Protein AF-A0A0V7ZJL4-F1 (afdb_monomer)

Solvent-accessible surface area (backbone atoms only — not comparable to full-atom values): 36308 Å² total; per-residue (Å²): 121,62,71,44,79,30,40,85,84,58,87,66,62,66,69,36,56,62,46,83,58,49,73,26,92,90,21,41,32,34,32,37,36,36,76,88,76,40,31,20,35,34,34,27,26,68,74,40,52,84,54,42,42,80,36,47,81,58,42,60,34,44,72,66,88,88,34,57,43,67,54,92,66,25,37,37,35,49,38,27,45,71,78,34,39,57,33,44,32,39,29,49,70,38,52,86,54,40,48,71,78,48,66,47,45,56,91,62,46,51,65,79,84,53,52,60,38,64,44,81,85,28,39,34,36,36,34,41,51,28,28,80,83,27,86,47,30,20,42,32,37,28,41,70,86,80,61,50,76,42,80,31,46,55,62,25,44,67,90,92,58,12,46,55,40,72,63,38,56,41,74,73,35,39,34,29,30,25,17,33,58,42,62,100,87,51,56,41,38,30,26,45,30,35,27,68,78,40,49,89,52,46,41,76,32,45,80,62,18,81,60,80,46,54,20,58,60,39,70,73,35,59,47,90,67,33,40,32,31,27,34,22,47,84,52,42,24,36,24,44,30,35,29,71,75,38,51,86,51,46,41,76,33,45,73,61,19,79,50,72,36,57,20,62,53,39,72,70,35,62,40,83,79,30,40,34,28,30,34,22,55,86,53,42,27,35,26,45,30,35,30,71,78,39,50,88,50,46,40,76,33,47,74,65,22,77,50,68,40,56,21,55,57,41,74,69,36,56,35,86,59,35,37,33,30,37,32,24,60,85,58,45,23,41,26,44,28,35,28,70,78,39,49,88,49,49,42,79,34,41,75,65,16,82,47,66,52,44,19,72,69,43,58,73,31,56,41,89,58,32,40,33,29,30,35,23,50,82,54,46,16,34,23,46,28,35,29,71,73,41,53,84,53,44,40,75,56,50,76,67,13,83,42,64,77,23,19,57,54,39,75,54,38,64,53,96,42,27,38,35,32,30,32,21,56,78,76,44,32,40,32,44,31,33,30,73,63,53,62,87,53,49,48,77,46,75,47,76,73,78,59,48,64,69,77,74,72,59,89,69,71,41,50,24,39,37,38,40,49,22,74,65,9,53,44,63,44,35,99,80,58,60,51,89,43,40,43,24,44,32,49,57,91,79,28,69,9,75,43,69,58,83,80,86,61,81,71,51,66,64,41,47,29,29,44,31,51,69,74,69,51,53,63,44,74,46,53,29,64,74,31,50,73,36,69,58,58,36,42,36,45,49,16,25,47,26,34,42,33,34,26,64,50,58,43,40,39,36,37,28,34,36,47,26,41,38,35,32,46,27,33,49,20,38,38,31,36,21,50,42,49,21,38,41,32,31,39,34,30,47,18,40,42,30,30,48,53,92,90,63,93,66,87,70,30,42,24,36,41,34,29,35,34,30,50,17,38,41,32,48,41,48,21,53,19,38,40,33,45,68,46,59,42,24,34,42,43,45,40,79,62,45,40,50,22,32,38,58,52,50,34,87,94,51,41,44,78,45,73,72,46,97,53,31,53,64,48,79,42,79,38,99,49,98,55,27,34,34,39,29,36,48,97,58,91,36,36,37,35,44,24,48,65,73,92,54,66,70,61,49,54,53,52,56,64,50,48,54,69,90,80,84,86,132

Nearest PDB structures (foldseek):
  5y2z-assembly3_F  TM=4.841E-01  e=8.213E-06  Homo sapiens
  6sus-assembly1_A  TM=4.642E-01  e=8.724E-04  Bordetella pertussis Tohama I
  7rah-assembly1_E  TM=4.197E-01  e=4.128E-04  Bordetella pertussis
  1smp-assembly1_A  TM=3.693E-01  e=7.879E-03  Serratia marcescens
  7usl-assembly1_C  TM=3.483E-01  e=3.519E-02  Bordetella pertussis

Mean predicted aligned error: 16.01 Å

Foldseek 3Di:
DFWDFQEPPFFADAAWDKAWQQDAPQWTWIWTADPVQLKIWIWIANSHHVRIDTADIDHNKDFDPDAWDDAPRKIWGWIHNPWFWIFIWIANRHNVRTDTLWGFDRVVTHDDGWRWDDAPQKIWTWDDDRTPVDNAIFIWIANPPVRDIDTQGGQQDDPDFAIWDPWDDQHQKTKTWGWHNDDPPAGRTTAIWIANSHNVRTDGQESLQPGNDYQPWAPFDHQNRKTWTWTQNVWLDTAIWIANSHHVRTDGQESLAPTRDHQPWAPWDHAPSKTWTWGDSQWLDTAIWIANSHHVRTDGQESLAPTHDHQPWDPFDYQPRKTWTWTDSQWLDTAIWIANSHHVRTDGQDSLAGTHHHFPWADFDHQNRKTWIWTHNQWLATAIWIANSHNVRTDGSDSLAGTHNGFNWDDFDHDPRKTWTWTQSPRGHIGIMIDRRPDQLEAEDECQPVDQVVQVPRPAQRAEYEYEAHQQLEDEHDPPDDLVSYQEYEYDQDRQRPFDDPPFDDGDPGRAREYEHPPQAAEEEEACQNYHYYSHAEYEDRHYAYEEEAYQEAHEYEQTYDAYEYEDDHYAYEYEDAYAAYEYADAYYAYEYEDHDPPDDDAAREYEYADHAEAYEDENEHHAYEYENHHFAYEYEDDDQNAEYEYAEDEPPRYYYHDPDQWAWDDWDQDPDNQWIWTDTPPDPHTYIYGYDDDPVPVVRVVSNCRNPPPDDD

Sequence (714 aa):
MNPFLVKDIIPGDEPSIATLLGKVDGNLIFSTFNPRGLNTTLWRTDGTETGTVTIRDFGNMSFPPGNVTSTDGRIFFELTSGNVSVSLLTTDGTSEGTFGINSYDPRFGPPTAFNLTEVNGSLFATSFQGSFSSSDPALIKFDPTTFERTTVKDDFGLIGFGAPVNLTGVGNTLYFVAGGDGTEEEQLNRELWKSDGTNAGTVLVKDINPGNDASDPENLTDVNGTLYFTADDGTNGRELWKSDGTNAGTVLVKDIVSGSGSSNANNLTQVNGQLFFTADNGNNGTELWKSNGTEDGTVLVKDIIAGNGSSNPDKLTDVNGTLFFAANNGSDGIELWKSNGTESGTVLVKDIRSGGEGSSLDNFTNVDGTLYFTANDGINGTELWKSDGTAEGTVLVEDIRPGSEGSNPGQLTNVDGRLYFSADDGVNGQEVWAVDTGNPNQVTFSVSDNKPSDFNNVPGLPKQVTIIPGETGDIELPTDFDSQKFESIVAIDGANGTGGSATGGPDFPAGSAVLRDANKGRDNNWDFSEIDLKNIAYINGRGGNDRIIGSEAGDNILGGAGWDNIRGNKGDDTIEGGTGDDVIRGQAGNDLLLGEIEGIPTENDDDILDGGAGDDVLDGQNGDDILIGGAGKDKFILSGDFDRDTIVDFVLDQDEIINTSDRSVKDVVLGSDSDSFNVSFNGSIDIVTVNVNGNNQGELQSYLLNLGSNEALG

InterPro domains:
  IPR001343 RTX calcium-binding nonapeptide repeat [PF00353] (568-595)
  IPR001343 RTX calcium-binding nonapeptide repeat [PF00353] (604-634)
  IPR011049 Serralysin-like metalloprotease, C-terminal [G3DSA:2.150.10.10] (536-590)
  IPR011049 Serralysin-like metalloprotease, C-terminal [G3DSA:2.150.10.10] (591-707)
  IPR011049 Serralysin-like metalloprotease, C-terminal [SSF51120] (538-701)
  IPR018511 Hemolysin-type calcium-binding conserved site [PS00330] (616-634)
  IPR030916 ELWxxDGT repeat [TIGR04534] (225-271)
  IPR030916 ELWxxDGT repeat [TIGR04534] (273-319)
  IPR030916 ELWxxDGT repeat [TIGR04534] (321-367)
  IPR030916 ELWxxDGT repeat [TIGR04534] (369-415)
  IPR050557 RTX toxin and mannuronan C5-epimerase [PTHR38340] (529-683)

Radius of gyration: 37.43 Å; Cα contacts (8 Å, |Δi|>4): 2064; chains: 1; bounding box: 73×56×116 Å

Organism: NCBI:txid371196

pLDDT: mean 82.09, std 16.03, range [32.06, 98.69]

Secondary structure (DSSP, 8-state):
---EEEE-SSTTSS--EEEEEEEETTEEEEEEEETTTTEEEEEEESSSTTT-EEEEE-SS-BPPTT-EEEETTEEEEEEEETTTEEEEEEESSSSTT-EES----GGG-PPPPPPEEE-SS-EEEEE-TTSTT-SS-EEEEE-TTT--EEEEE--S-STTT-S-EEEEEETTEEEEEE-----TT----SEEEEESSSTTT-EEEE-SS-SSS----EEEEEETTEEEEEEE-SSS-EEEEEESSSTTT-EEEE-SSTTT-----EEEEEETTEEEEEEE-SSS-EEEEEESSSSTT-EEEE-SSTTT-----EEEEEETTEEEEEEE-SSS-EEEEEESSSGGG-EEEE-SS-SSS----EEEEEETTEEEEEEE-SSS-EEEEEESSSTTT-EEEE-SSTTTT----EEEEEETTEEEEEEE-SSSSEEEEEEE-S-TTEEEEE-TT--GGGGT---S--SEEEEE--TT-EEEE-TT--GGG-SEEEEPS---------SSSPPPPTT-EEEEETTSSS--EEE-TT-EEESEEEEE--SSS-EEE--SS--EEEEEES--EEEEEESS-EEEEEESS-EEEEEESS-EEESS-TT---S----EEEEEESS-EEE--SSS-EEEEEES--EEEE-S--TT-EEEEE-TTT-EEEE-SSPPEEEEEE-SSTTEEEEEETT---EEEEEESSS-HHHHHHHHHHTT------

Structure (mmCIF, N/CA/C/O backbone):
data_AF-A0A0V7ZJL4-F1
#
_entry.id   AF-A0A0V7ZJL4-F1
#
loop_
_atom_site.group_PDB
_atom_site.id
_atom_site.type_symbol
_atom_site.label_atom_id
_atom_site.label_alt_id
_atom_site.label_comp_id
_atom_site.label_asym_id
_atom_site.label_entity_id
_atom_site.label_seq_id
_atom_site.pdbx_PDB_ins_code
_atom_site.Cartn_x
_atom_site.Cartn_y
_atom_site.Cartn_z
_atom_site.occupancy
_atom_site.B_iso_or_equiv
_atom_site.auth_seq_id
_atom_site.auth_comp_id
_atom_site.auth_asym_id
_atom_site.auth_atom_id
_atom_site.pdbx_PDB_model_num
ATOM 1 N N . MET A 1 1 ? 10.952 -6.498 -6.485 1.00 50.38 1 MET A N 1
ATOM 2 C CA . MET A 1 1 ? 10.862 -5.042 -6.293 1.00 50.38 1 MET A CA 1
ATOM 3 C C . MET A 1 1 ? 11.504 -4.778 -4.963 1.00 50.38 1 MET A C 1
ATOM 5 O O . MET A 1 1 ? 11.017 -5.307 -3.967 1.00 50.38 1 MET A O 1
ATOM 9 N N . ASN A 1 2 ? 12.641 -4.100 -5.011 1.00 50.41 2 ASN A N 1
ATOM 10 C CA . ASN A 1 2 ? 13.482 -3.859 -3.852 1.00 50.41 2 ASN A CA 1
ATOM 11 C C . ASN A 1 2 ? 13.086 -2.496 -3.271 1.00 50.41 2 ASN A C 1
ATOM 13 O O . ASN A 1 2 ? 12.634 -1.629 -4.027 1.00 50.41 2 ASN A O 1
ATOM 17 N N . PRO A 1 3 ? 13.180 -2.312 -1.950 1.00 54.84 3 PRO A N 1
ATOM 18 C CA . PRO A 1 3 ? 12.968 -1.015 -1.343 1.00 54.84 3 PRO A CA 1
ATOM 19 C C . PRO A 1 3 ? 14.037 -0.049 -1.849 1.00 54.84 3 PRO A C 1
ATOM 21 O O . PRO A 1 3 ? 15.180 -0.439 -2.088 1.00 54.84 3 PRO A O 1
ATOM 24 N N . PHE A 1 4 ? 13.666 1.213 -1.998 1.00 54.78 4 PHE A N 1
ATOM 25 C CA . PHE A 1 4 ? 14.598 2.276 -2.336 1.00 54.78 4 PHE A CA 1
ATOM 26 C C . PHE A 1 4 ? 14.418 3.461 -1.399 1.00 54.78 4 PHE A C 1
ATOM 28 O O . PHE A 1 4 ? 13.323 3.738 -0.894 1.00 54.78 4 PHE A O 1
ATOM 35 N N . LEU A 1 5 ? 15.527 4.150 -1.166 1.00 56.50 5 LEU A N 1
ATOM 36 C CA . LEU A 1 5 ? 15.567 5.359 -0.370 1.00 56.50 5 LEU A CA 1
ATOM 37 C C . LEU A 1 5 ? 14.830 6.469 -1.132 1.00 56.50 5 LEU A C 1
ATOM 39 O O . LEU A 1 5 ? 15.193 6.798 -2.258 1.00 56.50 5 LEU A O 1
ATOM 43 N N . VAL A 1 6 ? 13.775 7.035 -0.537 1.00 53.62 6 VAL A N 1
ATOM 44 C CA . VAL A 1 6 ? 13.037 8.156 -1.153 1.00 53.62 6 VAL A CA 1
ATOM 45 C C . VAL A 1 6 ? 13.840 9.442 -1.022 1.00 53.62 6 VAL A C 1
ATOM 47 O O . VAL A 1 6 ? 13.904 10.236 -1.958 1.00 53.62 6 VAL A O 1
ATOM 50 N N . LYS A 1 7 ? 14.416 9.661 0.162 1.00 53.50 7 LYS A N 1
ATOM 51 C CA . LYS A 1 7 ? 15.293 10.785 0.472 1.00 53.50 7 LYS A CA 1
ATOM 52 C C . LYS A 1 7 ? 16.030 10.528 1.776 1.00 53.50 7 LYS A C 1
ATOM 54 O O . LYS A 1 7 ? 15.406 10.118 2.756 1.00 53.50 7 LYS A O 1
ATOM 59 N N . ASP A 1 8 ? 17.305 10.898 1.815 1.00 54.69 8 ASP A N 1
ATOM 60 C CA . ASP A 1 8 ? 17.983 11.157 3.081 1.00 54.69 8 ASP A CA 1
ATOM 61 C C . ASP A 1 8 ? 17.486 12.502 3.636 1.00 54.69 8 ASP A C 1
ATOM 63 O O . ASP A 1 8 ? 17.813 13.592 3.154 1.00 54.69 8 ASP A O 1
ATOM 67 N N . ILE A 1 9 ? 16.586 12.418 4.611 1.00 54.75 9 ILE A N 1
ATOM 68 C CA . ILE A 1 9 ? 15.945 13.588 5.215 1.00 54.75 9 ILE A CA 1
ATOM 69 C C . ILE A 1 9 ? 16.812 14.158 6.345 1.00 54.75 9 ILE A C 1
ATOM 71 O O . ILE A 1 9 ? 16.678 15.341 6.679 1.00 54.75 9 ILE A O 1
ATOM 75 N N . ILE A 1 10 ? 17.709 13.353 6.928 1.00 51.50 10 ILE A N 1
ATOM 76 C CA . ILE A 1 10 ? 18.580 13.747 8.038 1.00 51.50 10 ILE A CA 1
ATOM 77 C C . ILE A 1 10 ? 19.920 12.994 7.925 1.00 51.50 10 ILE A C 1
ATOM 79 O O . ILE A 1 10 ? 20.055 11.914 8.497 1.00 51.50 10 ILE A O 1
ATOM 83 N N . PRO A 1 11 ? 20.949 13.596 7.301 1.00 41.44 11 PRO A N 1
ATOM 84 C CA . PRO A 1 11 ? 22.248 12.949 7.194 1.00 41.44 11 PRO A CA 1
ATOM 85 C C . PRO A 1 11 ? 22.919 12.786 8.568 1.00 41.44 11 PRO A C 1
ATOM 87 O O . PRO A 1 11 ? 23.321 13.773 9.195 1.00 41.44 11 PRO A O 1
ATOM 90 N N . GLY A 1 12 ? 23.105 11.537 9.004 1.00 45.41 12 GLY A N 1
ATOM 91 C CA . GLY A 1 12 ? 24.191 11.136 9.902 1.00 45.41 12 GLY A CA 1
ATOM 92 C C . GLY A 1 12 ? 24.030 11.362 11.411 1.00 45.41 12 GLY A C 1
ATOM 93 O O . GLY A 1 12 ? 25.042 11.607 12.063 1.00 45.41 12 GLY A O 1
ATOM 94 N N . ASP A 1 13 ? 22.836 11.254 12.002 1.00 40.81 13 ASP A N 1
ATOM 95 C CA . ASP A 1 13 ? 22.689 11.193 13.471 1.00 40.81 13 ASP A CA 1
ATOM 96 C C . ASP A 1 13 ? 21.381 10.487 13.907 1.00 40.81 13 ASP A C 1
ATOM 98 O O . ASP A 1 13 ? 20.324 10.986 13.556 1.00 40.81 13 ASP A O 1
ATOM 102 N N . GLU A 1 14 ? 21.493 9.398 14.705 1.00 48.78 14 GLU A N 1
ATOM 103 C CA . GLU A 1 14 ? 20.527 8.697 15.617 1.00 48.78 14 GLU A CA 1
ATOM 104 C C . GLU A 1 14 ? 18.994 8.764 15.340 1.00 48.78 14 GLU A C 1
ATOM 106 O O . GLU A 1 14 ? 18.457 9.812 14.998 1.00 48.78 14 GLU A O 1
ATOM 111 N N . PRO A 1 15 ? 18.226 7.683 15.612 1.00 50.44 15 PRO A N 1
ATOM 112 C CA . PRO A 1 15 ? 16.928 7.400 14.989 1.00 50.44 15 PRO A CA 1
ATOM 113 C C . PRO A 1 15 ? 15.942 8.569 15.036 1.00 50.44 15 PRO A C 1
ATOM 115 O O . PRO A 1 15 ? 15.564 9.057 16.108 1.00 50.44 15 PRO A O 1
ATOM 118 N N . SER A 1 16 ? 15.498 8.980 13.848 1.00 55.62 16 SER A N 1
ATOM 119 C CA . SER A 1 16 ? 14.406 9.924 13.685 1.00 55.62 16 SER A CA 1
ATOM 120 C C . SER A 1 16 ? 13.106 9.166 13.463 1.00 55.62 16 SER A C 1
ATOM 122 O O . SER A 1 16 ? 12.963 8.417 12.504 1.00 55.62 16 SER A O 1
ATOM 124 N N . ILE A 1 17 ? 12.139 9.359 14.360 1.00 63.59 17 ILE A N 1
ATOM 125 C CA . ILE A 1 17 ? 10.806 8.791 14.168 1.00 63.59 17 ILE A CA 1
ATOM 126 C C . ILE A 1 17 ? 10.154 9.619 13.059 1.00 63.59 17 ILE A C 1
ATOM 128 O O . ILE A 1 17 ? 9.790 10.779 13.285 1.00 63.59 17 ILE A O 1
ATOM 132 N N . ALA A 1 18 ? 10.039 9.051 11.856 1.00 68.00 18 ALA A N 1
ATOM 133 C CA . ALA A 1 18 ? 9.067 9.543 10.889 1.00 68.00 18 ALA A CA 1
ATOM 134 C C . ALA A 1 18 ? 7.664 9.342 11.491 1.00 68.00 18 ALA A C 1
ATOM 136 O O . ALA A 1 18 ? 7.506 8.564 12.419 1.00 68.00 18 ALA A O 1
ATOM 137 N N . THR A 1 19 ? 6.640 10.083 11.093 1.00 74.06 19 THR A N 1
ATOM 138 C CA . THR A 1 19 ? 5.234 9.794 11.425 1.00 74.06 19 THR A CA 1
ATOM 139 C C . THR A 1 19 ? 4.394 10.224 10.261 1.00 74.06 19 THR A C 1
ATOM 141 O O . THR A 1 19 ? 4.334 11.413 9.946 1.00 74.06 19 THR A O 1
ATOM 144 N N . LEU A 1 20 ? 3.766 9.262 9.596 1.00 77.75 20 LEU A N 1
ATOM 145 C CA . LEU A 1 20 ? 2.864 9.596 8.521 1.00 77.75 20 LEU A CA 1
ATOM 146 C C . LEU A 1 20 ? 1.588 10.235 9.067 1.00 77.75 20 LEU A C 1
ATOM 148 O O . LEU A 1 20 ? 0.963 9.716 9.988 1.00 77.75 20 LEU A O 1
ATOM 152 N N . LEU A 1 21 ? 1.181 11.340 8.448 1.00 79.62 21 LEU A N 1
ATOM 153 C CA . LEU A 1 21 ? -0.049 12.044 8.788 1.00 79.62 21 LEU A CA 1
ATOM 154 C C . LEU A 1 21 ? -1.150 11.841 7.733 1.00 79.62 21 LEU A C 1
ATOM 156 O O . LEU A 1 21 ? -2.328 12.021 8.018 1.00 79.62 21 LEU A O 1
ATOM 160 N N . GLY A 1 22 ? -0.791 11.471 6.506 1.00 79.94 22 GLY A N 1
ATOM 161 C CA . GLY A 1 22 ? -1.744 11.158 5.444 1.00 79.94 22 GLY A CA 1
ATOM 162 C C . GLY A 1 22 ? -1.354 11.797 4.122 1.00 79.94 22 GLY A C 1
ATOM 163 O O . GLY A 1 22 ? -0.180 12.057 3.870 1.00 79.94 22 GLY A O 1
ATOM 164 N N . LYS A 1 23 ? -2.345 12.052 3.269 1.00 82.00 23 LYS A N 1
ATOM 165 C CA . LYS A 1 23 ? -2.142 12.530 1.900 1.00 82.00 23 LYS A CA 1
ATOM 166 C C . LYS A 1 23 ? -2.915 13.819 1.637 1.00 82.00 23 LYS A C 1
ATOM 168 O O . LYS A 1 23 ? -4.077 13.928 2.026 1.00 82.00 23 LYS A O 1
ATOM 173 N N . VAL A 1 24 ? -2.286 14.753 0.926 1.00 82.94 24 VAL A N 1
ATOM 174 C CA . VAL A 1 24 ? -2.920 15.961 0.380 1.00 82.94 24 VAL A CA 1
ATOM 175 C C . VAL A 1 24 ? -2.474 16.161 -1.066 1.00 82.94 24 VAL A C 1
ATOM 177 O O . VAL A 1 24 ? -1.281 16.128 -1.351 1.00 82.94 24 VAL A O 1
ATOM 180 N N . ASP A 1 25 ? -3.429 16.352 -1.981 1.00 82.00 25 ASP A N 1
ATOM 181 C CA . ASP A 1 25 ? -3.181 16.670 -3.397 1.00 82.00 25 ASP A CA 1
ATOM 182 C C . ASP A 1 25 ? -2.136 15.768 -4.070 1.00 82.00 25 ASP A C 1
ATOM 184 O O . ASP A 1 25 ? -1.159 16.234 -4.652 1.00 82.00 25 ASP A O 1
ATOM 188 N N . GLY A 1 26 ? -2.296 14.449 -3.946 1.00 73.00 26 GLY A N 1
ATOM 189 C CA . GLY A 1 26 ? -1.351 13.494 -4.542 1.00 73.00 26 GLY A CA 1
ATOM 190 C C . GLY A 1 26 ? -0.074 13.270 -3.727 1.00 73.00 26 GLY A C 1
ATOM 191 O O . GLY A 1 26 ? 0.587 12.263 -3.934 1.00 73.00 26 GLY A O 1
ATOM 192 N N . ASN A 1 27 ? 0.233 14.142 -2.767 1.00 79.69 27 ASN A N 1
ATOM 193 C CA . ASN A 1 27 ? 1.473 14.110 -2.009 1.00 79.69 27 ASN A CA 1
ATOM 194 C C . ASN A 1 27 ? 1.279 13.539 -0.605 1.00 79.69 27 ASN A C 1
ATOM 196 O O . ASN A 1 27 ? 0.280 13.799 0.070 1.00 79.69 27 ASN A O 1
ATOM 200 N N . LEU A 1 28 ? 2.285 12.819 -0.138 1.00 82.12 28 LEU A N 1
ATOM 201 C CA . LEU A 1 28 ? 2.361 12.299 1.211 1.00 82.12 28 LEU A CA 1
ATOM 202 C C . LEU A 1 28 ? 2.830 13.379 2.183 1.00 82.12 28 LEU A C 1
ATOM 204 O O . LEU A 1 28 ? 3.775 14.113 1.894 1.00 82.12 28 LEU A O 1
ATOM 208 N N . ILE A 1 29 ? 2.200 13.438 3.351 1.00 86.00 29 ILE A N 1
ATOM 209 C CA . ILE A 1 29 ? 2.530 14.364 4.427 1.00 86.00 29 ILE A CA 1
ATOM 210 C C . ILE A 1 29 ? 2.964 13.567 5.643 1.00 86.00 29 ILE A C 1
ATOM 212 O O . ILE A 1 29 ? 2.179 12.807 6.209 1.00 86.00 29 ILE A O 1
ATOM 216 N N . PHE A 1 30 ? 4.196 13.776 6.080 1.00 82.38 30 PHE A N 1
ATOM 217 C CA . PHE A 1 30 ? 4.756 13.097 7.241 1.00 82.38 30 PHE A CA 1
ATOM 218 C C . PHE A 1 30 ? 5.591 14.065 8.066 1.00 82.38 30 PHE A C 1
ATOM 220 O O . PHE A 1 30 ? 6.050 15.101 7.581 1.00 82.38 30 PHE A O 1
ATOM 227 N N . SER A 1 31 ? 5.791 13.733 9.329 1.00 81.25 31 SER A N 1
ATOM 228 C CA . SER A 1 31 ? 6.713 14.442 10.200 1.00 81.25 31 SER A CA 1
ATOM 229 C C . SER A 1 31 ? 7.961 13.630 10.478 1.00 81.25 31 SER A C 1
ATOM 231 O O . SER A 1 31 ? 7.900 12.411 10.445 1.00 81.25 31 SER A O 1
ATOM 233 N N . THR A 1 32 ? 9.056 14.284 10.837 1.00 77.75 32 THR A N 1
ATOM 234 C CA . THR A 1 32 ? 10.229 13.644 11.441 1.00 77.75 32 THR A CA 1
ATOM 235 C C . THR A 1 32 ? 10.531 14.297 12.782 1.00 77.75 32 THR A C 1
ATOM 237 O O . THR A 1 32 ? 10.367 15.510 12.914 1.00 77.75 32 THR A O 1
ATOM 240 N N . PHE A 1 33 ? 10.964 13.516 13.774 1.00 75.38 33 PHE A N 1
ATOM 241 C CA . PHE A 1 33 ? 11.442 14.023 15.063 1.00 75.38 33 PHE A CA 1
ATOM 242 C C . PHE A 1 33 ? 12.929 13.715 15.249 1.00 75.38 33 PHE A C 1
ATOM 244 O O . PHE A 1 33 ? 13.320 12.552 15.280 1.00 75.38 33 PHE A O 1
ATOM 251 N N . ASN A 1 34 ? 13.750 14.753 15.422 1.00 70.44 34 ASN A N 1
ATOM 252 C CA . ASN A 1 34 ? 15.162 14.630 15.772 1.00 70.44 34 ASN A CA 1
ATOM 253 C C . ASN A 1 34 ? 15.343 14.726 17.303 1.00 70.44 34 ASN A C 1
ATOM 255 O O . ASN A 1 34 ? 15.183 15.818 17.867 1.00 70.44 34 ASN A O 1
ATOM 259 N N . PRO A 1 35 ? 15.748 13.639 17.987 1.00 62.66 35 PRO A N 1
ATOM 260 C CA . PRO A 1 35 ? 15.884 13.618 19.442 1.00 62.66 35 PRO A CA 1
ATOM 261 C C . PRO A 1 35 ? 17.076 14.427 19.989 1.00 62.66 35 PRO A C 1
ATOM 263 O O . PRO A 1 35 ? 17.038 14.839 21.149 1.00 62.66 35 PRO A O 1
ATOM 266 N N . ARG A 1 36 ? 18.126 14.700 19.197 1.00 60.09 36 ARG A N 1
ATOM 267 C CA . ARG A 1 36 ? 19.283 15.522 19.622 1.00 60.09 36 ARG A CA 1
ATOM 268 C C . ARG A 1 36 ? 19.045 17.014 19.425 1.00 60.09 36 ARG A C 1
ATOM 270 O O . ARG A 1 36 ? 19.422 17.817 20.276 1.00 60.09 36 ARG A O 1
ATOM 277 N N . GLY A 1 37 ? 18.426 17.372 18.302 1.00 59.38 37 GLY A N 1
ATOM 278 C CA . GLY A 1 37 ? 18.023 18.743 17.996 1.00 59.38 37 GLY A CA 1
ATOM 279 C C . GLY A 1 37 ? 16.759 19.172 18.735 1.00 59.38 37 GLY A C 1
ATOM 280 O O . GLY A 1 37 ? 16.496 20.371 18.810 1.00 59.38 37 GLY A O 1
ATOM 281 N N . LEU A 1 38 ? 16.008 18.202 19.283 1.00 66.94 38 LEU A N 1
ATOM 282 C CA . LEU A 1 38 ? 14.658 18.395 19.801 1.00 66.94 38 LEU A CA 1
ATOM 283 C C . LEU A 1 38 ? 13.830 19.169 18.776 1.00 66.94 38 LEU A C 1
ATOM 285 O O . LEU A 1 38 ? 13.337 20.259 19.062 1.00 66.94 38 LEU A O 1
ATOM 289 N N . ASN A 1 39 ? 13.784 18.648 17.550 1.00 74.62 39 ASN A N 1
ATOM 290 C CA . ASN A 1 39 ? 13.124 19.323 16.448 1.00 74.62 39 ASN A CA 1
ATOM 291 C C . ASN A 1 39 ? 12.194 18.384 15.687 1.00 74.62 39 ASN A C 1
ATOM 293 O O . ASN A 1 39 ? 12.620 17.322 15.240 1.00 74.62 39 ASN A O 1
ATOM 297 N N . THR A 1 40 ? 10.948 18.808 15.539 1.00 81.19 40 THR A N 1
ATOM 298 C CA . THR A 1 40 ? 9.940 18.179 14.709 1.00 81.19 40 THR A CA 1
ATOM 299 C C . THR A 1 40 ? 9.750 18.983 13.437 1.00 81.19 40 THR A C 1
ATOM 301 O O . THR A 1 40 ? 9.433 20.171 13.480 1.00 81.19 40 THR A O 1
ATOM 304 N N . THR A 1 41 ? 9.859 18.312 12.300 1.00 83.56 41 THR A N 1
ATOM 305 C CA . THR A 1 41 ? 9.696 18.926 10.984 1.00 83.56 41 THR A CA 1
ATOM 306 C C . THR A 1 41 ? 8.594 18.216 10.224 1.00 83.56 41 THR A C 1
ATOM 308 O O . THR A 1 41 ? 8.507 16.995 10.256 1.00 83.56 41 THR A O 1
ATOM 311 N N . LEU A 1 42 ? 7.748 18.979 9.543 1.00 88.00 42 LEU A N 1
ATOM 312 C CA . LEU A 1 42 ? 6.700 18.490 8.659 1.00 88.00 42 LEU A CA 1
ATOM 313 C C . LEU A 1 42 ? 7.171 18.562 7.210 1.00 88.00 42 LEU A C 1
ATOM 315 O O . LEU A 1 42 ? 7.721 19.579 6.781 1.00 88.00 42 LEU A O 1
ATOM 319 N N . TRP A 1 43 ? 6.904 17.506 6.456 1.00 86.75 43 TRP A N 1
ATOM 320 C CA . TRP A 1 43 ? 7.399 17.282 5.107 1.00 86.75 43 TRP A CA 1
ATOM 321 C C . TRP A 1 43 ? 6.262 16.919 4.165 1.00 86.75 43 TRP A C 1
ATOM 323 O O . TRP A 1 43 ? 5.253 16.342 4.574 1.00 86.75 43 TRP A O 1
ATOM 333 N N . ARG A 1 44 ? 6.468 17.240 2.891 1.00 87.25 44 ARG A N 1
ATOM 334 C CA . ARG A 1 44 ? 5.690 16.746 1.760 1.00 87.25 44 ARG A CA 1
ATOM 335 C C . ARG A 1 44 ? 6.590 15.878 0.895 1.00 87.25 44 ARG A C 1
ATOM 337 O O . ARG A 1 44 ? 7.741 16.260 0.720 1.00 87.25 44 ARG A O 1
ATOM 344 N N . THR A 1 45 ? 6.083 14.798 0.312 1.00 78.50 45 THR A N 1
ATOM 345 C CA . THR A 1 45 ? 6.776 14.053 -0.751 1.00 78.50 45 THR A CA 1
ATOM 346 C C . THR A 1 45 ? 5.808 13.551 -1.818 1.00 78.50 45 THR A C 1
ATOM 348 O O . THR A 1 45 ? 4.684 13.163 -1.504 1.00 78.50 45 THR A O 1
ATOM 351 N N . ASP A 1 46 ? 6.253 13.539 -3.071 1.00 72.38 46 ASP A N 1
ATOM 352 C CA . ASP A 1 46 ? 5.612 12.843 -4.194 1.00 72.38 46 ASP A CA 1
ATOM 353 C C . ASP A 1 46 ? 6.221 11.445 -4.440 1.00 72.38 46 ASP A C 1
ATOM 355 O O . ASP A 1 46 ? 5.886 10.777 -5.412 1.00 72.38 46 ASP A O 1
ATOM 359 N N . GLY A 1 47 ? 7.118 10.988 -3.557 1.00 68.00 47 GLY A N 1
ATOM 360 C CA . GLY A 1 47 ? 7.883 9.752 -3.716 1.00 68.00 47 GLY A CA 1
ATOM 361 C C . GLY A 1 47 ? 9.235 9.921 -4.413 1.00 68.00 47 GLY A C 1
ATOM 362 O O . GLY A 1 47 ? 9.934 8.922 -4.586 1.00 68.00 47 GLY A O 1
ATOM 363 N N . THR A 1 48 ? 9.627 11.141 -4.782 1.00 65.44 48 THR A N 1
ATOM 364 C CA . THR A 1 48 ? 10.953 11.457 -5.330 1.00 65.44 48 THR A CA 1
ATOM 365 C C . THR A 1 48 ? 11.784 12.280 -4.348 1.00 65.44 48 THR A C 1
ATOM 367 O O . THR A 1 48 ? 11.254 12.992 -3.487 1.00 65.44 48 THR A O 1
ATOM 370 N N . GLU A 1 49 ? 13.108 12.232 -4.480 1.00 63.91 49 GLU A N 1
ATOM 371 C CA . GLU A 1 49 ? 14.005 13.020 -3.630 1.00 63.91 49 GLU A CA 1
ATOM 372 C C . GLU A 1 49 ? 13.784 14.538 -3.802 1.00 63.91 49 GLU A C 1
ATOM 374 O O . GLU A 1 49 ? 13.775 15.301 -2.825 1.00 63.91 49 GLU A O 1
ATOM 379 N N . THR A 1 50 ? 13.554 14.985 -5.041 1.00 65.81 50 THR A N 1
ATOM 380 C CA . THR A 1 50 ? 13.345 16.398 -5.396 1.00 65.81 50 THR A CA 1
ATOM 381 C C . THR A 1 50 ? 11.970 16.907 -4.969 1.00 65.81 50 THR A C 1
ATOM 383 O O . THR A 1 50 ? 11.865 18.024 -4.457 1.00 65.81 50 THR A O 1
ATOM 386 N N . GLY A 1 51 ? 10.924 16.089 -5.099 1.00 70.69 51 GLY A N 1
ATOM 387 C CA . GLY A 1 51 ? 9.576 16.410 -4.628 1.00 70.69 51 GLY A CA 1
ATOM 388 C C . GLY A 1 51 ? 9.400 16.290 -3.113 1.00 70.69 51 GLY A C 1
ATOM 389 O O . GLY A 1 51 ? 8.408 16.775 -2.561 1.00 70.69 51 GLY A O 1
ATOM 390 N N . THR A 1 52 ? 10.383 15.718 -2.409 1.00 77.62 52 THR A N 1
ATOM 391 C CA . THR A 1 52 ? 10.401 15.684 -0.945 1.00 77.62 52 THR A CA 1
ATOM 392 C C . THR A 1 52 ? 10.920 17.001 -0.366 1.00 77.62 52 THR A C 1
ATOM 394 O O . THR A 1 52 ? 12.121 17.281 -0.373 1.00 77.62 52 THR A O 1
ATOM 397 N N . VAL A 1 53 ? 10.029 17.820 0.189 1.00 83.44 53 VAL A N 1
ATOM 398 C CA . VAL A 1 53 ? 10.336 19.174 0.672 1.00 83.44 53 VAL A CA 1
ATOM 399 C C . VAL A 1 53 ? 9.812 19.421 2.083 1.00 83.44 53 VAL A C 1
ATOM 401 O O . VAL A 1 53 ? 8.765 18.912 2.482 1.00 83.44 53 VAL A O 1
ATOM 404 N N . THR A 1 54 ? 10.527 20.245 2.849 1.00 87.56 54 THR A N 1
ATOM 405 C CA . THR A 1 54 ? 10.056 20.711 4.156 1.00 87.56 54 THR A CA 1
ATOM 406 C C . THR A 1 54 ? 8.876 21.667 3.986 1.00 87.56 54 THR A C 1
ATOM 408 O O . THR A 1 54 ? 8.974 22.675 3.289 1.00 87.56 54 THR A O 1
ATOM 411 N N . ILE A 1 55 ? 7.775 21.381 4.678 1.00 89.94 55 ILE A N 1
ATOM 412 C CA . ILE A 1 55 ? 6.610 22.262 4.785 1.00 89.94 55 ILE A CA 1
ATOM 413 C C . ILE A 1 55 ? 6.821 23.268 5.914 1.00 89.94 55 ILE A C 1
ATOM 415 O O . ILE A 1 55 ? 6.648 24.474 5.727 1.00 89.94 55 ILE A O 1
ATOM 419 N N . ARG A 1 56 ? 7.143 22.771 7.115 1.00 88.62 56 ARG A N 1
ATOM 420 C CA . ARG A 1 56 ? 7.218 23.596 8.324 1.00 88.62 56 ARG A CA 1
ATOM 421 C C . ARG A 1 56 ? 8.072 22.948 9.405 1.00 88.62 56 ARG A C 1
ATOM 423 O O . ARG A 1 56 ? 7.936 21.764 9.679 1.00 88.62 56 ARG A O 1
ATOM 430 N N . ASP A 1 57 ? 8.892 23.763 10.053 1.00 86.56 57 ASP A N 1
ATOM 431 C CA . ASP A 1 57 ? 9.649 23.400 11.249 1.00 86.56 57 ASP A CA 1
ATOM 432 C C . ASP A 1 57 ? 8.857 23.819 12.500 1.00 86.56 57 ASP A C 1
ATOM 434 O O . ASP A 1 57 ? 8.326 24.937 12.581 1.00 86.56 57 ASP A O 1
ATOM 438 N N . PHE A 1 58 ? 8.728 22.896 13.447 1.00 82.31 58 PHE A N 1
ATOM 439 C CA . PHE A 1 58 ? 7.967 23.051 14.678 1.00 82.31 58 PHE A CA 1
ATOM 440 C C . PHE A 1 58 ? 8.847 23.095 15.936 1.00 82.31 58 PHE A C 1
ATOM 442 O O . PHE A 1 58 ? 8.316 23.269 17.037 1.00 82.31 58 PHE A O 1
ATOM 449 N N . GLY A 1 59 ? 10.171 22.999 15.818 1.00 81.75 59 GLY A N 1
ATOM 450 C CA . GLY A 1 59 ? 11.073 22.955 16.964 1.00 81.75 59 GLY A CA 1
ATOM 451 C C . GLY A 1 59 ? 10.743 21.789 17.899 1.00 81.75 59 GLY A C 1
ATOM 452 O O . GLY A 1 59 ? 10.331 20.717 17.467 1.00 81.75 59 GLY A O 1
ATOM 453 N N . ASN A 1 60 ? 10.864 22.012 19.207 1.00 77.81 60 ASN A N 1
ATOM 454 C CA . ASN A 1 60 ? 10.706 20.984 20.249 1.00 77.81 60 ASN A CA 1
ATOM 455 C C . ASN A 1 60 ? 9.247 20.597 20.551 1.00 77.81 60 ASN A C 1
ATOM 457 O O . ASN A 1 60 ? 8.852 20.450 21.711 1.00 77.81 60 ASN A O 1
ATOM 461 N N . MET A 1 61 ? 8.427 20.488 19.512 1.00 76.75 61 MET A N 1
ATOM 462 C CA . MET A 1 61 ? 7.107 19.878 19.603 1.00 76.75 61 MET A CA 1
ATOM 463 C C . MET A 1 61 ? 7.205 18.392 19.252 1.00 76.75 61 MET A C 1
ATOM 465 O O . MET A 1 61 ? 8.153 17.980 18.601 1.00 76.75 61 MET A O 1
ATOM 469 N N . SER A 1 62 ? 6.258 17.577 19.698 1.00 71.69 62 SER A N 1
ATOM 470 C CA . SER A 1 62 ? 6.175 16.143 19.418 1.00 71.69 62 SER A CA 1
ATOM 471 C C . SER A 1 62 ? 4.757 15.774 18.993 1.00 71.69 62 SER A C 1
ATOM 473 O O . SER A 1 62 ? 3.785 16.339 19.510 1.00 71.69 62 SER A O 1
ATOM 475 N N . PHE A 1 63 ? 4.648 14.828 18.065 1.00 70.88 63 PHE A N 1
ATOM 476 C CA . PHE A 1 63 ? 3.383 14.255 17.623 1.00 70.88 63 PHE A CA 1
ATOM 477 C C . PHE A 1 63 ? 2.924 13.172 18.610 1.00 70.88 63 PHE A C 1
ATOM 479 O O . PHE A 1 63 ? 3.656 12.206 18.833 1.00 70.88 63 PHE A O 1
ATOM 486 N N . PRO A 1 64 ? 1.733 13.294 19.223 1.00 61.78 64 PRO A N 1
ATOM 487 C CA . PRO A 1 64 ? 1.151 12.184 19.957 1.00 61.78 64 PRO A CA 1
ATOM 488 C C . PRO A 1 64 ? 0.659 11.107 18.967 1.00 61.78 64 PRO A C 1
ATOM 490 O O . PRO A 1 64 ? 0.119 11.448 17.911 1.00 61.78 64 PRO A O 1
ATOM 493 N N . PRO A 1 65 ? 0.817 9.810 19.282 1.00 55.03 65 PRO A N 1
ATOM 494 C CA . PRO A 1 65 ? 0.275 8.745 18.446 1.00 55.03 65 PRO A CA 1
ATOM 495 C C . PRO A 1 65 ? -1.260 8.809 18.397 1.00 55.03 65 PRO A C 1
ATOM 497 O O . PRO A 1 65 ? -1.902 8.991 19.428 1.00 55.03 65 PRO A O 1
ATOM 500 N N . GLY A 1 66 ? -1.839 8.619 17.205 1.00 57.88 66 GLY A N 1
ATOM 501 C CA . GLY A 1 66 ? -3.269 8.321 17.028 1.00 57.88 66 GLY A CA 1
ATOM 502 C C . GLY A 1 66 ? -4.218 9.494 16.750 1.00 57.88 66 GLY A C 1
ATOM 503 O O . GLY A 1 66 ? -5.396 9.242 16.522 1.00 57.88 66 GLY A O 1
ATOM 504 N N . ASN A 1 67 ? -3.743 10.743 16.693 1.00 73.44 67 ASN A N 1
ATOM 505 C CA . ASN A 1 67 ? -4.617 11.920 16.534 1.00 73.44 67 ASN A CA 1
ATOM 506 C C . ASN A 1 67 ? -4.392 12.649 15.216 1.00 73.44 67 ASN A C 1
ATOM 508 O O . ASN A 1 67 ? -3.983 13.813 15.185 1.00 73.44 67 ASN A O 1
ATOM 512 N N . VAL A 1 68 ? -4.648 11.944 14.119 1.00 81.94 68 VAL A N 1
ATOM 513 C CA . VAL A 1 68 ? -4.580 12.508 12.777 1.00 81.94 68 VAL A CA 1
ATOM 514 C C . VAL A 1 68 ? -5.807 12.082 11.993 1.00 81.94 68 VAL A C 1
ATOM 516 O O . VAL A 1 68 ? -6.172 10.912 11.981 1.00 81.94 68 VAL A O 1
ATOM 519 N N . THR A 1 69 ? -6.446 13.033 11.326 1.00 85.94 69 THR A N 1
ATOM 520 C CA . THR A 1 69 ? -7.553 12.758 10.409 1.00 85.94 69 THR A CA 1
ATOM 521 C C . THR A 1 69 ? -7.462 13.696 9.221 1.00 85.94 69 THR A C 1
ATOM 523 O O . THR A 1 69 ? -6.889 14.781 9.320 1.00 85.94 69 THR A O 1
ATOM 526 N N . SER A 1 70 ? -8.044 13.311 8.093 1.00 87.06 70 SER A N 1
ATOM 527 C CA . SER A 1 70 ? -8.132 14.167 6.917 1.00 87.06 70 SER A CA 1
ATOM 528 C C . SER A 1 70 ? -9.582 14.453 6.551 1.00 87.06 70 SER A C 1
ATOM 530 O O . SER A 1 70 ? -10.471 13.635 6.765 1.00 87.06 70 SER A O 1
ATOM 532 N N . THR A 1 71 ? -9.831 15.657 6.048 1.00 88.12 71 THR A N 1
ATOM 533 C CA . THR A 1 71 ? -11.121 16.077 5.490 1.00 88.12 71 THR A CA 1
ATOM 534 C C . THR A 1 71 ? -10.912 17.335 4.658 1.00 88.12 71 THR A C 1
ATOM 536 O O . THR A 1 71 ? -10.004 18.113 4.940 1.00 88.12 71 THR A O 1
ATOM 539 N N . ASP A 1 72 ? -11.744 17.539 3.637 1.00 86.69 72 ASP A N 1
ATOM 540 C CA . ASP A 1 72 ? -11.724 18.743 2.789 1.00 86.69 72 ASP A CA 1
ATOM 541 C C . ASP A 1 72 ? -10.325 19.085 2.227 1.00 86.69 72 ASP A C 1
ATOM 543 O O . ASP A 1 72 ? -9.867 20.225 2.265 1.00 86.69 72 ASP A O 1
ATOM 547 N N . GLY A 1 73 ? -9.593 18.060 1.769 1.00 87.31 73 GLY A N 1
ATOM 548 C CA . GLY A 1 73 ? -8.244 18.220 1.207 1.00 87.31 73 GLY A CA 1
ATOM 549 C C . GLY A 1 73 ? -7.173 18.635 2.222 1.00 87.31 73 GLY A C 1
ATOM 550 O O . GLY A 1 73 ? -6.095 19.068 1.832 1.00 87.31 73 GLY A O 1
ATOM 551 N N . ARG A 1 74 ? -7.446 18.524 3.525 1.00 91.62 74 ARG A N 1
ATOM 552 C CA . ARG A 1 74 ? -6.522 18.897 4.598 1.00 91.62 74 ARG A CA 1
ATOM 553 C C . ARG A 1 74 ? -6.312 17.755 5.570 1.00 91.62 74 ARG A C 1
ATOM 555 O O . ARG A 1 74 ? -7.193 16.923 5.770 1.00 91.62 74 ARG A O 1
ATOM 562 N N . ILE A 1 75 ? -5.160 17.769 6.226 1.00 91.12 75 ILE A N 1
ATOM 563 C CA . ILE A 1 75 ? -4.867 16.915 7.375 1.00 91.12 75 ILE A CA 1
ATOM 564 C C . ILE A 1 75 ? -4.963 17.763 8.636 1.00 91.12 75 ILE A C 1
ATOM 566 O O . ILE A 1 75 ? -4.458 18.885 8.676 1.00 91.12 75 ILE A O 1
ATOM 570 N N . PHE A 1 76 ? -5.600 17.218 9.663 1.00 89.06 76 PHE A N 1
ATOM 571 C CA . PHE A 1 76 ? -5.748 17.795 10.990 1.00 89.06 76 PHE A CA 1
ATOM 572 C C . PHE A 1 76 ? -5.017 16.913 11.984 1.00 89.06 76 PHE A C 1
ATOM 574 O O . PHE A 1 76 ? -5.203 15.697 11.985 1.00 89.06 76 PHE A O 1
ATOM 581 N N . PHE A 1 77 ? -4.175 17.525 12.806 1.00 85.94 77 PHE A N 1
ATOM 582 C CA . PHE A 1 77 ? -3.293 16.796 13.703 1.00 85.94 77 PHE A CA 1
ATOM 583 C C . PHE A 1 77 ? -2.949 17.607 14.944 1.00 85.94 77 PHE A C 1
ATOM 585 O O . PHE A 1 77 ? -3.084 18.835 14.987 1.00 85.94 77 PHE A O 1
ATOM 592 N N . GLU A 1 78 ? -2.454 16.902 15.950 1.00 80.69 78 GLU A N 1
ATOM 593 C CA . GLU A 1 78 ? -1.981 17.494 17.190 1.00 80.69 78 GLU A CA 1
ATOM 594 C C . GLU A 1 78 ? -0.469 17.601 17.260 1.00 80.69 78 GLU A C 1
ATOM 596 O O . GLU A 1 78 ? 0.269 16.721 16.824 1.00 80.69 78 GLU A O 1
ATOM 601 N N . LEU A 1 79 ? -0.017 18.676 17.900 1.00 77.56 79 LEU A N 1
ATOM 602 C CA . LEU A 1 79 ? 1.365 18.832 18.329 1.00 77.56 79 LEU A CA 1
ATOM 603 C C . LEU A 1 79 ? 1.424 19.198 19.801 1.00 77.56 79 LEU A C 1
ATOM 605 O O . LEU A 1 79 ? 0.682 20.063 20.272 1.00 77.56 79 LEU A O 1
ATOM 609 N N . THR A 1 80 ? 2.352 18.562 20.507 1.00 72.38 80 THR A N 1
ATOM 610 C CA . THR A 1 80 ? 2.576 18.740 21.940 1.00 72.38 80 THR A CA 1
ATOM 611 C C . THR A 1 80 ? 3.929 19.405 22.184 1.00 72.38 80 THR A C 1
ATOM 613 O O . THR A 1 80 ? 4.948 18.947 21.688 1.00 72.38 80 THR A O 1
ATOM 616 N N . SER A 1 81 ? 3.982 20.501 22.942 1.00 68.50 81 SER A N 1
ATOM 617 C CA . SER A 1 81 ? 5.245 21.120 23.381 1.00 68.50 81 SER A CA 1
ATOM 618 C C . SER A 1 81 ? 5.551 20.690 24.815 1.00 68.50 81 SER A C 1
ATOM 620 O O . SER A 1 81 ? 5.111 21.343 25.770 1.00 68.50 81 SER A O 1
ATOM 622 N N . GLY A 1 82 ? 6.300 19.598 24.987 1.00 63.62 82 GLY A N 1
ATOM 623 C CA . GLY A 1 82 ? 6.541 19.003 26.306 1.00 63.62 82 GLY A CA 1
ATOM 624 C C . GLY A 1 82 ? 5.231 18.691 27.051 1.00 63.62 82 GLY A C 1
ATOM 625 O O . GLY A 1 82 ? 4.224 18.352 26.442 1.00 63.62 82 GLY A O 1
ATOM 626 N N . ASN A 1 83 ? 5.211 18.855 28.377 1.00 55.69 83 ASN A N 1
ATOM 627 C CA . ASN A 1 83 ? 4.068 18.464 29.219 1.00 55.69 83 ASN A CA 1
ATOM 628 C C . ASN A 1 83 ? 2.973 19.543 29.372 1.00 55.69 83 ASN A C 1
ATOM 630 O O . ASN A 1 83 ? 2.334 19.564 30.421 1.00 55.69 83 ASN A O 1
ATOM 634 N N . VAL A 1 84 ? 2.809 20.525 28.472 1.00 54.22 84 VAL A N 1
ATOM 635 C CA . VAL A 1 84 ? 1.961 21.695 28.823 1.00 54.22 84 VAL A CA 1
ATOM 636 C C . VAL A 1 84 ? 1.097 22.276 27.699 1.00 54.22 84 VAL A C 1
ATOM 638 O O . VAL A 1 84 ? 0.070 22.867 28.015 1.00 54.22 84 VAL A O 1
ATOM 641 N N . SER A 1 85 ? 1.422 22.101 26.415 1.00 59.03 85 SER A N 1
ATOM 642 C CA . SER A 1 85 ? 0.632 22.738 25.345 1.00 59.03 85 SER A CA 1
ATOM 643 C C . SER A 1 85 ? 0.366 21.792 24.185 1.00 59.03 85 SER A C 1
ATOM 645 O O . SER A 1 85 ? 1.300 21.455 23.461 1.00 59.03 85 SER A O 1
ATOM 647 N N . VAL A 1 86 ? -0.903 21.417 23.993 1.00 64.69 86 VAL A N 1
ATOM 648 C CA . VAL A 1 86 ? -1.391 20.731 22.787 1.00 64.69 86 VAL A CA 1
ATOM 649 C C . VAL A 1 86 ? -2.067 21.759 21.892 1.00 64.69 86 VAL A C 1
ATOM 651 O O . VAL A 1 86 ? -2.967 22.472 22.332 1.00 64.69 86 VAL A O 1
ATOM 654 N N . SER A 1 87 ? -1.619 21.871 20.648 1.00 74.12 87 SER A N 1
ATOM 655 C CA . SER A 1 87 ? -2.295 22.682 19.632 1.00 74.12 87 SER A CA 1
ATOM 656 C C . SER A 1 87 ? -2.927 21.759 18.602 1.00 74.12 87 SER A C 1
ATOM 658 O O . SER A 1 87 ? -2.314 20.766 18.219 1.00 74.12 87 SER A O 1
ATOM 660 N N . LEU A 1 88 ? -4.135 22.105 18.152 1.00 82.19 88 LEU A N 1
ATOM 661 C CA . LEU A 1 88 ? -4.750 21.495 16.976 1.00 82.19 88 LEU A CA 1
ATOM 662 C C . LEU A 1 88 ? -4.318 22.300 15.749 1.00 82.19 88 LEU A C 1
ATOM 664 O O . LEU A 1 88 ? -4.528 23.519 15.700 1.00 82.19 88 LEU A O 1
ATOM 668 N N . LEU A 1 89 ? -3.690 21.632 14.790 1.00 88.25 89 LEU A N 1
ATOM 669 C CA . LEU A 1 89 ? -3.192 22.217 13.552 1.00 88.25 89 LEU A CA 1
ATOM 670 C C . LEU A 1 89 ? -3.888 21.594 12.349 1.00 88.25 89 LEU A C 1
ATOM 672 O O . LEU A 1 89 ? -4.465 20.510 12.425 1.00 88.25 89 LEU A O 1
ATOM 676 N N . THR A 1 90 ? -3.796 22.300 11.229 1.00 91.75 90 THR A N 1
ATOM 677 C CA . THR A 1 90 ? -4.159 21.795 9.909 1.00 91.75 90 THR A CA 1
ATOM 678 C C . THR A 1 90 ? -3.027 22.037 8.914 1.00 91.75 90 THR A C 1
ATOM 680 O O . THR A 1 90 ? -2.209 22.937 9.124 1.00 91.75 90 THR A O 1
ATOM 683 N N . THR A 1 91 ? -2.979 21.250 7.840 1.00 92.44 91 THR A N 1
ATOM 684 C CA . THR A 1 91 ? -2.108 21.448 6.675 1.00 92.44 91 THR A CA 1
ATOM 685 C C . THR A 1 91 ? -2.817 21.030 5.387 1.00 92.44 91 THR A C 1
ATOM 687 O O . THR A 1 91 ? -3.530 20.028 5.369 1.00 92.44 91 THR A O 1
ATOM 690 N N . ASP A 1 92 ? -2.601 21.784 4.311 1.00 92.06 92 ASP A N 1
ATOM 691 C CA . ASP A 1 92 ? -2.903 21.389 2.925 1.00 92.06 92 ASP A CA 1
ATOM 692 C C . ASP A 1 92 ? -1.631 20.954 2.165 1.00 92.06 92 ASP A C 1
ATOM 694 O O . ASP A 1 92 ? -1.564 20.984 0.941 1.00 92.06 92 ASP A O 1
ATOM 698 N N . GLY A 1 93 ? -0.566 20.604 2.891 1.00 90.69 93 GLY A N 1
ATOM 699 C CA . GLY A 1 93 ? 0.721 20.247 2.301 1.00 90.69 93 GLY A CA 1
ATOM 700 C C . GLY A 1 93 ? 1.571 21.438 1.853 1.00 90.69 93 GLY A C 1
ATOM 701 O O . GLY A 1 93 ? 2.655 21.234 1.306 1.00 90.69 93 GLY A O 1
ATOM 702 N N . THR A 1 94 ? 1.132 22.676 2.094 1.00 91.88 94 THR A N 1
ATOM 703 C CA . THR A 1 94 ? 1.931 23.890 1.871 1.00 91.88 94 THR A CA 1
ATOM 704 C C . THR A 1 94 ? 2.306 24.570 3.186 1.00 91.88 94 THR A C 1
ATOM 706 O O . THR A 1 94 ? 1.642 24.410 4.213 1.00 91.88 94 THR A O 1
ATOM 709 N N . SER A 1 95 ? 3.393 25.347 3.183 1.00 90.62 95 SER A N 1
ATOM 710 C CA . SER A 1 95 ? 3.839 26.088 4.371 1.00 90.62 95 SER A CA 1
ATOM 711 C C . SER A 1 95 ? 2.811 27.138 4.813 1.00 90.62 95 SER A C 1
ATOM 713 O O . SER A 1 95 ? 2.579 27.315 6.009 1.00 90.62 95 SER A O 1
ATOM 715 N N . GLU A 1 96 ? 2.159 27.793 3.849 1.00 90.69 96 GLU A N 1
ATOM 716 C CA . GLU A 1 96 ? 1.136 28.828 4.044 1.00 90.69 96 GLU A CA 1
ATOM 717 C C . GLU A 1 96 ? -0.177 28.244 4.566 1.00 90.69 96 GLU A C 1
ATOM 719 O O . GLU A 1 96 ? -0.788 28.799 5.481 1.00 90.69 96 GLU A O 1
ATOM 724 N N . GLY A 1 97 ? -0.583 27.091 4.038 1.00 91.12 97 GLY A N 1
ATOM 725 C CA . GLY A 1 97 ? -1.772 26.377 4.477 1.00 91.12 97 GLY A CA 1
ATOM 726 C C . GLY A 1 97 ? -1.573 25.508 5.712 1.00 91.12 97 GLY A C 1
ATOM 727 O O . GLY A 1 97 ? -2.508 24.811 6.107 1.00 91.12 97 GLY A O 1
ATOM 728 N N . THR A 1 98 ? -0.394 25.569 6.343 1.00 92.31 98 THR A N 1
ATOM 729 C CA . THR A 1 98 ? -0.104 24.911 7.621 1.00 92.31 98 THR A CA 1
ATOM 730 C C . THR A 1 98 ? -0.196 25.903 8.773 1.00 92.31 98 THR A C 1
ATOM 732 O O . THR A 1 98 ? 0.696 26.734 8.950 1.00 92.31 98 THR A O 1
ATOM 735 N N . PHE A 1 99 ? -1.232 25.811 9.607 1.00 89.31 99 PHE A N 1
ATOM 736 C CA . PHE A 1 99 ? -1.443 26.730 10.733 1.00 89.31 99 PHE A CA 1
ATOM 737 C C . PHE A 1 99 ? -2.257 26.100 11.871 1.00 89.31 99 PHE A C 1
ATOM 739 O O . PHE A 1 99 ? -2.923 25.082 11.709 1.00 89.31 99 PHE A O 1
ATOM 746 N N . GLY A 1 100 ? -2.171 26.708 13.057 1.00 87.00 100 GLY A N 1
ATOM 747 C CA . GLY A 1 100 ? -2.962 26.306 14.219 1.00 87.00 100 GLY A CA 1
ATOM 748 C C . GLY A 1 100 ? -4.393 26.828 14.132 1.00 87.00 100 GLY A C 1
ATOM 749 O O . GLY A 1 100 ? -4.597 28.005 13.838 1.00 87.00 100 GLY A O 1
ATOM 750 N N . ILE A 1 101 ? -5.365 25.969 14.434 1.00 83.62 101 ILE A N 1
ATOM 751 C CA . ILE A 1 101 ? -6.796 26.318 14.500 1.00 83.62 101 ILE A CA 1
ATOM 752 C C . ILE A 1 101 ? -7.310 26.432 15.944 1.00 83.62 101 ILE A C 1
ATOM 754 O O . ILE A 1 101 ? -8.452 26.818 16.178 1.00 83.62 101 ILE A O 1
ATOM 758 N N . ASN A 1 102 ? -6.458 26.141 16.933 1.00 76.69 102 ASN A N 1
ATOM 759 C CA . ASN A 1 102 ? -6.742 26.329 18.355 1.00 76.69 102 ASN A CA 1
ATOM 760 C C . ASN A 1 102 ? -5.476 26.718 19.138 1.00 76.69 102 ASN A C 1
ATOM 762 O O . ASN A 1 102 ? -4.364 26.350 18.764 1.00 76.69 102 ASN A O 1
ATOM 766 N N . SER A 1 103 ? -5.667 27.406 20.265 1.00 65.31 103 SER A N 1
ATOM 767 C CA . SER A 1 103 ? -4.648 27.661 21.282 1.00 65.31 103 SER A CA 1
ATOM 768 C C . SER A 1 103 ? -5.086 27.092 22.633 1.00 65.31 103 SER A C 1
ATOM 770 O O . SER A 1 103 ? -6.196 27.371 23.092 1.00 65.31 103 SER A O 1
ATOM 772 N N . TYR A 1 104 ? -4.200 26.354 23.292 1.00 69.25 104 TYR A N 1
ATOM 773 C CA . TYR A 1 104 ? -4.412 25.840 24.644 1.00 69.25 104 TYR A CA 1
ATOM 774 C C . TYR A 1 104 ? -3.927 26.823 25.720 1.00 69.25 104 TYR A C 1
ATOM 776 O O . TYR A 1 104 ? -2.886 27.461 25.552 1.00 69.25 104 TYR A O 1
ATOM 784 N N . ASP A 1 105 ? -4.661 26.940 26.832 1.00 67.56 105 ASP A N 1
ATOM 785 C CA . ASP A 1 105 ? -4.247 27.726 27.998 1.00 67.56 105 ASP A CA 1
ATOM 786 C C . ASP A 1 105 ? -3.384 26.881 28.958 1.00 67.56 105 ASP A C 1
ATOM 788 O O . ASP A 1 105 ? -3.912 26.045 29.697 1.00 67.56 105 ASP A O 1
ATOM 792 N N . PRO A 1 106 ? -2.063 27.136 29.032 1.00 64.00 106 PRO A N 1
ATOM 793 C CA . PRO A 1 106 ? -1.127 26.306 29.791 1.00 64.00 106 PRO A CA 1
ATOM 794 C C . PRO A 1 106 ? -1.350 26.345 31.311 1.00 64.00 106 PRO A C 1
ATOM 796 O O . PRO A 1 106 ? -0.750 25.562 32.048 1.00 64.00 106 PRO A O 1
ATOM 799 N N . ARG A 1 107 ? -2.198 27.249 31.823 1.00 68.50 107 ARG A N 1
ATOM 800 C CA . ARG A 1 107 ? -2.501 27.352 33.261 1.00 68.50 107 ARG A CA 1
ATOM 801 C C . ARG A 1 107 ? -3.283 26.153 33.803 1.00 68.50 107 ARG A C 1
ATOM 803 O O . ARG A 1 107 ? -3.324 25.990 35.020 1.00 68.50 107 ARG A O 1
ATOM 810 N N . PHE A 1 108 ? -3.877 25.336 32.934 1.00 65.62 108 PHE A N 1
ATOM 811 C CA . PHE A 1 108 ? -4.696 24.180 33.309 1.00 65.62 108 PHE A CA 1
ATOM 812 C C . PHE A 1 108 ? -3.936 22.837 33.300 1.00 65.62 108 PHE A C 1
ATOM 814 O O . PHE A 1 108 ? -4.541 21.794 33.520 1.00 65.62 108 PHE A O 1
ATOM 821 N N . GLY A 1 109 ? -2.604 22.851 33.139 1.00 63.03 109 GLY A N 1
ATOM 822 C CA . GLY A 1 109 ? -1.768 21.636 33.074 1.00 63.03 109 GLY A CA 1
ATOM 823 C C . GLY A 1 109 ? -1.710 21.033 31.662 1.00 63.03 109 GLY A C 1
ATOM 824 O O . GLY A 1 109 ? -2.237 21.649 30.748 1.00 63.03 109 GLY A O 1
ATOM 825 N N . PRO A 1 110 ? -1.052 19.885 31.425 1.00 58.06 110 PRO A N 1
ATOM 826 C CA . PRO A 1 110 ? -1.129 19.192 30.135 1.00 58.06 110 PRO A CA 1
ATOM 827 C C . PRO A 1 110 ? -2.558 18.712 29.863 1.00 58.06 110 PRO A C 1
ATOM 829 O O . PRO A 1 110 ? -3.120 18.034 30.727 1.00 58.06 110 PRO A O 1
ATOM 832 N N . PRO A 1 111 ? -3.137 18.975 28.682 1.00 59.12 111 PRO A N 1
ATOM 833 C CA . PRO A 1 111 ? -4.341 18.270 28.278 1.00 59.12 111 PRO A CA 1
ATOM 834 C C . PRO A 1 111 ? -3.981 16.828 27.881 1.00 59.12 111 PRO A C 1
ATOM 836 O O . PRO A 1 111 ? -2.866 16.547 27.436 1.00 59.12 111 PRO A O 1
ATOM 839 N N . THR A 1 112 ? -4.932 15.909 28.031 1.00 58.28 112 THR A N 1
ATOM 840 C CA . THR A 1 112 ? -4.900 14.629 27.315 1.00 58.28 112 THR A CA 1
ATOM 841 C C . THR A 1 112 ? -5.159 14.882 25.829 1.00 58.28 112 THR A C 1
ATOM 843 O O . THR A 1 112 ? -5.785 15.878 25.470 1.00 58.28 112 THR A O 1
ATOM 846 N N . ALA A 1 113 ? -4.632 14.018 24.969 1.00 61.88 113 ALA A N 1
ATOM 847 C CA . ALA A 1 113 ? -4.715 14.145 23.515 1.00 61.88 113 ALA A CA 1
ATOM 848 C C . ALA A 1 113 ? -6.192 14.255 23.039 1.00 61.88 113 ALA A C 1
ATOM 850 O O . ALA A 1 113 ? -7.062 13.630 23.656 1.00 61.88 113 ALA A O 1
ATOM 851 N N . PHE A 1 114 ? -6.514 15.058 22.011 1.00 69.81 114 PHE A N 1
ATOM 852 C CA . PHE A 1 114 ? -7.894 15.159 21.503 1.00 69.81 114 PHE A CA 1
ATOM 853 C C . PHE A 1 114 ? -8.222 13.930 20.655 1.00 69.81 114 PHE A C 1
ATOM 855 O O . PHE A 1 114 ? -7.492 13.575 19.744 1.00 69.81 114 PHE A O 1
ATOM 862 N N . ASN A 1 115 ? -9.361 13.284 20.894 1.00 78.62 115 ASN A N 1
ATOM 863 C CA . ASN A 1 115 ? -9.845 12.336 19.891 1.00 78.62 115 ASN A CA 1
ATOM 864 C C . ASN A 1 115 ? -10.358 13.163 18.705 1.00 78.62 115 ASN A C 1
ATOM 866 O O . ASN A 1 115 ? -11.183 14.054 18.914 1.00 78.62 115 ASN A O 1
ATOM 870 N N . LEU A 1 116 ? -9.860 12.908 17.494 1.00 85.69 116 LEU A N 1
ATOM 871 C CA . LEU A 1 116 ? -10.299 13.576 16.267 1.00 85.69 116 LEU A CA 1
ATOM 872 C C . LEU A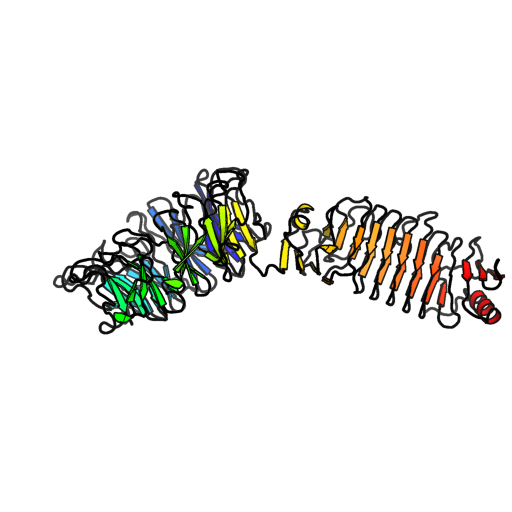 1 116 ? -11.027 12.573 15.377 1.00 85.69 116 LEU A C 1
ATOM 874 O O . LEU A 1 116 ? -10.527 11.481 15.122 1.00 85.69 116 LEU A O 1
ATOM 878 N N . THR A 1 117 ? -12.209 12.935 14.889 1.00 90.00 117 THR A N 1
ATOM 879 C CA . THR A 1 117 ? -12.979 12.063 13.991 1.00 90.00 117 THR A CA 1
ATOM 880 C C . THR A 1 117 ? -13.769 12.897 13.000 1.00 90.00 117 THR A C 1
ATOM 882 O O . THR A 1 117 ? -14.487 13.820 13.383 1.00 90.00 117 THR A O 1
ATOM 885 N N . GLU A 1 118 ? -13.642 12.576 11.719 1.00 90.62 118 GLU A N 1
ATOM 886 C CA . GLU A 1 118 ? -14.492 13.125 10.667 1.00 90.62 118 GLU A CA 1
ATOM 887 C C . GLU A 1 118 ? -15.816 12.351 10.625 1.00 90.62 118 GLU A C 1
ATOM 889 O O . GLU A 1 118 ? -15.822 11.121 10.600 1.00 90.62 118 GLU A O 1
ATOM 894 N N . VAL A 1 119 ? -16.941 13.069 10.657 1.00 91.12 119 VAL A N 1
ATOM 895 C CA . VAL A 1 119 ? -18.268 12.504 10.389 1.00 91.12 119 VAL A CA 1
ATOM 896 C C . VAL A 1 119 ? -19.084 13.506 9.576 1.00 91.12 119 VAL A C 1
ATOM 898 O O . VAL A 1 119 ? -19.390 14.604 10.049 1.00 91.12 119 VAL A O 1
ATOM 901 N N . ASN A 1 120 ? -19.517 13.093 8.382 1.00 86.25 120 ASN A N 1
ATOM 902 C CA . ASN A 1 120 ? -20.416 13.849 7.503 1.00 86.25 120 ASN A CA 1
ATOM 903 C C . ASN A 1 120 ? -19.896 15.263 7.147 1.00 86.25 120 ASN A C 1
ATOM 905 O O . ASN A 1 120 ? -20.589 16.272 7.312 1.00 86.25 120 ASN A O 1
ATOM 909 N N . GLY A 1 121 ? -18.651 15.333 6.682 1.00 85.50 121 GLY A N 1
ATOM 910 C CA . GLY A 1 121 ? -17.946 16.550 6.285 1.00 85.50 121 GLY A CA 1
ATOM 911 C C . GLY A 1 121 ? -17.621 17.474 7.454 1.00 85.50 121 GLY A C 1
ATOM 912 O O . GLY A 1 121 ? -17.475 18.676 7.262 1.00 85.50 121 GLY A O 1
ATOM 913 N N . SER A 1 122 ? -17.603 16.960 8.681 1.00 89.38 122 SER A N 1
ATOM 914 C CA . SER A 1 122 ? -17.373 17.756 9.884 1.00 89.38 122 SER A CA 1
ATOM 915 C C . SER A 1 122 ? -16.347 17.100 10.782 1.00 89.38 122 SER A C 1
ATOM 917 O O . SER A 1 122 ? -16.416 15.902 11.041 1.00 89.38 122 SER A O 1
ATOM 919 N N . LEU A 1 123 ? -15.434 17.907 11.311 1.00 91.25 123 LEU A N 1
ATOM 920 C CA . LEU A 1 123 ? -14.409 17.432 12.224 1.00 91.25 123 LEU A CA 1
ATOM 921 C C . LEU A 1 123 ? -14.908 17.541 13.666 1.00 91.25 123 LEU A C 1
ATOM 923 O O . LEU A 1 123 ? -15.199 18.637 14.147 1.00 91.25 123 LEU A O 1
ATOM 927 N N . PHE A 1 124 ? -14.984 16.415 14.362 1.00 91.31 124 PHE A N 1
ATOM 928 C CA . PHE A 1 124 ? -15.316 16.351 15.779 1.00 91.31 124 PHE A CA 1
ATOM 929 C C . PHE A 1 124 ? -14.060 16.226 16.626 1.00 91.31 124 PHE A C 1
ATOM 931 O O . PHE A 1 124 ? -13.119 15.526 16.257 1.00 91.31 124 PHE A O 1
ATOM 938 N N . ALA A 1 125 ? -14.073 16.906 17.768 1.00 87.75 125 ALA A N 1
ATOM 939 C CA . ALA A 1 125 ? -13.015 16.842 18.757 1.00 87.75 125 ALA A CA 1
ATOM 940 C C . ALA A 1 125 ? -13.577 16.874 20.177 1.00 87.75 125 ALA A C 1
ATOM 942 O O . ALA A 1 125 ? -14.635 17.445 20.450 1.00 87.75 125 ALA A O 1
ATOM 943 N N . THR A 1 126 ? -12.819 16.315 21.106 1.00 83.19 126 THR A N 1
ATOM 944 C CA . THR A 1 126 ? -13.111 16.349 22.541 1.00 83.19 126 THR A CA 1
ATOM 945 C C . THR A 1 126 ? -12.406 17.556 23.157 1.00 83.19 126 THR A C 1
ATOM 947 O O . THR A 1 126 ? -11.195 17.684 22.995 1.00 83.19 126 THR A O 1
ATOM 950 N N . SER A 1 127 ? -13.096 18.455 23.864 1.00 75.12 127 SER A N 1
ATOM 951 C CA . SER A 1 127 ? -12.418 19.518 24.616 1.00 75.12 127 SER A CA 1
ATOM 952 C C . SER A 1 127 ? -12.075 19.082 26.032 1.00 75.12 127 SER A C 1
ATOM 954 O O . SER A 1 127 ? -12.903 18.517 26.742 1.00 75.12 127 SER A O 1
ATOM 956 N N . PHE A 1 128 ? -10.885 19.469 26.476 1.00 66.88 128 PHE A N 1
ATOM 957 C CA . PHE A 1 128 ? -10.427 19.399 27.861 1.00 66.88 128 PHE A CA 1
ATOM 958 C C . PHE A 1 128 ? -10.349 20.792 28.493 1.00 66.88 128 PHE A C 1
ATOM 960 O O . PHE A 1 128 ? -10.352 21.810 27.793 1.00 66.88 128 PHE A O 1
ATOM 967 N N . GLN A 1 129 ? -10.249 20.843 29.821 1.00 64.12 129 GLN A N 1
ATOM 968 C CA . GLN A 1 129 ? -10.128 22.093 30.567 1.00 64.12 129 GLN A CA 1
ATOM 969 C C . GLN A 1 129 ? -8.947 22.928 30.045 1.00 64.12 129 GLN A C 1
ATOM 971 O O . GLN A 1 129 ? -7.832 22.430 29.937 1.00 64.12 129 GLN A O 1
ATOM 976 N N . GLY A 1 130 ? -9.193 24.189 29.684 1.00 58.44 130 GLY A N 1
ATOM 977 C CA . GLY A 1 130 ? -8.164 25.071 29.114 1.00 58.44 130 GLY A CA 1
ATOM 978 C C . GLY A 1 130 ? -7.958 24.943 27.599 1.00 58.44 130 GLY A C 1
ATOM 979 O O . GLY A 1 130 ? -7.336 25.820 26.998 1.00 58.44 130 GLY A O 1
ATOM 980 N N . SER A 1 131 ? -8.529 23.924 26.948 1.00 58.41 131 SER A N 1
ATOM 981 C CA . SER A 1 131 ? -8.592 23.827 25.484 1.00 58.41 131 SER A CA 1
ATOM 982 C C . SER A 1 131 ? -9.865 24.478 24.954 1.00 58.41 131 SER A C 1
ATOM 984 O O . SER A 1 131 ? -10.904 24.450 25.617 1.00 58.41 131 SER A O 1
ATOM 986 N N . PHE A 1 132 ? -9.787 25.100 23.771 1.00 57.88 132 PHE A N 1
ATOM 987 C CA . PHE A 1 132 ? -10.938 25.749 23.137 1.00 57.88 132 PHE A CA 1
ATOM 988 C C . PHE A 1 132 ? -11.673 26.692 24.112 1.00 57.88 132 PHE A C 1
ATOM 990 O O . PHE A 1 132 ? -12.898 26.738 24.143 1.00 57.88 132 PHE A O 1
ATOM 997 N N . SER A 1 133 ? -10.943 27.391 24.987 1.00 54.59 133 SER A N 1
ATOM 998 C CA . SER A 1 133 ? -11.511 28.300 25.996 1.00 54.59 133 SER A CA 1
ATOM 999 C C . SER A 1 133 ? -12.653 27.720 26.864 1.00 54.59 133 SER A C 1
ATOM 1001 O O . SER A 1 133 ? -13.497 28.494 27.318 1.00 54.59 133 SER A O 1
ATOM 1003 N N . SER A 1 134 ? -12.722 26.395 27.061 1.00 55.94 134 SER A N 1
ATOM 1004 C CA . SER A 1 134 ? -13.780 25.731 27.837 1.00 55.94 134 SER A CA 1
ATOM 1005 C C . SER A 1 134 ? -13.359 25.499 29.293 1.00 55.94 134 SER A C 1
ATOM 1007 O O . SER A 1 134 ? -12.220 25.092 29.552 1.00 55.94 134 SER A O 1
ATOM 1009 N N . SER A 1 135 ? -14.265 25.756 30.246 1.00 60.06 135 SER A N 1
ATOM 1010 C CA . SER A 1 135 ? -14.091 25.358 31.652 1.00 60.06 135 SER A CA 1
ATOM 1011 C C . SER A 1 135 ? -14.373 23.876 31.878 1.00 60.06 135 SER A C 1
ATOM 1013 O O . SER A 1 135 ? -13.755 23.292 32.767 1.00 60.06 135 SER A O 1
ATOM 1015 N N . ASP A 1 136 ? -15.241 23.287 31.051 1.00 67.31 136 ASP A N 1
ATOM 1016 C CA . ASP A 1 136 ? -15.797 21.945 31.225 1.00 67.31 136 ASP A CA 1
ATOM 1017 C C . ASP A 1 136 ? -15.537 21.058 29.987 1.00 67.31 136 ASP A C 1
ATOM 1019 O O . ASP A 1 136 ? -15.314 21.575 28.882 1.00 67.31 136 ASP A O 1
ATOM 1023 N N . PRO A 1 137 ? -15.497 19.722 30.136 1.00 74.19 137 PRO A N 1
ATOM 1024 C CA . PRO A 1 137 ? -15.361 18.817 29.001 1.00 74.19 137 PRO A CA 1
ATOM 1025 C C . PRO A 1 137 ? -16.543 18.929 28.033 1.00 74.19 137 PRO A C 1
ATOM 1027 O O . PRO A 1 137 ? -17.696 18.923 28.452 1.00 74.19 137 PRO A O 1
ATOM 1030 N N . ALA A 1 138 ? -16.264 18.992 26.732 1.00 82.31 138 ALA A N 1
ATOM 1031 C CA . ALA A 1 138 ? -17.293 19.188 25.717 1.00 82.31 138 ALA A CA 1
ATOM 1032 C C . ALA A 1 138 ? -17.003 18.391 24.448 1.00 82.31 138 ALA A C 1
ATOM 1034 O O . ALA A 1 138 ? -15.856 18.096 24.111 1.00 82.31 138 ALA A O 1
ATOM 1035 N N . LEU A 1 139 ? -18.063 18.093 23.709 1.00 89.19 139 LEU A N 1
ATOM 1036 C CA . LEU A 1 139 ? -17.978 17.678 22.321 1.00 89.19 139 LEU A CA 1
ATOM 1037 C C . LEU A 1 139 ? -17.959 18.939 21.454 1.00 89.19 139 LEU A C 1
ATOM 1039 O O . LEU A 1 139 ? -18.884 19.755 21.499 1.00 89.19 139 LEU A O 1
ATOM 1043 N N . ILE A 1 140 ? -16.901 19.108 20.671 1.00 88.81 140 ILE A N 1
ATOM 1044 C CA . ILE A 1 140 ? -16.688 20.254 19.791 1.00 88.81 140 ILE A CA 1
ATOM 1045 C C . ILE A 1 140 ? -16.746 19.792 18.338 1.00 88.81 140 ILE A C 1
ATOM 1047 O O . ILE A 1 140 ? -16.307 18.697 17.998 1.00 88.81 140 ILE A O 1
ATOM 1051 N N . LYS A 1 141 ? -17.275 20.659 17.478 1.00 91.25 141 LYS A N 1
ATOM 1052 C CA . LYS A 1 141 ? -17.338 20.484 16.031 1.00 91.25 141 LYS A CA 1
ATOM 1053 C C . LYS A 1 141 ? -16.628 21.646 15.338 1.00 91.25 141 LYS A C 1
ATOM 1055 O O . LYS A 1 141 ? -16.848 22.800 15.712 1.00 91.25 141 LYS A O 1
ATOM 1060 N N . PHE A 1 142 ? -15.831 21.345 14.321 1.00 89.56 142 PHE A N 1
ATOM 1061 C CA . PHE A 1 142 ? -15.218 22.313 13.416 1.00 89.56 142 PHE A CA 1
ATOM 1062 C C . PHE A 1 142 ? -15.809 22.162 12.022 1.00 89.56 142 PHE A C 1
ATOM 1064 O O . PHE A 1 142 ? -15.946 21.048 11.507 1.00 89.56 142 PHE A O 1
ATOM 1071 N N . ASP A 1 143 ? -16.134 23.294 11.410 1.00 88.81 143 ASP A N 1
ATOM 1072 C CA . ASP A 1 143 ? -16.285 23.369 9.964 1.00 88.81 143 ASP A CA 1
ATOM 1073 C C . ASP A 1 143 ? -14.882 23.252 9.332 1.00 88.81 143 ASP A C 1
ATOM 1075 O O . ASP A 1 143 ? -14.001 24.048 9.670 1.00 88.81 143 ASP A O 1
ATOM 1079 N N . PRO A 1 144 ? -14.619 22.247 8.481 1.00 84.69 144 PRO A N 1
ATOM 1080 C CA . PRO A 1 144 ? -13.265 21.959 8.009 1.00 84.69 144 PRO A CA 1
ATOM 1081 C C . PRO A 1 144 ? -12.718 22.998 7.022 1.00 84.69 144 PRO A C 1
ATOM 1083 O O . PRO A 1 144 ? -11.507 23.041 6.811 1.00 84.69 144 PRO A O 1
ATOM 1086 N N . THR A 1 145 ? -13.578 23.849 6.456 1.00 86.62 145 THR A N 1
ATOM 1087 C CA . THR A 1 145 ? -13.200 24.862 5.464 1.00 86.62 145 THR A CA 1
ATOM 1088 C C . THR A 1 145 ? -12.969 26.227 6.112 1.00 86.62 145 THR A C 1
ATOM 1090 O O . THR A 1 145 ? -12.000 26.925 5.815 1.00 86.62 145 THR A O 1
ATOM 1093 N N . THR A 1 146 ? -13.884 26.641 6.989 1.00 89.25 146 THR A N 1
ATOM 1094 C CA . THR A 1 146 ? -13.854 27.948 7.669 1.00 89.25 146 THR A CA 1
ATOM 1095 C C . THR A 1 146 ? -13.127 27.899 9.008 1.00 89.25 146 THR A C 1
ATOM 1097 O O . THR A 1 146 ? -12.767 28.947 9.547 1.00 89.25 146 THR A O 1
ATOM 1100 N N . PHE A 1 147 ? -12.912 26.695 9.548 1.00 87.12 147 PHE A N 1
ATOM 1101 C CA . PHE A 1 147 ? -12.385 26.435 10.891 1.00 87.12 147 PHE A CA 1
ATOM 1102 C C . PHE A 1 147 ? -13.258 27.022 12.006 1.00 87.12 147 PHE A C 1
ATOM 1104 O O . PHE A 1 147 ? -12.818 27.147 13.153 1.00 87.12 147 PHE A O 1
ATOM 1111 N N . GLU A 1 148 ? -14.508 27.374 11.689 1.00 86.94 148 GLU A N 1
ATOM 1112 C CA . GLU A 1 148 ? -15.459 27.847 12.679 1.00 86.94 148 GLU A CA 1
ATOM 1113 C C . GLU A 1 148 ? -15.774 26.732 13.673 1.00 86.94 148 GLU A C 1
ATOM 1115 O O . GLU A 1 148 ? -16.153 25.612 13.324 1.00 86.94 148 GLU A O 1
ATOM 1120 N N . ARG A 1 149 ? -15.607 27.068 14.950 1.00 87.00 149 ARG A N 1
ATOM 1121 C CA . ARG A 1 149 ? -15.846 26.171 16.070 1.00 87.00 149 ARG A CA 1
ATOM 1122 C C . ARG A 1 149 ? -17.279 26.306 16.568 1.00 87.00 149 ARG A C 1
ATOM 1124 O O . ARG A 1 149 ? -17.722 27.404 16.900 1.00 87.00 149 ARG A O 1
ATOM 1131 N N . THR A 1 150 ? -17.928 25.169 16.790 1.00 88.62 150 THR A N 1
ATOM 1132 C CA . THR A 1 150 ? -19.199 25.062 17.513 1.00 88.62 150 THR A CA 1
ATOM 1133 C C . THR A 1 150 ? -19.062 24.100 18.693 1.00 88.62 150 THR A C 1
ATOM 1135 O O . THR A 1 150 ? -18.620 22.965 18.525 1.00 88.62 150 THR A O 1
ATOM 1138 N N . THR A 1 151 ? -19.454 24.527 19.896 1.00 89.31 151 THR A N 1
ATOM 1139 C CA . THR A 1 151 ? -19.670 23.595 21.015 1.00 89.31 151 THR A CA 1
ATOM 1140 C C . THR A 1 151 ? -20.969 22.836 20.758 1.00 89.31 151 THR A C 1
ATOM 1142 O O . THR A 1 151 ? -22.029 23.453 20.667 1.00 89.31 151 THR A O 1
ATOM 1145 N N . VAL A 1 152 ? -20.885 21.513 20.610 1.00 92.12 152 VAL A N 1
ATOM 1146 C CA . VAL A 1 152 ? -22.049 20.647 20.387 1.00 92.12 152 VAL A CA 1
ATOM 1147 C C . VAL A 1 152 ? -22.778 20.410 21.703 1.00 92.12 152 VAL A C 1
ATOM 1149 O O . VAL A 1 152 ? -23.987 20.606 21.754 1.00 92.12 152 VAL A O 1
ATOM 1152 N N . LYS A 1 153 ? -22.044 20.015 22.749 1.00 88.19 153 LYS A N 1
ATOM 1153 C CA . LYS A 1 153 ? -22.558 19.734 24.098 1.00 88.19 153 LYS A CA 1
ATOM 1154 C C . LYS A 1 153 ? -21.414 19.828 25.117 1.00 88.19 153 LYS A C 1
ATOM 1156 O O . LYS A 1 153 ? -20.334 19.332 24.812 1.00 88.19 153 LYS A O 1
ATOM 1161 N N . ASP A 1 154 ? -21.621 20.461 26.271 1.00 82.12 154 ASP A N 1
ATOM 1162 C CA . ASP A 1 154 ? -20.590 20.764 27.291 1.00 82.12 154 ASP A CA 1
ATOM 1163 C C . ASP A 1 154 ? -20.999 20.430 28.741 1.00 82.12 154 ASP A C 1
ATOM 1165 O O . ASP A 1 154 ? -20.314 20.784 29.695 1.00 82.12 154 ASP A O 1
ATOM 1169 N N . ASP A 1 155 ? -22.103 19.712 28.913 1.00 76.94 155 ASP A N 1
ATOM 1170 C CA . ASP A 1 155 ? -22.725 19.346 30.188 1.00 76.94 155 ASP A CA 1
ATOM 1171 C C . ASP A 1 155 ? -22.615 17.834 30.481 1.00 76.94 155 ASP A C 1
ATOM 1173 O O . ASP A 1 155 ? -23.492 17.259 31.114 1.00 76.94 155 ASP A O 1
ATOM 1177 N N . PHE A 1 156 ? -21.525 17.174 30.069 1.00 76.81 156 PHE A N 1
ATOM 1178 C CA . PHE A 1 156 ? -21.272 15.741 30.331 1.00 76.81 156 PHE A CA 1
ATOM 1179 C C . PHE A 1 156 ? -20.809 15.413 31.778 1.00 76.81 156 PHE A C 1
ATOM 1181 O O . PHE A 1 156 ? -20.211 14.366 32.025 1.00 76.81 156 PHE A O 1
ATOM 1188 N N . GLY A 1 157 ? -21.048 16.305 32.746 1.00 63.28 157 GLY A N 1
ATOM 1189 C CA . GLY A 1 157 ? -20.718 16.096 34.165 1.00 63.28 157 GLY A CA 1
ATOM 1190 C C . GLY A 1 157 ? -19.336 16.600 34.622 1.00 63.28 157 GLY A C 1
ATOM 1191 O O . GLY A 1 157 ? -18.591 17.241 33.880 1.00 63.28 157 GLY A O 1
ATOM 1192 N N . LEU A 1 158 ? -19.005 16.358 35.903 1.00 52.00 158 LEU A N 1
ATOM 1193 C CA . LEU A 1 158 ? -17.796 16.886 36.558 1.00 52.00 158 LEU A CA 1
ATOM 1194 C C . LEU A 1 158 ? -16.487 16.249 36.040 1.00 52.00 158 LEU A C 1
ATOM 1196 O O . LEU A 1 158 ? -16.407 15.080 35.664 1.00 52.00 158 LEU A O 1
ATOM 1200 N N . ILE A 1 159 ? -15.433 17.065 36.083 1.00 48.72 159 ILE A N 1
ATOM 1201 C CA . ILE A 1 159 ? -14.043 16.798 35.680 1.00 48.72 159 ILE A CA 1
ATOM 1202 C C . ILE A 1 159 ? -13.502 15.404 36.054 1.00 48.72 159 ILE A C 1
ATOM 1204 O O . ILE A 1 159 ? -13.527 14.994 37.212 1.00 48.72 159 ILE A O 1
ATOM 1208 N N . GLY A 1 160 ? -12.913 14.728 35.058 1.00 51.81 160 GLY A N 1
ATOM 1209 C CA . GLY A 1 160 ? -12.139 13.485 35.201 1.00 51.81 160 GLY A CA 1
ATOM 1210 C C . GLY A 1 160 ? -12.804 12.236 34.615 1.00 51.81 160 GLY A C 1
ATOM 1211 O O . GLY A 1 160 ? -12.091 11.341 34.173 1.00 51.81 160 GLY A O 1
ATOM 1212 N N . PHE A 1 161 ? -14.141 12.203 34.548 1.00 54.53 161 PHE A N 1
ATOM 1213 C CA . PHE A 1 161 ? -14.905 11.032 34.081 1.00 54.53 161 PHE A CA 1
ATOM 1214 C C . PHE A 1 161 ? -15.980 11.348 33.021 1.00 54.53 161 PHE A C 1
ATOM 1216 O O . PHE A 1 161 ? -16.516 10.424 32.419 1.00 54.53 161 PHE A O 1
ATOM 1223 N N . GLY A 1 162 ? -16.271 12.631 32.764 1.00 65.06 162 GLY A N 1
ATOM 1224 C CA . GLY A 1 162 ? -17.329 13.066 31.840 1.00 65.06 162 GLY A CA 1
ATOM 1225 C C . GLY A 1 162 ? -16.902 13.373 30.399 1.00 65.06 162 GLY A C 1
ATOM 1226 O O . GLY A 1 162 ? -17.752 13.492 29.527 1.00 65.06 162 GLY A O 1
ATOM 1227 N N . ALA A 1 163 ? -15.604 13.517 30.110 1.00 76.06 163 ALA A N 1
ATOM 1228 C CA . ALA A 1 163 ? -15.166 13.902 28.766 1.00 76.06 163 ALA A CA 1
ATOM 1229 C C . ALA A 1 163 ? -15.538 12.824 27.729 1.00 76.06 163 ALA A C 1
ATOM 1231 O O . ALA A 1 163 ? -15.269 11.648 27.986 1.00 76.06 163 ALA A O 1
ATOM 1232 N N . PRO A 1 164 ? -16.086 13.205 26.559 1.00 87.00 164 PRO A N 1
ATOM 1233 C CA . PRO A 1 164 ? -16.207 12.291 25.435 1.00 87.00 164 PRO A CA 1
ATOM 1234 C C . PRO A 1 164 ? -14.846 11.668 25.100 1.00 87.00 164 PRO A C 1
ATOM 1236 O O . PRO A 1 164 ? -13.846 12.379 25.026 1.00 87.00 164 PRO A O 1
ATOM 1239 N N . VAL A 1 165 ? -14.803 10.355 24.901 1.00 86.94 165 VAL A N 1
ATOM 1240 C CA . VAL A 1 165 ? -13.630 9.586 24.452 1.00 86.94 165 VAL A CA 1
ATOM 1241 C C . VAL A 1 165 ? -14.059 8.522 23.440 1.00 86.94 165 VAL A C 1
ATOM 1243 O O . VAL A 1 165 ? -15.253 8.261 23.299 1.00 86.94 165 VAL A O 1
ATOM 1246 N N . ASN A 1 166 ? -13.103 7.905 22.738 1.00 88.56 166 ASN A N 1
ATOM 1247 C CA . ASN A 1 166 ? -13.368 6.866 21.732 1.00 88.56 166 ASN A CA 1
ATOM 1248 C C . ASN A 1 166 ? -14.371 7.329 20.660 1.00 88.56 166 ASN A C 1
ATOM 1250 O O . ASN A 1 166 ? -15.363 6.658 20.392 1.00 88.56 166 ASN A O 1
ATOM 1254 N N . LEU A 1 167 ? -14.150 8.514 20.086 1.00 92.12 167 LEU A N 1
ATOM 1255 C CA . LEU A 1 167 ? -14.983 9.016 18.994 1.00 92.12 167 LEU A CA 1
ATOM 1256 C C . LEU A 1 167 ? -14.896 8.055 17.795 1.00 92.12 167 LEU A C 1
ATOM 1258 O O . LEU A 1 167 ? -13.811 7.683 17.361 1.00 92.12 167 LEU A O 1
ATOM 1262 N N . THR A 1 168 ? -16.039 7.613 17.279 1.00 93.62 168 THR A N 1
ATOM 1263 C CA . THR A 1 168 ? -16.128 6.642 16.180 1.00 93.62 168 THR A CA 1
ATOM 1264 C C . THR A 1 168 ? -17.313 6.984 15.288 1.00 93.62 168 THR A C 1
ATOM 1266 O O . THR A 1 168 ? -18.455 7.041 15.746 1.00 93.62 168 THR A O 1
ATOM 1269 N N . GLY A 1 169 ? -17.060 7.227 14.004 1.00 94.12 169 GLY A N 1
ATOM 1270 C CA . GLY A 1 169 ? -18.113 7.427 13.012 1.00 94.12 169 GLY A CA 1
ATOM 1271 C C . GLY A 1 169 ? -18.736 6.098 12.587 1.00 94.12 169 GLY A C 1
ATOM 1272 O O . GLY A 1 169 ? -18.021 5.154 12.272 1.00 94.12 169 GLY A O 1
ATOM 1273 N N . VAL A 1 170 ? -20.066 6.030 12.551 1.00 94.62 170 VAL A N 1
ATOM 1274 C CA . VAL A 1 170 ? -20.831 4.916 11.971 1.00 94.62 170 VAL A CA 1
ATOM 1275 C C . VAL A 1 170 ? -21.890 5.526 11.056 1.00 94.62 170 VAL A C 1
ATOM 1277 O O . VAL A 1 170 ? -22.891 6.100 11.506 1.00 94.62 170 VAL A O 1
ATOM 1280 N N . GLY A 1 171 ? -21.637 5.473 9.747 1.00 90.12 171 GLY A N 1
ATOM 1281 C CA . GLY A 1 171 ? -22.392 6.256 8.767 1.00 90.12 171 GLY A CA 1
ATOM 1282 C C . GLY A 1 171 ? -22.368 7.754 9.104 1.00 90.12 171 GLY A C 1
ATOM 1283 O O . GLY A 1 171 ? -21.309 8.348 9.255 1.00 90.12 171 GLY A O 1
ATOM 1284 N N . ASN A 1 172 ? -23.546 8.367 9.262 1.00 91.19 172 ASN A N 1
ATOM 1285 C CA . ASN A 1 172 ? -23.676 9.800 9.576 1.00 91.19 172 ASN A CA 1
ATOM 1286 C C . ASN A 1 172 ? -23.773 10.099 11.083 1.00 91.19 172 ASN A C 1
ATOM 1288 O O . ASN A 1 172 ? -24.158 11.205 11.462 1.00 91.19 172 ASN A O 1
ATOM 1292 N N . THR A 1 173 ? -23.532 9.110 11.945 1.00 95.12 173 THR A N 1
ATOM 1293 C CA . THR A 1 173 ? -23.659 9.252 13.400 1.00 95.12 173 THR A CA 1
ATOM 1294 C C . THR A 1 173 ? -22.299 9.090 14.052 1.00 95.12 173 THR A C 1
ATOM 1296 O O . THR A 1 173 ? -21.583 8.132 13.776 1.00 95.12 173 THR A O 1
ATOM 1299 N N . LEU A 1 174 ? -21.965 10.010 14.949 1.00 96.69 174 LEU A N 1
ATOM 1300 C CA . LEU A 1 174 ? -20.797 9.899 15.807 1.00 96.69 174 LEU A CA 1
ATOM 1301 C C . LEU A 1 174 ? -21.180 9.134 17.073 1.00 96.69 174 LEU A C 1
ATOM 1303 O O . LEU A 1 174 ? -22.110 9.544 17.762 1.00 96.69 174 LEU A O 1
ATOM 1307 N N . TYR A 1 175 ? -20.460 8.068 17.393 1.00 96.81 175 TYR A N 1
ATOM 1308 C CA . TYR A 1 175 ? -20.535 7.354 18.664 1.00 96.81 175 TYR A CA 1
ATOM 1309 C C . TYR A 1 175 ? -19.321 7.683 19.517 1.00 96.81 175 TYR A C 1
ATOM 1311 O O . TYR A 1 175 ? -18.248 7.968 18.991 1.00 96.81 175 TYR A O 1
ATOM 1319 N N . PHE A 1 176 ? -19.504 7.689 20.830 1.00 94.06 176 PHE A N 1
ATOM 1320 C CA . PHE A 1 176 ? -18.438 7.953 21.787 1.00 94.06 176 PHE A CA 1
ATOM 1321 C C . PHE A 1 176 ? -18.858 7.500 23.178 1.00 94.06 176 PHE A C 1
ATOM 1323 O O . PHE A 1 176 ? -20.018 7.170 23.430 1.00 94.06 176 PHE A O 1
ATOM 1330 N N . VAL A 1 177 ? -17.903 7.518 24.092 1.00 91.50 177 VAL A N 1
ATOM 1331 C CA . VAL A 1 177 ? -18.102 7.182 25.496 1.00 91.50 177 VAL A CA 1
ATOM 1332 C C . VAL A 1 177 ? -18.029 8.458 26.309 1.00 91.50 177 VAL A C 1
ATOM 1334 O O . VAL A 1 177 ? -17.080 9.222 26.158 1.00 91.50 177 VAL A O 1
ATOM 1337 N N . ALA A 1 178 ? -19.021 8.707 27.155 1.00 87.38 178 ALA A N 1
ATOM 1338 C CA . ALA A 1 178 ? -19.050 9.876 28.029 1.00 87.38 178 ALA A CA 1
ATOM 1339 C C . ALA A 1 178 ? -19.829 9.580 29.315 1.00 87.38 178 ALA A C 1
ATOM 1341 O O . ALA A 1 178 ? -20.652 8.662 29.359 1.00 87.38 178 ALA A O 1
ATOM 1342 N N . GLY A 1 179 ? -19.564 10.371 30.354 1.00 79.88 179 GLY A N 1
ATOM 1343 C CA . GLY A 1 179 ? -20.378 10.387 31.571 1.00 79.88 179 GLY A CA 1
ATOM 1344 C C . GLY A 1 179 ? -21.695 11.150 31.379 1.00 79.88 179 GLY A C 1
ATOM 1345 O O . GLY A 1 179 ? -21.884 11.843 30.375 1.00 79.88 179 GLY A O 1
ATOM 1346 N N . GLY A 1 180 ? -22.617 11.011 32.335 1.00 67.50 180 GLY A N 1
ATOM 1347 C CA . GLY A 1 180 ? -23.876 11.760 32.345 1.00 67.50 180 GLY A CA 1
ATOM 1348 C C . GLY A 1 180 ? -23.810 13.133 33.011 1.00 67.50 180 GLY A C 1
ATOM 1349 O O . GLY A 1 180 ? -22.871 13.475 33.726 1.00 67.50 180 GLY A O 1
ATOM 1350 N N . ASP A 1 181 ? -24.879 13.903 32.811 1.00 54.88 181 ASP A N 1
ATOM 1351 C CA . ASP A 1 181 ? -25.087 15.279 33.290 1.00 54.88 181 ASP A CA 1
ATOM 1352 C C . ASP A 1 181 ? -25.484 15.380 34.773 1.00 54.88 181 ASP A C 1
ATOM 1354 O O . ASP A 1 181 ? -25.895 16.451 35.222 1.00 54.88 181 ASP A O 1
ATOM 1358 N N . GLY A 1 182 ? -25.372 14.271 35.517 1.00 50.69 182 GLY A N 1
ATOM 1359 C CA . GLY A 1 182 ? -26.062 14.000 36.773 1.00 50.69 182 GLY A CA 1
ATOM 1360 C C . GLY A 1 182 ? -26.394 15.240 37.601 1.00 50.69 182 GLY A C 1
ATOM 1361 O O . GLY A 1 182 ? -25.580 15.724 38.392 1.00 50.69 182 GLY A O 1
ATOM 1362 N N . THR A 1 183 ? -27.643 15.707 37.491 1.00 50.88 183 THR A N 1
ATOM 1363 C CA . THR A 1 183 ? -28.292 16.362 38.632 1.00 50.88 183 THR A CA 1
ATOM 1364 C C . THR A 1 183 ? -28.168 15.411 39.824 1.00 50.88 183 THR A C 1
ATOM 1366 O O . THR A 1 183 ? -28.249 14.205 39.619 1.00 50.88 183 THR A O 1
ATOM 1369 N N . GLU A 1 184 ? -27.947 15.934 41.033 1.00 50.19 184 GLU A N 1
ATOM 1370 C CA . GLU A 1 184 ? -27.458 15.230 42.241 1.00 50.19 184 GLU A CA 1
ATOM 1371 C C . GLU A 1 184 ? -28.118 13.873 42.632 1.00 50.19 184 GLU A C 1
ATOM 1373 O O . GLU A 1 184 ? -27.656 13.250 43.586 1.00 50.19 184 GLU A O 1
ATOM 1378 N N . GLU A 1 185 ? -29.153 13.386 41.936 1.00 49.31 185 GLU A N 1
ATOM 1379 C CA . GLU A 1 185 ? -29.837 12.107 42.183 1.00 49.31 185 GLU A CA 1
ATOM 1380 C C . GLU A 1 185 ? -29.456 10.928 41.254 1.00 49.31 185 GLU A C 1
ATOM 1382 O O . GLU A 1 185 ? -29.652 9.793 41.681 1.00 49.31 185 GLU A O 1
ATOM 1387 N N . GLU A 1 186 ? -28.865 11.123 40.064 1.00 52.06 186 GLU A N 1
ATOM 1388 C CA . GLU A 1 186 ? -28.481 10.014 39.154 1.00 52.06 186 GLU A CA 1
ATOM 1389 C C . GLU A 1 186 ? -27.106 10.278 38.507 1.00 52.06 186 GLU A C 1
ATOM 1391 O O . GLU A 1 186 ? -26.987 10.947 37.482 1.00 52.06 186 GLU A O 1
ATOM 1396 N N . GLN A 1 187 ? -26.032 9.786 39.135 1.00 56.09 187 GLN A N 1
ATOM 1397 C CA . GLN A 1 187 ? -24.681 9.840 38.568 1.00 56.09 187 GLN A CA 1
ATOM 1398 C C . GLN A 1 187 ? -24.524 8.717 37.537 1.00 56.09 187 GLN A C 1
ATOM 1400 O O . GLN A 1 187 ? -24.042 7.640 37.874 1.00 56.09 187 GLN A O 1
ATOM 1405 N N . LEU A 1 188 ? -24.930 8.955 36.288 1.00 61.44 188 LEU A N 1
ATOM 1406 C CA . LEU A 1 188 ? -24.566 8.050 35.196 1.00 61.44 188 LEU A CA 1
ATOM 1407 C C . LEU A 1 188 ? -23.049 8.140 34.981 1.00 61.44 188 LEU A C 1
ATOM 1409 O O . LEU A 1 188 ? -22.517 9.214 34.673 1.00 61.44 188 LEU A O 1
ATOM 1413 N N . ASN A 1 189 ? -22.357 7.018 35.160 1.00 77.38 189 ASN A N 1
ATOM 1414 C CA . ASN A 1 189 ? -20.937 6.904 34.846 1.00 77.38 189 ASN A CA 1
ATOM 1415 C C . ASN A 1 189 ? -20.730 6.750 33.325 1.00 77.38 189 ASN A C 1
ATOM 1417 O O . ASN A 1 189 ? -21.603 7.103 32.537 1.00 77.38 189 ASN A O 1
ATOM 1421 N N . ARG A 1 190 ? -19.543 6.322 32.876 1.00 86.44 190 ARG A N 1
ATOM 1422 C CA . ARG A 1 190 ? -19.209 6.255 31.445 1.00 86.44 190 ARG A CA 1
ATOM 1423 C C . ARG A 1 190 ? -20.071 5.227 30.716 1.00 86.44 190 ARG A C 1
ATOM 1425 O O . ARG A 1 190 ? -19.917 4.026 30.923 1.00 86.44 190 ARG A O 1
ATOM 1432 N N . GLU A 1 191 ? -20.895 5.731 29.807 1.00 90.75 191 GLU A N 1
ATOM 1433 C CA . GLU A 1 191 ? -21.830 4.962 28.991 1.00 90.75 191 GLU A CA 1
ATOM 1434 C C . GLU A 1 191 ? -21.652 5.280 27.498 1.00 90.75 191 GLU A C 1
ATOM 1436 O O . GLU A 1 191 ? -20.866 6.152 27.114 1.00 90.75 191 GLU A O 1
ATOM 1441 N N . LEU A 1 192 ? -22.393 4.576 26.636 1.00 94.50 192 LEU A N 1
ATOM 1442 C CA . LEU A 1 192 ? -22.384 4.800 25.190 1.00 94.50 192 LEU A CA 1
ATOM 1443 C C . LEU A 1 192 ? -23.312 5.959 24.794 1.00 94.50 192 LEU A C 1
ATOM 1445 O O . LEU A 1 192 ? -24.526 5.918 25.012 1.00 94.50 192 LEU A O 1
ATOM 1449 N N . TRP A 1 193 ? -22.755 6.950 24.106 1.00 94.38 193 TRP A N 1
ATOM 1450 C CA . TRP A 1 193 ? -23.455 8.118 23.574 1.00 94.38 193 TRP A CA 1
ATOM 1451 C C . TRP A 1 193 ? -23.383 8.177 22.052 1.00 94.38 193 TRP A C 1
ATOM 1453 O O . TRP A 1 193 ? -22.527 7.555 21.416 1.00 94.38 193 TRP A O 1
ATOM 1463 N N . LYS A 1 194 ? -24.293 8.959 21.465 1.00 96.19 194 LYS A N 1
ATOM 1464 C CA . LYS A 1 194 ? -24.262 9.301 20.043 1.00 96.19 194 LYS A CA 1
ATOM 1465 C C . LYS A 1 194 ? -24.533 10.779 19.794 1.00 96.19 194 LYS A C 1
ATOM 1467 O O . LYS A 1 194 ? -25.169 11.430 20.620 1.00 96.19 194 LYS A O 1
ATOM 1472 N N . SER A 1 195 ? -24.108 11.286 18.638 1.00 95.94 195 SER A N 1
ATOM 1473 C CA . SER A 1 195 ? -24.365 12.648 18.166 1.00 95.94 195 SER A CA 1
ATOM 1474 C C . SER A 1 195 ? -24.559 12.709 16.647 1.00 95.94 195 SER A C 1
ATOM 1476 O O . SER A 1 195 ? -23.905 11.991 15.892 1.00 95.94 195 SER A O 1
ATOM 1478 N N . ASP A 1 196 ? -25.437 13.610 16.203 1.00 94.25 196 ASP A N 1
ATOM 1479 C CA . ASP A 1 196 ? -25.569 14.056 14.806 1.00 94.25 196 ASP A CA 1
ATOM 1480 C C . ASP A 1 196 ? -24.839 15.392 14.541 1.00 94.25 196 ASP A C 1
ATOM 1482 O O . ASP A 1 196 ? -24.962 15.996 13.473 1.00 94.25 196 ASP A O 1
ATOM 1486 N N . GLY A 1 197 ? -24.095 15.883 15.535 1.00 93.12 197 GLY A N 1
ATOM 1487 C CA . GLY A 1 197 ? -23.426 17.177 15.519 1.00 93.12 197 GLY A CA 1
ATOM 1488 C C . GLY A 1 197 ? -24.248 18.350 16.042 1.00 93.12 197 GLY A C 1
ATOM 1489 O O . GLY A 1 197 ? -23.785 19.487 15.959 1.00 93.12 197 GLY A O 1
ATOM 1490 N N . THR A 1 198 ? -25.434 18.104 16.600 1.00 93.56 198 THR A N 1
ATOM 1491 C CA . THR A 1 198 ? -26.242 19.101 17.313 1.00 93.56 198 THR A CA 1
ATOM 1492 C C . THR A 1 198 ? -26.391 18.742 18.791 1.00 93.56 198 THR A C 1
ATOM 1494 O O . THR A 1 198 ? -26.374 17.567 19.156 1.00 93.56 198 THR A O 1
ATOM 1497 N N . ASN A 1 199 ? -26.602 19.737 19.662 1.00 91.88 199 ASN A N 1
ATOM 1498 C CA . ASN A 1 199 ? -26.860 19.471 21.084 1.00 91.88 199 ASN A CA 1
ATOM 1499 C C . ASN A 1 199 ? -28.085 18.557 21.284 1.00 91.88 199 ASN A C 1
ATOM 1501 O O . ASN A 1 199 ? -28.060 17.634 22.087 1.00 91.88 199 ASN A O 1
ATOM 1505 N N . ALA A 1 200 ? -29.157 18.785 20.512 1.00 92.81 200 ALA A N 1
ATOM 1506 C CA . ALA A 1 200 ? -30.403 18.025 20.625 1.00 92.81 200 ALA A CA 1
ATOM 1507 C C . ALA A 1 200 ? -30.274 16.568 20.146 1.00 92.81 200 ALA A C 1
ATOM 1509 O O . ALA A 1 200 ? -30.941 15.690 20.687 1.00 92.81 200 ALA A O 1
ATOM 1510 N N . GLY A 1 201 ? -29.437 16.313 19.138 1.00 93.69 201 GLY A N 1
ATOM 1511 C CA . GLY A 1 201 ? -29.131 14.966 18.659 1.00 93.69 201 GLY A CA 1
ATOM 1512 C C . GLY A 1 201 ? -28.013 14.271 19.435 1.00 93.69 201 GLY A C 1
ATOM 1513 O O . GLY A 1 201 ? -27.699 13.122 19.128 1.00 93.69 201 GLY A O 1
ATOM 1514 N N . THR A 1 202 ? -27.427 14.935 20.438 1.00 93.75 202 THR A N 1
ATOM 1515 C CA . THR A 1 202 ? -26.398 14.361 21.310 1.00 93.75 202 THR A CA 1
ATOM 1516 C C . THR A 1 202 ? -27.043 13.738 22.542 1.00 93.75 202 THR A C 1
ATOM 1518 O O . THR A 1 202 ? -27.431 14.441 23.475 1.00 93.75 202 THR A O 1
ATOM 1521 N N . VAL A 1 203 ? -27.193 12.414 22.532 1.00 92.75 203 VAL A N 1
ATOM 1522 C CA . VAL A 1 203 ? -28.006 11.676 23.509 1.00 92.75 203 VAL A CA 1
ATOM 1523 C C . VAL A 1 203 ? -27.346 10.369 23.939 1.00 92.75 203 VAL A C 1
ATOM 1525 O O . VAL A 1 203 ? -26.624 9.739 23.162 1.00 92.75 203 VAL A O 1
ATOM 1528 N N . LEU A 1 204 ? -27.644 9.947 25.169 1.00 91.75 204 LEU A N 1
ATOM 1529 C CA . LEU A 1 204 ? -27.316 8.618 25.675 1.00 91.75 204 LEU A CA 1
ATOM 1530 C C . LEU A 1 204 ? -28.002 7.566 24.796 1.00 91.75 204 LEU A C 1
ATOM 1532 O O . LEU A 1 204 ? -29.203 7.658 24.525 1.00 91.75 204 LEU A O 1
ATOM 1536 N N . VAL A 1 205 ? -27.248 6.564 24.346 1.00 95.50 205 VAL A N 1
ATOM 1537 C CA . VAL A 1 205 ? -27.807 5.461 23.557 1.00 95.50 205 VAL A CA 1
ATOM 1538 C C . VAL A 1 205 ? -28.537 4.491 24.479 1.00 95.50 205 VAL A C 1
ATOM 1540 O O . VAL A 1 205 ? -29.699 4.155 24.231 1.00 95.50 205 VAL A O 1
ATOM 1543 N N . LYS A 1 206 ? -27.850 4.059 25.538 1.00 92.12 206 LYS A N 1
ATOM 1544 C CA . LYS A 1 206 ? -28.344 3.147 26.566 1.00 92.12 206 LYS A CA 1
ATOM 1545 C C . LYS A 1 206 ? -27.489 3.274 27.823 1.00 92.12 206 LYS A C 1
ATOM 1547 O O . LYS A 1 206 ? -26.274 3.357 27.710 1.00 92.12 206 LYS A O 1
ATOM 1552 N N . ASP A 1 207 ? -28.148 3.237 28.974 1.00 90.31 207 ASP A N 1
ATOM 1553 C CA . ASP A 1 207 ? -27.526 2.947 30.267 1.00 90.31 207 ASP A CA 1
ATOM 1554 C C . ASP A 1 207 ? -27.373 1.420 30.379 1.00 90.31 207 ASP A C 1
ATOM 1556 O O . ASP A 1 207 ? -28.369 0.700 30.538 1.00 90.31 207 ASP A O 1
ATOM 1560 N N . ILE A 1 208 ? -26.169 0.909 30.104 1.00 92.88 208 ILE A N 1
ATOM 1561 C CA . ILE A 1 208 ? -25.909 -0.535 29.993 1.00 92.88 208 ILE A CA 1
ATOM 1562 C C . ILE A 1 208 ? -25.755 -1.168 31.375 1.00 92.88 208 ILE A C 1
ATOM 1564 O O . ILE A 1 208 ? -26.220 -2.295 31.554 1.00 92.88 208 ILE A O 1
ATOM 1568 N N . ASN A 1 209 ? -25.165 -0.448 32.333 1.00 91.06 209 ASN A N 1
ATOM 1569 C CA . ASN A 1 209 ? -24.996 -0.877 33.718 1.00 91.06 209 ASN A CA 1
ATOM 1570 C C . ASN A 1 209 ? -25.780 0.055 34.663 1.00 91.06 209 ASN A C 1
ATOM 1572 O O . ASN A 1 209 ? -25.212 1.004 35.204 1.00 91.06 209 ASN A O 1
ATOM 1576 N N . PRO A 1 210 ? -27.088 -0.195 34.871 1.00 84.19 210 PRO A N 1
ATOM 1577 C CA . PRO A 1 210 ? -27.943 0.762 35.555 1.00 84.19 210 PRO A CA 1
ATOM 1578 C C . PRO A 1 210 ? -27.524 1.020 37.002 1.00 84.19 210 PRO A C 1
ATOM 1580 O O . PRO A 1 210 ? -27.380 0.092 37.801 1.00 84.19 210 PRO A O 1
ATOM 1583 N N . GLY A 1 211 ? -27.462 2.295 37.382 1.00 77.50 211 GLY A N 1
ATOM 1584 C CA . GLY A 1 211 ? -27.152 2.735 38.741 1.00 77.50 211 GLY A CA 1
ATOM 1585 C C . GLY A 1 211 ? -25.980 3.708 38.774 1.00 77.50 211 GLY A C 1
ATOM 1586 O O . GLY A 1 211 ? -25.872 4.582 37.925 1.00 77.50 211 GLY A O 1
ATOM 1587 N N . ASN A 1 212 ? -25.127 3.569 39.792 1.00 75.38 212 ASN A N 1
ATOM 1588 C CA . ASN A 1 212 ? -23.934 4.403 39.974 1.00 75.38 212 ASN A CA 1
ATOM 1589 C C . ASN A 1 212 ? -22.656 3.673 39.534 1.00 75.38 212 ASN A C 1
ATOM 1591 O O . ASN A 1 212 ? -21.581 4.029 40.017 1.00 75.38 212 ASN A O 1
ATOM 1595 N N . ASP A 1 213 ? -22.764 2.635 38.702 1.00 83.44 213 ASP A N 1
ATOM 1596 C CA . ASP A 1 213 ? -21.635 1.876 38.152 1.00 83.44 213 ASP A CA 1
ATOM 1597 C C . ASP A 1 213 ? -21.493 2.197 36.652 1.00 83.44 213 ASP A C 1
ATOM 1599 O O . ASP A 1 213 ? -22.408 2.738 36.047 1.00 83.44 213 ASP A O 1
ATOM 1603 N N . ALA A 1 214 ? -20.300 2.013 36.081 1.00 86.62 214 ALA A N 1
ATOM 1604 C CA . ALA A 1 214 ? -20.030 2.308 34.668 1.00 86.62 214 ALA A CA 1
ATOM 1605 C C . ALA A 1 214 ? -20.109 1.032 33.831 1.00 86.62 214 ALA A C 1
ATOM 1607 O O . ALA A 1 214 ? -19.681 -0.024 34.309 1.00 86.62 214 ALA A O 1
ATOM 1608 N N . SER A 1 215 ? -20.559 1.130 32.579 1.00 91.56 215 SER A N 1
ATOM 1609 C CA . SER A 1 215 ? -20.376 0.046 31.607 1.00 91.56 215 SER A CA 1
ATOM 1610 C C . SER A 1 215 ? -19.029 0.081 30.884 1.00 91.56 215 SER A C 1
ATOM 1612 O O . SER A 1 215 ? -18.573 -0.941 30.363 1.00 91.56 215 SER A O 1
ATOM 1614 N N . ASP A 1 216 ? -18.366 1.244 30.898 1.00 91.06 216 ASP A N 1
ATOM 1615 C CA . ASP A 1 216 ? -17.050 1.496 30.309 1.00 91.06 216 ASP A CA 1
ATOM 1616 C C . ASP A 1 216 ? -16.903 0.930 28.878 1.00 91.06 216 ASP A C 1
ATOM 1618 O O . ASP A 1 216 ? -16.054 0.059 28.657 1.00 91.06 216 ASP A O 1
ATOM 1622 N N . PRO A 1 217 ? -17.708 1.367 27.887 1.00 95.19 217 PRO A N 1
ATOM 1623 C CA . PRO A 1 217 ? -17.607 0.813 26.545 1.00 95.19 217 PRO A CA 1
ATOM 1624 C C . PRO A 1 217 ? -16.222 1.045 25.912 1.00 95.19 217 PRO A C 1
ATOM 1626 O O . PRO A 1 217 ? -15.656 2.132 26.006 1.00 95.19 217 PRO A O 1
ATOM 1629 N N . GLU A 1 218 ? -15.668 0.041 25.239 1.00 94.62 218 GLU A N 1
ATOM 1630 C CA . GLU A 1 218 ? -14.349 0.094 24.590 1.00 94.62 218 GLU A CA 1
ATOM 1631 C C . GLU A 1 218 ? -14.377 -0.581 23.211 1.00 94.62 218 GLU A C 1
ATOM 1633 O O . GLU A 1 218 ? -15.342 -1.259 22.857 1.00 94.62 218 GLU A O 1
ATOM 1638 N N . ASN A 1 219 ? -13.315 -0.398 22.417 1.00 94.62 219 ASN A N 1
ATOM 1639 C CA . ASN A 1 219 ? -13.159 -1.023 21.096 1.00 94.62 219 ASN A CA 1
ATOM 1640 C C . ASN A 1 219 ? -14.321 -0.737 20.127 1.00 94.62 219 ASN A C 1
ATOM 1642 O O . ASN A 1 219 ? -14.774 -1.624 19.402 1.00 94.62 219 ASN A O 1
ATOM 1646 N N . LEU A 1 220 ? -14.819 0.503 20.127 1.00 96.06 220 LEU A N 1
ATOM 1647 C CA . LEU A 1 220 ? -15.899 0.940 19.244 1.00 96.06 220 LEU A CA 1
ATOM 1648 C C . LEU A 1 220 ? -15.482 0.733 17.780 1.00 96.06 220 LEU A C 1
ATOM 1650 O O . LEU A 1 220 ? -14.528 1.338 17.303 1.00 96.06 220 LEU A O 1
ATOM 1654 N N . THR A 1 221 ? -16.195 -0.148 17.083 1.00 95.44 221 THR A N 1
ATOM 1655 C CA . THR A 1 221 ? -15.849 -0.626 15.741 1.00 95.44 221 THR A CA 1
ATOM 1656 C C . THR A 1 221 ? -17.100 -0.643 14.872 1.00 95.44 221 THR A C 1
ATOM 1658 O O . THR A 1 221 ? -18.084 -1.306 15.210 1.00 95.44 221 THR A O 1
ATOM 1661 N N . ASP A 1 222 ? -17.081 0.071 13.748 1.00 94.81 222 ASP A N 1
ATOM 1662 C CA . ASP A 1 222 ? -18.136 -0.050 12.739 1.00 94.81 222 ASP A CA 1
ATOM 1663 C C . ASP A 1 222 ? -17.994 -1.380 11.990 1.00 94.81 222 ASP A C 1
ATOM 1665 O O . ASP A 1 222 ? -16.914 -1.724 11.515 1.00 94.81 222 ASP A O 1
ATOM 1669 N N . VAL A 1 223 ? -19.093 -2.123 11.864 1.00 95.00 223 VAL A N 1
ATOM 1670 C CA . VAL A 1 223 ? -19.202 -3.266 10.958 1.00 95.00 223 VAL A CA 1
ATOM 1671 C C . VAL A 1 223 ? -20.469 -3.099 10.128 1.00 95.00 223 VAL A C 1
ATOM 1673 O O . VAL A 1 223 ? -21.573 -3.453 10.556 1.00 95.00 223 VAL A O 1
ATOM 1676 N N . ASN A 1 224 ? -20.309 -2.571 8.912 1.00 91.69 224 ASN A N 1
ATOM 1677 C CA . ASN A 1 224 ? -21.396 -2.329 7.955 1.00 91.69 224 ASN A CA 1
ATOM 1678 C C . ASN A 1 224 ? -22.579 -1.519 8.536 1.00 91.69 224 ASN A C 1
ATOM 1680 O O . ASN A 1 224 ? -23.745 -1.855 8.305 1.00 91.69 224 ASN A O 1
ATOM 1684 N N . GLY A 1 225 ? -22.299 -0.456 9.292 1.00 92.00 225 GLY A N 1
ATOM 1685 C CA . GLY A 1 225 ? -23.302 0.438 9.873 1.00 92.00 225 GLY A CA 1
ATOM 1686 C C . GLY A 1 225 ? -23.877 -0.032 11.212 1.00 92.00 225 GLY A C 1
ATOM 1687 O O . GLY A 1 225 ? -24.805 0.592 11.725 1.00 92.00 225 GLY A O 1
ATOM 1688 N N . THR A 1 226 ? -23.370 -1.132 11.773 1.00 95.25 226 THR A N 1
ATOM 1689 C CA . THR A 1 226 ? -23.674 -1.572 13.141 1.00 95.25 226 THR A CA 1
ATOM 1690 C C . THR A 1 226 ? -22.441 -1.355 14.002 1.00 95.25 226 THR A C 1
ATOM 1692 O O . THR A 1 226 ? -21.375 -1.871 13.677 1.00 95.25 226 THR A O 1
ATOM 1695 N N . LEU A 1 227 ? -22.590 -0.645 15.119 1.00 98.00 227 LEU A N 1
ATOM 1696 C CA . LEU A 1 227 ? -21.497 -0.467 16.068 1.00 98.00 227 LEU A CA 1
ATOM 1697 C C . LEU A 1 227 ? -21.318 -1.745 16.890 1.00 98.00 227 LEU A C 1
ATOM 1699 O O . LEU A 1 227 ? -22.269 -2.187 17.534 1.00 98.00 227 LEU A O 1
ATOM 1703 N N . TYR A 1 228 ? -20.108 -2.289 16.920 1.00 98.31 228 TYR A N 1
ATOM 1704 C CA . TYR A 1 228 ? -19.670 -3.316 17.864 1.00 98.31 228 TYR A CA 1
ATOM 1705 C C . TYR A 1 228 ? -18.698 -2.706 18.866 1.00 98.31 228 TYR A C 1
ATOM 1707 O O . TYR A 1 228 ? -17.953 -1.790 18.535 1.00 98.31 228 TYR A O 1
ATOM 1715 N N . PHE A 1 229 ? -18.740 -3.184 20.102 1.00 98.25 229 PHE A N 1
ATOM 1716 C CA . PHE A 1 229 ? -17.906 -2.692 21.196 1.00 98.25 229 PHE A CA 1
ATOM 1717 C C . PHE A 1 229 ? -17.915 -3.715 22.330 1.00 98.25 229 PHE A C 1
ATOM 1719 O O . PHE A 1 229 ? -18.685 -4.679 22.297 1.00 98.25 229 PHE A O 1
ATOM 1726 N N . THR A 1 230 ? -17.091 -3.509 23.349 1.00 97.88 230 THR A N 1
ATOM 1727 C CA . THR A 1 230 ? -17.153 -4.291 24.585 1.00 97.88 230 THR A CA 1
ATOM 1728 C C . THR A 1 230 ? -17.607 -3.441 25.748 1.00 97.88 230 THR A C 1
ATOM 1730 O O . THR A 1 230 ? -17.285 -2.262 25.804 1.00 97.88 230 THR A O 1
ATOM 1733 N N . ALA A 1 231 ? -18.401 -4.014 26.647 1.00 96.94 231 ALA A N 1
ATOM 1734 C CA . ALA A 1 231 ? -18.942 -3.317 27.811 1.00 96.94 231 ALA A CA 1
ATOM 1735 C C . ALA A 1 231 ? -19.317 -4.318 28.907 1.00 96.94 231 ALA A C 1
ATOM 1737 O O . ALA A 1 231 ? -19.533 -5.500 28.621 1.00 96.94 231 ALA A O 1
ATOM 1738 N N . ASP A 1 232 ? -19.400 -3.826 30.140 1.00 95.44 232 ASP A N 1
ATOM 1739 C CA . ASP A 1 232 ? -19.847 -4.575 31.315 1.00 95.44 232 ASP A CA 1
ATOM 1740 C C . ASP A 1 232 ? -21.240 -4.093 31.743 1.00 95.44 232 ASP A C 1
ATOM 1742 O O . ASP A 1 232 ? -21.451 -2.901 31.928 1.00 95.44 232 ASP A O 1
ATOM 1746 N N . ASP A 1 233 ? -22.210 -4.995 31.884 1.00 94.62 233 ASP A N 1
ATOM 1747 C CA . ASP A 1 233 ? -23.562 -4.665 32.370 1.00 94.62 233 ASP A CA 1
ATOM 1748 C C . ASP A 1 233 ? -23.754 -4.934 33.874 1.00 94.62 233 ASP A C 1
ATOM 1750 O O . ASP A 1 233 ? -24.882 -4.981 34.373 1.00 94.62 233 ASP A O 1
ATOM 1754 N N . GLY A 1 234 ? -22.659 -5.193 34.592 1.00 93.06 234 GLY A N 1
ATOM 1755 C CA . GLY A 1 234 ? -22.639 -5.537 36.011 1.00 93.06 234 GLY A CA 1
ATOM 1756 C C . GLY A 1 234 ? -23.119 -6.959 36.322 1.00 93.06 234 GLY A C 1
ATOM 1757 O O . GLY A 1 234 ? -23.079 -7.378 37.482 1.00 93.06 234 GLY A O 1
ATOM 1758 N N . THR A 1 235 ? -23.575 -7.721 35.320 1.00 94.75 235 THR A N 1
ATOM 1759 C CA . THR A 1 235 ? -24.133 -9.074 35.487 1.00 94.75 235 THR A CA 1
ATOM 1760 C C . THR A 1 235 ? -23.324 -10.132 34.744 1.00 94.75 235 THR A C 1
ATOM 1762 O O . THR A 1 235 ? -23.048 -11.188 35.318 1.00 94.75 235 THR A O 1
ATOM 1765 N N . ASN A 1 236 ? -22.953 -9.846 33.498 1.00 95.06 236 ASN A N 1
ATOM 1766 C CA . ASN A 1 236 ? -22.281 -10.756 32.571 1.00 95.06 236 ASN A CA 1
ATOM 1767 C C . ASN A 1 236 ? -20.789 -10.419 32.389 1.00 95.06 236 ASN A C 1
ATOM 1769 O O . ASN A 1 236 ? -20.136 -10.992 31.530 1.00 95.06 236 ASN A O 1
ATOM 1773 N N . GLY A 1 237 ? -20.270 -9.458 33.165 1.00 95.38 237 GLY A N 1
ATOM 1774 C CA . GLY A 1 237 ? -18.923 -8.914 33.000 1.00 95.38 237 GLY A CA 1
ATOM 1775 C C . GLY A 1 237 ? -18.693 -8.276 31.624 1.00 95.38 237 GLY A C 1
ATOM 1776 O O . GLY A 1 237 ? -19.633 -7.983 30.882 1.00 95.38 237 GLY A O 1
ATOM 1777 N N . ARG A 1 238 ? -17.422 -8.024 31.279 1.00 96.25 238 ARG A N 1
ATOM 1778 C CA . ARG A 1 238 ? -17.038 -7.391 30.009 1.00 96.25 238 ARG A CA 1
ATOM 1779 C C . ARG A 1 238 ? -17.113 -8.373 28.843 1.00 96.25 238 ARG A C 1
ATOM 1781 O O . ARG A 1 238 ? -16.252 -9.242 28.690 1.00 96.25 238 ARG A O 1
ATOM 1788 N N . GLU A 1 239 ? -18.098 -8.149 27.983 1.00 97.88 239 GLU A N 1
ATOM 1789 C CA . GLU A 1 239 ? -18.451 -9.023 26.861 1.00 97.88 239 GLU A CA 1
ATOM 1790 C C . GLU A 1 239 ? -18.629 -8.239 25.552 1.00 97.88 239 GLU A C 1
ATOM 1792 O O . GLU A 1 239 ? -18.485 -7.016 25.525 1.00 97.88 239 GLU A O 1
ATOM 1797 N N . LEU A 1 240 ? -18.927 -8.934 24.447 1.00 98.38 240 LEU A N 1
ATOM 1798 C CA . LEU A 1 240 ? -19.194 -8.316 23.143 1.00 98.38 240 LEU A CA 1
ATOM 1799 C C . LEU A 1 240 ? -20.635 -7.788 23.049 1.00 98.38 240 LEU A C 1
ATOM 1801 O O . LEU A 1 240 ? -21.605 -8.542 23.166 1.00 98.38 240 LEU A O 1
ATOM 1805 N N . TRP A 1 241 ? -20.775 -6.507 22.720 1.00 98.50 241 TRP A N 1
ATOM 1806 C CA . TRP A 1 241 ? -22.039 -5.802 22.517 1.00 98.50 241 TRP A CA 1
ATOM 1807 C C . TRP A 1 241 ? -22.161 -5.263 21.093 1.00 98.50 241 TRP A C 1
ATOM 1809 O O . TRP A 1 241 ? -21.175 -5.103 20.370 1.00 98.50 241 TRP A O 1
ATOM 1819 N N . LYS A 1 242 ? -23.400 -4.964 20.694 1.00 98.25 242 LYS A N 1
ATOM 1820 C CA . LYS A 1 242 ? -23.689 -4.240 19.454 1.00 98.25 242 LYS A CA 1
ATOM 1821 C C . LYS A 1 242 ? -24.752 -3.167 19.649 1.00 98.25 242 LYS A C 1
ATOM 1823 O O . LYS A 1 242 ? -25.560 -3.265 20.571 1.00 98.25 242 LYS A O 1
ATOM 1828 N N . SER A 1 243 ? -24.789 -2.182 18.754 1.00 98.38 243 SER A N 1
ATOM 1829 C CA . SER A 1 243 ? -25.784 -1.110 18.740 1.00 98.38 243 SER A CA 1
ATOM 1830 C C . SER A 1 243 ? -26.127 -0.641 17.323 1.00 98.38 243 SER A C 1
ATOM 1832 O O . SER A 1 243 ? -25.254 -0.501 16.469 1.00 98.38 243 SER A O 1
ATOM 1834 N N . ASP A 1 244 ? -27.409 -0.344 17.101 1.00 96.31 244 ASP A N 1
ATOM 1835 C CA . ASP A 1 244 ? -27.924 0.389 15.933 1.00 96.31 244 ASP A CA 1
ATOM 1836 C C . ASP A 1 244 ? -28.167 1.885 16.235 1.00 96.31 244 ASP A C 1
ATOM 1838 O O . ASP A 1 244 ? -28.777 2.609 15.446 1.00 96.31 244 ASP A O 1
ATOM 1842 N N . GLY A 1 245 ? -27.738 2.343 17.415 1.00 95.81 245 GLY A N 1
ATOM 1843 C CA . GLY A 1 245 ? -27.957 3.701 17.905 1.00 95.81 245 GLY A CA 1
ATOM 1844 C C . GLY A 1 245 ? -29.263 3.907 18.656 1.00 95.81 245 GLY A C 1
ATOM 1845 O O . GLY A 1 245 ? -29.583 5.048 19.002 1.00 95.81 245 GLY A O 1
ATOM 1846 N N . THR A 1 246 ? -30.035 2.856 18.918 1.00 96.06 246 THR A N 1
ATOM 1847 C CA . THR A 1 246 ? -31.238 2.908 19.752 1.00 96.06 246 THR A CA 1
ATOM 1848 C C . THR A 1 246 ? -31.068 2.065 21.011 1.00 96.06 246 THR A C 1
ATOM 1850 O O . THR A 1 246 ? -30.461 1.001 20.970 1.00 96.06 246 THR A O 1
ATOM 1853 N N . ASN A 1 247 ? -31.699 2.473 22.115 1.00 94.94 247 ASN A N 1
ATOM 1854 C CA . ASN A 1 247 ? -31.696 1.699 23.363 1.00 94.94 247 ASN A CA 1
ATOM 1855 C C . ASN A 1 247 ? -32.150 0.232 23.169 1.00 94.94 247 ASN A C 1
ATOM 1857 O O . ASN A 1 247 ? -31.624 -0.687 23.792 1.00 94.94 247 ASN A O 1
ATOM 1861 N N . ALA A 1 248 ? -33.128 -0.002 22.285 1.00 97.19 248 ALA A N 1
ATOM 1862 C CA . ALA A 1 248 ? -33.641 -1.343 22.003 1.00 97.19 248 ALA A CA 1
ATOM 1863 C C . ALA A 1 248 ? -32.675 -2.192 21.160 1.00 97.19 248 ALA A C 1
ATOM 1865 O O . ALA A 1 248 ? -32.620 -3.406 21.348 1.00 97.19 248 ALA A O 1
ATOM 1866 N N . GLY A 1 249 ? -31.935 -1.572 20.239 1.00 97.19 249 GLY A N 1
ATOM 1867 C CA . GLY A 1 249 ? -30.932 -2.242 19.413 1.00 97.19 249 GLY A CA 1
ATOM 1868 C C . GLY A 1 249 ? -29.558 -2.360 20.073 1.00 97.19 249 GLY A C 1
ATOM 1869 O O . GLY A 1 249 ? -28.709 -3.079 19.552 1.00 97.19 249 GLY A O 1
ATOM 1870 N N . THR A 1 250 ? -29.335 -1.709 21.220 1.00 98.12 250 THR A N 1
ATOM 1871 C CA . THR A 1 250 ? -28.130 -1.885 22.041 1.00 98.12 250 THR A CA 1
ATOM 1872 C C . THR A 1 250 ? -28.253 -3.112 22.940 1.00 98.12 250 THR A C 1
ATOM 1874 O O . THR A 1 250 ? -28.927 -3.085 23.976 1.00 98.12 250 THR A O 1
ATOM 1877 N N . VAL A 1 251 ? -27.614 -4.209 22.541 1.00 98.12 251 VAL A N 1
ATOM 1878 C CA . VAL A 1 251 ? -27.782 -5.525 23.172 1.00 98.12 251 VAL A CA 1
ATOM 1879 C C . VAL A 1 251 ? -26.461 -6.284 23.278 1.00 98.12 251 VAL A C 1
ATOM 1881 O O . VAL A 1 251 ? -25.591 -6.153 22.413 1.00 98.12 251 VAL A O 1
ATOM 1884 N N . LEU A 1 252 ? -26.354 -7.109 24.321 1.00 98.25 252 LEU A N 1
ATOM 1885 C CA . LEU A 1 252 ? -25.313 -8.120 24.460 1.00 98.25 252 LEU A CA 1
ATOM 1886 C C . LEU A 1 252 ? -25.413 -9.083 23.273 1.00 98.25 252 LEU A C 1
ATOM 1888 O O . LEU A 1 252 ? -26.501 -9.577 22.964 1.00 98.25 252 LEU A O 1
ATOM 1892 N N . VAL A 1 253 ? -24.300 -9.335 22.587 1.00 98.25 253 VAL A N 1
ATOM 1893 C CA . VAL A 1 253 ? -24.273 -10.280 21.461 1.00 98.25 253 VAL A CA 1
ATOM 1894 C C . VAL A 1 253 ? -24.254 -11.711 21.984 1.00 98.25 253 VAL A C 1
ATOM 1896 O O . VAL A 1 253 ? -25.000 -12.554 21.484 1.00 98.25 253 VAL A O 1
ATOM 1899 N N . LYS A 1 254 ? -23.394 -11.976 22.972 1.00 97.81 254 LYS A N 1
ATOM 1900 C CA . LYS A 1 254 ? -23.242 -13.269 23.635 1.00 97.81 254 LYS A CA 1
ATOM 1901 C C . LYS A 1 254 ? -22.518 -13.099 24.967 1.00 97.81 254 LYS A C 1
ATOM 1903 O O . LYS A 1 254 ? -21.506 -12.411 25.007 1.00 97.81 254 LYS A O 1
ATOM 1908 N N . ASP A 1 255 ? -23.007 -13.780 25.997 1.00 97.50 255 ASP A N 1
ATOM 1909 C CA . ASP A 1 255 ? -22.266 -14.041 27.234 1.00 97.50 255 ASP A CA 1
ATOM 1910 C C . ASP A 1 255 ? -21.293 -15.206 26.968 1.00 97.50 255 ASP A C 1
ATOM 1912 O O . ASP A 1 255 ? -21.694 -16.378 26.960 1.00 97.50 255 ASP A O 1
ATOM 1916 N N . ILE A 1 256 ? -20.047 -14.893 26.591 1.00 97.06 256 ILE A N 1
ATOM 1917 C CA . ILE A 1 256 ? -19.057 -15.913 26.215 1.00 97.06 256 ILE A CA 1
ATOM 1918 C C . ILE A 1 256 ? -18.557 -16.653 27.464 1.00 97.06 256 ILE A C 1
ATOM 1920 O O . ILE A 1 256 ? -18.406 -17.880 27.413 1.00 97.06 256 ILE A O 1
ATOM 1924 N N . VAL A 1 257 ? -18.343 -15.942 28.578 1.00 95.81 257 VAL A N 1
ATOM 1925 C CA . VAL A 1 257 ? -17.988 -16.527 29.879 1.00 95.81 257 VAL A CA 1
ATOM 1926 C C . VAL A 1 257 ? -19.173 -16.440 30.831 1.00 95.81 257 VAL A C 1
ATOM 1928 O O . VAL A 1 257 ? -19.297 -15.492 31.595 1.00 95.81 257 VAL A O 1
ATOM 1931 N N . SER A 1 258 ? -19.973 -17.508 30.870 1.00 92.31 258 SER A N 1
ATOM 1932 C CA . SER A 1 258 ? -21.244 -17.517 31.601 1.00 92.31 258 SER A CA 1
ATOM 1933 C C . SER A 1 258 ? -21.195 -16.928 33.018 1.00 92.31 258 SER A C 1
ATOM 1935 O O . SER A 1 258 ? -20.455 -17.411 33.885 1.00 92.31 258 SER A O 1
ATOM 1937 N N . GLY A 1 259 ? -22.103 -15.991 33.294 1.00 91.88 259 GLY A N 1
ATOM 1938 C CA . GLY A 1 259 ? -22.225 -15.315 34.588 1.00 91.88 259 GLY A CA 1
ATOM 1939 C C . GLY A 1 259 ? -21.305 -14.100 34.686 1.00 91.88 259 GLY A C 1
ATOM 1940 O O . GLY A 1 259 ? -20.997 -13.477 33.692 1.00 91.88 259 GLY A O 1
ATOM 1941 N N . SER A 1 260 ? -20.834 -13.747 35.884 1.00 93.38 260 SER A N 1
ATOM 1942 C CA . SER A 1 260 ? -20.050 -12.514 36.086 1.00 93.38 260 SER A CA 1
ATOM 1943 C C . SER A 1 260 ? -18.583 -12.608 35.627 1.00 93.38 260 SER A C 1
ATOM 1945 O O . SER A 1 260 ? -17.731 -11.895 36.161 1.00 93.38 260 SER A O 1
ATOM 1947 N N . GLY A 1 261 ? -18.247 -13.578 34.771 1.00 94.69 261 GLY A N 1
ATOM 1948 C CA . GLY A 1 261 ? -16.916 -13.689 34.175 1.00 94.69 261 GLY A CA 1
ATOM 1949 C C . GLY A 1 261 ? -16.741 -12.647 33.076 1.00 94.69 261 GLY A C 1
ATOM 1950 O O . GLY A 1 261 ? -17.672 -11.938 32.749 1.00 94.69 261 GLY A O 1
ATOM 1951 N N . SER A 1 262 ? -15.541 -12.486 32.529 1.00 96.25 262 SER A N 1
ATOM 1952 C CA . SER A 1 262 ? -15.344 -11.603 31.374 1.00 96.25 262 SER A CA 1
ATOM 1953 C C . SER A 1 262 ? -14.530 -12.329 30.331 1.00 96.25 262 SER A C 1
ATOM 1955 O O . SER A 1 262 ? -13.442 -12.823 30.638 1.00 96.25 262 SER A O 1
ATOM 1957 N N . SER A 1 263 ? -15.034 -12.358 29.104 1.00 96.69 263 SER A N 1
ATOM 1958 C CA . SER A 1 263 ? -14.303 -12.895 27.961 1.00 96.69 263 SER A CA 1
ATOM 1959 C C . SER A 1 263 ? -13.151 -12.011 27.510 1.00 96.69 263 SER A C 1
ATOM 1961 O O . SER A 1 263 ? -12.271 -12.472 26.780 1.00 96.69 263 SER A O 1
ATOM 1963 N N . ASN A 1 264 ? -13.138 -10.753 27.974 1.00 93.31 264 ASN A N 1
ATOM 1964 C CA . ASN A 1 264 ? -12.148 -9.734 27.629 1.00 93.31 264 ASN A CA 1
ATOM 1965 C C . ASN A 1 264 ? -11.989 -9.599 26.110 1.00 93.31 264 ASN A C 1
ATOM 1967 O O . ASN A 1 264 ? -10.869 -9.534 25.601 1.00 93.31 264 ASN A O 1
ATOM 1971 N N . ALA A 1 265 ? -13.121 -9.588 25.393 1.00 97.12 265 ALA A N 1
ATOM 1972 C CA . ALA A 1 265 ? -13.120 -9.433 23.949 1.00 97.12 265 ALA A CA 1
ATOM 1973 C C . ALA A 1 265 ? -12.316 -8.182 23.528 1.00 97.12 265 ALA A C 1
ATOM 1975 O O . ALA A 1 265 ? -12.472 -7.095 24.088 1.00 97.12 265 ALA A O 1
ATOM 1976 N N . ASN A 1 266 ? -11.410 -8.341 22.568 1.00 96.25 266 ASN A N 1
ATOM 1977 C CA . ASN A 1 266 ? -10.488 -7.287 22.140 1.00 96.25 266 ASN A CA 1
ATOM 1978 C C . ASN A 1 266 ? -10.110 -7.456 20.660 1.00 96.25 266 ASN A C 1
ATOM 1980 O O . ASN A 1 266 ? -10.532 -8.427 20.030 1.00 96.25 266 ASN A O 1
ATOM 1984 N N . ASN A 1 267 ? -9.327 -6.530 20.100 1.00 96.31 267 ASN A N 1
ATOM 1985 C CA . ASN A 1 267 ? -8.862 -6.576 18.710 1.00 96.31 267 ASN A CA 1
ATOM 1986 C C . ASN A 1 267 ? -10.023 -6.721 17.706 1.00 96.31 267 ASN A C 1
ATOM 1988 O O . ASN A 1 267 ? -9.956 -7.508 16.764 1.00 96.31 267 ASN A O 1
ATOM 1992 N N . LEU A 1 268 ? -11.122 -5.993 17.935 1.00 97.81 268 LEU A N 1
ATOM 1993 C CA . LEU A 1 268 ? -12.299 -6.023 17.068 1.00 97.81 268 LEU A CA 1
ATOM 1994 C C . LEU A 1 268 ? -11.915 -5.542 15.661 1.00 97.81 268 LEU A C 1
ATOM 1996 O O . LEU A 1 268 ? -11.427 -4.432 15.487 1.00 97.81 268 LEU A O 1
ATOM 2000 N N . THR A 1 269 ? -12.104 -6.394 14.655 1.00 96.94 269 THR A N 1
ATOM 2001 C CA . THR A 1 269 ? -11.691 -6.141 13.269 1.00 96.94 269 THR A CA 1
ATOM 2002 C C . THR A 1 269 ? -12.760 -6.624 12.299 1.00 96.94 269 THR A C 1
ATOM 2004 O O . THR A 1 269 ? -13.165 -7.789 12.320 1.00 96.94 269 THR A O 1
ATOM 2007 N N . GLN A 1 270 ? -13.233 -5.731 11.429 1.00 95.62 270 GLN A N 1
ATOM 2008 C CA . GLN A 1 270 ? -14.126 -6.098 10.335 1.00 95.62 270 GLN A CA 1
ATOM 2009 C C . GLN A 1 270 ? -13.344 -6.821 9.230 1.00 95.62 270 GLN A C 1
ATOM 2011 O O . GLN A 1 270 ? -12.339 -6.314 8.748 1.00 95.62 270 GLN A O 1
ATOM 2016 N N . VAL A 1 271 ? -13.861 -7.962 8.767 1.00 95.25 271 VAL A N 1
ATOM 2017 C CA . VAL A 1 271 ? -13.357 -8.694 7.592 1.00 95.25 271 VAL A CA 1
ATOM 2018 C C . VAL A 1 271 ? -14.558 -9.192 6.795 1.00 95.25 271 VAL A C 1
ATOM 2020 O O . VAL A 1 271 ? -15.371 -9.961 7.314 1.00 95.25 271 VAL A O 1
ATOM 2023 N N . ASN A 1 272 ? -14.718 -8.752 5.542 1.00 88.38 272 ASN A N 1
ATOM 2024 C CA . ASN A 1 272 ? -15.834 -9.163 4.666 1.00 88.38 272 ASN A CA 1
ATOM 2025 C C . ASN A 1 272 ? -17.241 -9.051 5.302 1.00 88.38 272 ASN A C 1
ATOM 2027 O O . ASN A 1 272 ? -18.131 -9.865 5.053 1.00 88.38 272 ASN A O 1
ATOM 2031 N N . GLY A 1 273 ? -17.456 -8.041 6.150 1.00 86.94 273 GLY A N 1
ATOM 2032 C CA . GLY A 1 273 ? -18.736 -7.823 6.833 1.00 86.94 273 GLY A CA 1
ATOM 2033 C C . GLY A 1 273 ? -19.024 -8.772 8.000 1.00 86.94 273 GLY A C 1
ATOM 2034 O O . GLY A 1 273 ? -20.149 -8.797 8.498 1.00 86.94 273 GLY A O 1
ATOM 2035 N N . GLN A 1 274 ? -18.030 -9.542 8.439 1.00 91.69 274 GLN A N 1
ATOM 2036 C CA . GLN A 1 274 ? -18.034 -10.255 9.713 1.00 91.69 274 GLN A CA 1
ATOM 2037 C C . GLN A 1 274 ? -17.096 -9.549 10.690 1.00 91.69 274 GLN A C 1
ATOM 2039 O O . GLN A 1 274 ? -16.126 -8.916 10.275 1.00 91.69 274 GLN A O 1
ATOM 2044 N N . LEU A 1 275 ? -17.370 -9.684 11.984 1.00 98.00 275 LEU A N 1
ATOM 2045 C CA . LEU A 1 275 ? -16.456 -9.234 13.024 1.00 98.00 275 LEU A CA 1
ATOM 2046 C C . LEU A 1 275 ? -15.541 -10.393 13.418 1.00 98.00 275 LEU A C 1
ATOM 2048 O O . LEU A 1 275 ? -16.035 -11.469 13.754 1.00 98.00 275 LEU A O 1
ATOM 2052 N N . PHE A 1 276 ? -14.237 -10.159 13.425 1.00 98.62 276 PHE A N 1
ATOM 2053 C CA . PHE A 1 276 ? -13.240 -11.002 14.074 1.00 98.62 276 PHE A CA 1
ATOM 2054 C C . PHE A 1 276 ? -12.708 -10.288 15.309 1.00 98.62 276 PHE A C 1
ATOM 2056 O O . PHE A 1 276 ? -12.664 -9.063 15.348 1.00 98.62 276 PHE A O 1
ATOM 2063 N N . PHE A 1 277 ? -12.367 -11.053 16.336 1.00 98.62 277 PHE A N 1
ATOM 2064 C CA . PHE A 1 277 ? -11.878 -10.523 17.605 1.00 98.62 277 PHE A CA 1
ATOM 2065 C C . PHE A 1 277 ? -11.180 -11.632 18.388 1.00 98.62 277 PHE A C 1
ATOM 2067 O O . PHE A 1 277 ? -11.293 -12.813 18.049 1.00 98.62 277 PHE A O 1
ATOM 2074 N N . THR A 1 278 ? -10.479 -11.270 19.451 1.00 98.44 278 THR A N 1
ATOM 2075 C CA . THR A 1 278 ? -9.939 -12.234 20.412 1.00 98.44 278 THR A CA 1
ATOM 2076 C C . THR A 1 278 ? -10.787 -12.293 21.657 1.00 98.44 278 THR A C 1
ATOM 2078 O O . THR A 1 278 ? -11.221 -11.243 22.115 1.00 98.44 278 THR A O 1
ATOM 2081 N N . ALA A 1 279 ? -10.986 -13.478 22.227 1.00 98.19 279 ALA A N 1
ATOM 2082 C CA . ALA A 1 279 ? -11.705 -13.655 23.487 1.00 98.19 279 ALA A CA 1
ATOM 2083 C C . ALA A 1 279 ? -11.318 -14.973 24.171 1.00 98.19 279 ALA A C 1
ATOM 2085 O O . ALA A 1 279 ? -10.847 -15.905 23.513 1.00 98.19 279 ALA A O 1
ATOM 2086 N N . ASP A 1 280 ? -11.564 -15.049 25.478 1.00 97.06 280 ASP A N 1
ATOM 2087 C CA . ASP A 1 280 ? -11.467 -16.270 26.282 1.00 97.06 280 ASP A CA 1
ATOM 2088 C C . ASP A 1 280 ? -12.866 -16.720 26.726 1.00 97.06 280 ASP A C 1
ATOM 2090 O O . ASP A 1 280 ? -13.681 -15.914 27.155 1.00 97.06 280 ASP A O 1
ATOM 2094 N N . ASN A 1 281 ? -13.162 -18.015 26.629 1.00 95.69 281 ASN A N 1
ATOM 2095 C CA . ASN A 1 281 ? -14.407 -18.613 27.135 1.00 95.69 281 ASN A CA 1
ATOM 2096 C C . ASN A 1 281 ? -14.242 -19.301 28.504 1.00 95.69 281 ASN A C 1
ATOM 2098 O O . ASN A 1 281 ? -15.108 -20.069 28.930 1.00 95.69 281 ASN A O 1
ATOM 2102 N N . GLY A 1 282 ? -13.103 -19.090 29.162 1.00 93.94 282 GLY A N 1
ATOM 2103 C CA . GLY A 1 282 ? -12.707 -19.695 30.430 1.00 93.94 282 GLY A CA 1
ATOM 2104 C C . GLY A 1 282 ? -12.166 -21.124 30.317 1.00 93.94 282 GLY A C 1
ATOM 2105 O O . GLY A 1 282 ? -11.724 -21.680 31.323 1.00 93.94 282 GLY A O 1
ATOM 2106 N N . ASN A 1 283 ? -12.196 -21.733 29.126 1.00 94.31 283 ASN A N 1
ATOM 2107 C CA . ASN A 1 283 ? -11.762 -23.116 28.888 1.00 94.31 283 ASN A CA 1
ATOM 2108 C C . ASN A 1 283 ? -10.682 -23.243 27.808 1.00 94.31 283 ASN A C 1
ATOM 2110 O O . ASN A 1 283 ? -9.938 -24.218 27.837 1.00 94.31 283 ASN A O 1
ATOM 2114 N N . ASN A 1 284 ? -10.616 -22.301 26.867 1.00 94.88 284 ASN A N 1
ATOM 2115 C CA . ASN A 1 284 ? -9.712 -22.342 25.719 1.00 94.88 284 ASN A CA 1
ATOM 2116 C C . ASN A 1 284 ? -8.600 -21.286 25.776 1.00 94.88 284 ASN A C 1
ATOM 2118 O O . ASN A 1 284 ? -7.765 -21.242 24.889 1.00 94.88 284 ASN A O 1
ATOM 2122 N N . GLY A 1 285 ? -8.580 -20.427 26.802 1.00 96.12 285 GLY A N 1
ATOM 2123 C CA . GLY A 1 285 ? -7.690 -19.271 26.798 1.00 96.12 285 GLY A CA 1
ATOM 2124 C C . GLY A 1 285 ? -8.079 -18.260 25.712 1.00 96.12 285 GLY A C 1
ATOM 2125 O O . GLY A 1 285 ? -9.144 -18.344 25.096 1.00 96.12 285 GLY A O 1
ATOM 2126 N N . THR A 1 286 ? -7.214 -17.270 25.497 1.00 97.75 286 THR A N 1
ATOM 2127 C CA . THR A 1 286 ? -7.437 -16.206 24.509 1.00 97.75 286 THR A CA 1
ATOM 2128 C C . THR A 1 286 ? -7.130 -16.709 23.103 1.00 97.75 286 THR A C 1
ATOM 2130 O O . THR A 1 286 ? -5.964 -16.899 22.748 1.00 97.75 286 THR A O 1
ATOM 2133 N N . GLU A 1 287 ? -8.179 -16.843 22.297 1.00 98.31 287 GLU A N 1
ATOM 2134 C CA . GLU A 1 287 ? -8.147 -17.421 20.949 1.00 98.31 287 GLU A CA 1
ATOM 2135 C C . GLU A 1 287 ? -8.867 -16.519 19.932 1.00 98.31 287 GLU A C 1
ATOM 2137 O O . GLU A 1 287 ? -9.407 -15.467 20.284 1.00 98.31 287 GLU A O 1
ATOM 2142 N N . LEU A 1 288 ? -8.883 -16.919 18.653 1.00 98.56 288 LEU A N 1
ATOM 2143 C CA . LEU A 1 288 ? -9.561 -16.183 17.581 1.00 98.56 288 LEU A CA 1
ATOM 2144 C C . LEU A 1 288 ? -11.054 -16.531 17.530 1.00 98.56 288 LEU A C 1
ATOM 2146 O O . LEU A 1 288 ? -11.437 -17.685 17.322 1.00 98.56 288 LEU A O 1
ATOM 2150 N N . TRP A 1 289 ? -11.902 -15.513 17.616 1.00 98.69 289 TRP A N 1
ATOM 2151 C CA . TRP A 1 289 ? -13.357 -15.606 17.534 1.00 98.69 289 TRP A CA 1
ATOM 2152 C C . TRP A 1 289 ? -13.899 -14.823 16.343 1.00 98.69 289 TRP A C 1
ATOM 2154 O O . TRP A 1 289 ? -13.246 -13.935 15.790 1.00 98.69 289 TRP A O 1
ATOM 2164 N N . LYS A 1 290 ? -15.128 -15.160 15.946 1.00 98.50 290 LYS A N 1
ATOM 2165 C CA . LYS A 1 290 ? -15.892 -14.386 14.968 1.00 98.50 290 LYS A CA 1
ATOM 2166 C C . LYS A 1 290 ? -17.333 -14.187 15.407 1.00 98.50 290 LYS A C 1
ATOM 2168 O O . LYS A 1 290 ? -17.875 -15.013 16.140 1.00 98.50 290 LYS A O 1
ATOM 2173 N N . SER A 1 291 ? -17.967 -13.134 14.901 1.00 98.38 291 SER A N 1
ATOM 2174 C CA . SER A 1 291 ? -19.387 -12.847 15.078 1.00 98.38 291 SER A CA 1
ATOM 2175 C C . SER A 1 291 ? -20.022 -12.298 13.799 1.00 98.38 291 SER A C 1
ATOM 2177 O O . SER A 1 291 ? -19.404 -11.574 13.020 1.00 98.38 291 SER A O 1
ATOM 2179 N N . ASN A 1 292 ? -21.296 -12.631 13.596 1.00 95.56 292 ASN A N 1
ATOM 2180 C CA . ASN A 1 292 ? -22.189 -11.965 12.641 1.00 95.56 292 ASN A CA 1
ATOM 2181 C C . ASN A 1 292 ? -23.229 -11.067 13.349 1.00 95.56 292 ASN A C 1
ATOM 2183 O O . ASN A 1 292 ? -24.242 -10.707 12.749 1.00 95.56 292 ASN A O 1
ATOM 2187 N N . GLY A 1 293 ? -23.036 -10.792 14.644 1.00 95.50 293 GLY A N 1
ATOM 2188 C CA . GLY A 1 293 ? -23.964 -10.028 15.477 1.00 95.50 293 GLY A CA 1
ATOM 2189 C C . GLY A 1 293 ? -25.095 -10.834 16.105 1.00 95.50 293 GLY A C 1
ATOM 2190 O O . GLY A 1 293 ? -26.020 -10.235 16.653 1.00 95.50 293 GLY A O 1
ATOM 2191 N N . THR A 1 294 ? -25.068 -12.163 16.025 1.00 96.25 294 THR A N 1
ATOM 2192 C CA . THR A 1 294 ? -26.015 -13.052 16.720 1.00 96.25 294 THR A CA 1
ATOM 2193 C C . THR A 1 294 ? -25.280 -13.968 17.691 1.00 96.25 294 THR A C 1
ATOM 2195 O O . THR A 1 294 ? -24.110 -14.284 17.471 1.00 96.25 294 THR A O 1
ATOM 2198 N N . GLU A 1 295 ? -25.966 -14.433 18.734 1.00 97.25 295 GLU A N 1
ATOM 2199 C CA . GLU A 1 295 ? -25.405 -15.366 19.719 1.00 97.25 295 GLU A CA 1
ATOM 2200 C C . GLU A 1 295 ? -24.902 -16.667 19.060 1.00 97.25 295 GLU A C 1
ATOM 2202 O O . GLU A 1 295 ? -23.763 -17.088 19.282 1.00 97.25 295 GLU A O 1
ATOM 2207 N N . ASP A 1 296 ? -25.715 -17.260 18.176 1.00 97.75 296 ASP A N 1
ATOM 2208 C CA . ASP A 1 296 ? -25.380 -18.488 17.437 1.00 97.75 296 ASP A CA 1
ATOM 2209 C C . ASP A 1 296 ? -24.210 -18.291 16.466 1.00 97.75 296 ASP A C 1
ATOM 2211 O O . ASP A 1 296 ? -23.392 -19.188 16.268 1.00 97.75 296 ASP A O 1
ATOM 2215 N N . GLY A 1 297 ? -24.122 -17.115 15.843 1.00 97.06 297 GLY A N 1
ATOM 2216 C CA . GLY A 1 297 ? -23.031 -16.775 14.934 1.00 97.06 297 GLY A CA 1
ATOM 2217 C C . GLY A 1 297 ? -21.766 -16.282 15.632 1.00 97.06 297 GLY A C 1
ATOM 2218 O O . GLY A 1 297 ? -20.798 -15.983 14.935 1.00 97.06 297 GLY A O 1
ATOM 2219 N N . THR A 1 298 ? -21.766 -16.197 16.967 1.00 98.25 298 THR A N 1
ATOM 2220 C CA . THR A 1 298 ? -20.607 -15.805 17.777 1.00 98.25 298 THR A CA 1
ATOM 2221 C C . THR A 1 298 ? -19.897 -17.046 18.303 1.00 98.25 298 THR A C 1
ATOM 2223 O O . THR A 1 298 ? -20.351 -17.693 19.253 1.00 98.25 298 THR A O 1
ATOM 2226 N N . VAL A 1 299 ? -18.802 -17.417 17.643 1.00 98.19 299 VAL A N 1
ATOM 2227 C CA . VAL A 1 299 ? -18.144 -18.719 17.820 1.00 98.19 299 VAL A CA 1
ATOM 2228 C C . VAL A 1 299 ? -16.623 -18.605 17.798 1.00 98.19 299 VAL A C 1
ATOM 2230 O O . VAL A 1 299 ? -16.063 -17.772 17.082 1.00 98.19 299 VAL A O 1
ATOM 2233 N N . LEU A 1 300 ? -15.974 -19.496 18.550 1.00 98.31 300 LEU A N 1
ATOM 2234 C CA . LEU A 1 300 ? -14.546 -19.775 18.447 1.00 98.31 300 LEU A CA 1
ATOM 2235 C C . LEU A 1 300 ? -14.248 -20.250 17.021 1.00 98.31 300 LEU A C 1
ATOM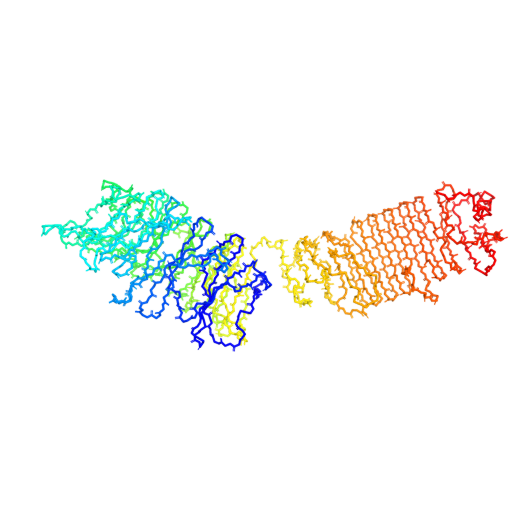 2237 O O . LEU A 1 300 ? -14.924 -21.149 16.514 1.00 98.31 300 LEU A O 1
ATOM 2241 N N . VAL A 1 301 ? -13.268 -19.639 16.358 1.00 98.44 301 VAL A N 1
ATOM 2242 C CA . VAL A 1 301 ? -12.878 -20.028 14.996 1.00 98.44 301 VAL A CA 1
ATOM 2243 C C . VAL A 1 301 ? -12.022 -21.287 15.036 1.00 98.44 301 VAL A C 1
ATOM 2245 O O . VAL A 1 301 ? -12.270 -22.220 14.271 1.00 98.44 301 VAL A O 1
ATOM 2248 N N . LYS A 1 302 ? -11.024 -21.305 15.922 1.00 98.00 302 LYS A N 1
ATOM 2249 C CA . LYS A 1 302 ? -10.123 -22.431 16.152 1.00 98.00 302 LYS A CA 1
ATOM 2250 C C . LYS A 1 302 ? -9.491 -22.307 17.534 1.00 98.00 302 LYS A C 1
ATOM 2252 O O . LYS A 1 302 ? -9.110 -21.209 17.911 1.00 98.00 302 LYS A O 1
ATOM 2257 N N . ASP A 1 303 ? -9.374 -23.436 18.223 1.00 97.69 303 ASP A N 1
ATOM 2258 C CA . ASP A 1 303 ? -8.540 -23.607 19.416 1.00 97.69 303 ASP A CA 1
ATOM 2259 C C . ASP A 1 303 ? -7.114 -23.938 18.947 1.00 97.69 303 ASP A C 1
ATOM 2261 O O . ASP A 1 303 ? -6.829 -25.089 18.592 1.00 97.69 303 ASP A O 1
ATOM 2265 N N . ILE A 1 304 ? -6.258 -22.925 18.774 1.00 97.31 304 ILE A N 1
ATOM 2266 C CA . ILE A 1 304 ? -4.918 -23.117 18.200 1.00 97.31 304 ILE A CA 1
ATOM 2267 C C . ILE A 1 304 ? -4.022 -23.856 19.203 1.00 97.31 304 ILE A C 1
ATOM 2269 O O . ILE A 1 304 ? -3.335 -24.804 18.805 1.00 97.31 304 ILE A O 1
ATOM 2273 N N . ILE A 1 305 ? -4.058 -23.476 20.486 1.00 96.25 305 ILE A N 1
ATOM 2274 C CA . ILE A 1 305 ? -3.400 -24.216 21.570 1.00 96.25 305 ILE A CA 1
ATOM 2275 C C . ILE A 1 305 ? -4.448 -24.996 22.364 1.00 96.25 305 ILE A C 1
ATOM 2277 O O . ILE A 1 305 ? -5.030 -24.496 23.313 1.00 96.25 305 ILE A O 1
ATOM 2281 N N . ALA A 1 306 ? -4.601 -26.278 22.031 1.00 93.25 306 ALA A N 1
ATOM 2282 C CA . ALA A 1 306 ? -5.644 -27.121 22.609 1.00 93.25 306 ALA A CA 1
ATOM 2283 C C . ALA A 1 306 ? -5.738 -27.074 24.152 1.00 93.25 306 ALA A C 1
ATOM 2285 O O . ALA A 1 306 ? -4.767 -27.351 24.868 1.00 93.25 306 ALA A O 1
ATOM 2286 N N . GLY A 1 307 ? -6.958 -26.873 24.659 1.00 92.56 307 GLY A N 1
ATOM 2287 C CA . GLY A 1 307 ? -7.253 -26.798 26.095 1.00 92.56 307 GLY A CA 1
ATOM 2288 C C . GLY A 1 307 ? -7.071 -25.384 26.646 1.00 92.56 307 GLY A C 1
ATOM 2289 O O . GLY A 1 307 ? -7.259 -24.422 25.932 1.00 92.56 307 GLY A O 1
ATOM 2290 N N . ASN A 1 308 ? -6.707 -25.232 27.922 1.00 92.50 308 ASN A N 1
ATOM 2291 C CA . ASN A 1 308 ? -6.692 -23.915 28.583 1.00 92.50 308 ASN A CA 1
ATOM 2292 C C . ASN A 1 308 ? -5.493 -23.009 28.200 1.00 92.50 308 ASN A C 1
ATOM 2294 O O . ASN A 1 308 ? -5.159 -22.099 28.962 1.00 92.50 308 ASN A O 1
ATOM 2298 N N . GLY A 1 309 ? -4.763 -23.308 27.124 1.00 94.31 309 GLY A N 1
ATOM 2299 C CA . GLY A 1 309 ? -3.602 -22.521 26.703 1.00 94.31 309 GLY A CA 1
ATOM 2300 C C . GLY A 1 309 ? -4.017 -21.429 25.723 1.00 94.31 309 GLY A C 1
ATOM 2301 O O . GLY A 1 309 ? -4.798 -21.705 24.838 1.00 94.31 309 GLY A O 1
ATOM 2302 N N . SER A 1 310 ? -3.475 -20.216 25.849 1.00 96.75 310 SER A N 1
ATOM 2303 C CA . SER A 1 310 ? -3.806 -19.117 24.928 1.00 96.75 310 SER A CA 1
ATOM 2304 C C . SER A 1 310 ? -2.824 -19.033 23.758 1.00 96.75 310 SER A C 1
ATOM 2306 O O . SER A 1 310 ? -1.621 -18.850 23.985 1.00 96.75 310 SER A O 1
ATOM 2308 N N . SER A 1 311 ? -3.322 -19.040 22.521 1.00 97.44 311 SER A N 1
ATOM 2309 C CA . SER A 1 311 ? -2.533 -18.715 21.324 1.00 97.44 311 SER A CA 1
ATOM 2310 C C . SER A 1 311 ? -2.221 -17.223 21.189 1.00 97.44 311 SER A C 1
ATOM 2312 O O . SER A 1 311 ? -1.334 -16.860 20.417 1.00 97.44 311 SER A O 1
ATOM 2314 N N . ASN A 1 312 ? -2.948 -16.375 21.930 1.00 96.75 312 ASN A N 1
ATOM 2315 C CA . ASN A 1 312 ? -2.848 -14.912 21.956 1.00 96.75 312 ASN A CA 1
ATOM 2316 C C . ASN A 1 312 ? -2.807 -14.272 20.553 1.00 96.75 312 ASN A C 1
ATOM 2318 O O . ASN A 1 312 ? -1.798 -13.648 20.217 1.00 96.75 312 ASN A O 1
ATOM 2322 N N . PRO A 1 313 ? -3.857 -14.422 19.718 1.00 98.06 313 PRO A N 1
ATOM 2323 C CA . PRO A 1 313 ? -3.885 -13.762 18.421 1.00 98.06 313 PRO A CA 1
ATOM 2324 C C . PRO A 1 313 ? -3.769 -12.240 18.569 1.00 98.06 313 PRO A C 1
ATOM 2326 O O . PRO A 1 313 ? -4.429 -11.640 19.413 1.00 98.06 313 PRO A O 1
ATOM 2329 N N . ASP A 1 314 ? -2.957 -11.599 17.743 1.00 96.88 314 ASP A N 1
ATOM 2330 C CA . ASP A 1 314 ? -2.802 -10.143 17.745 1.00 96.88 314 ASP A CA 1
ATOM 2331 C C . ASP A 1 314 ? -2.587 -9.618 16.318 1.00 96.88 314 ASP A C 1
ATOM 2333 O O . ASP A 1 314 ? -2.386 -10.402 15.385 1.00 96.88 314 ASP A O 1
ATOM 2337 N N . LYS A 1 315 ? -2.644 -8.293 16.132 1.00 97.12 315 LYS A N 1
ATOM 2338 C CA . LYS A 1 315 ? -2.423 -7.625 14.832 1.00 97.12 315 LYS A CA 1
ATOM 2339 C C . LYS A 1 315 ? -3.399 -8.085 13.736 1.00 97.12 315 LYS A C 1
ATOM 2341 O O . LYS A 1 315 ? -3.031 -8.200 12.567 1.00 97.12 315 LYS A O 1
ATOM 2346 N N . LEU A 1 316 ? -4.648 -8.357 14.123 1.00 98.19 316 LEU A N 1
ATOM 2347 C CA . LEU A 1 316 ? -5.723 -8.758 13.213 1.00 98.19 316 LEU A CA 1
ATOM 2348 C C . LEU A 1 316 ? -5.874 -7.724 12.087 1.00 98.19 316 LEU A C 1
ATOM 2350 O O . LEU A 1 316 ? -6.208 -6.572 12.338 1.00 98.19 316 LEU A O 1
ATOM 2354 N N . THR A 1 317 ? -5.621 -8.148 10.849 1.00 97.31 317 THR A N 1
ATOM 2355 C CA . THR A 1 317 ? -5.588 -7.268 9.675 1.00 97.31 317 THR A CA 1
ATOM 2356 C C . THR A 1 317 ? -6.316 -7.914 8.503 1.00 97.31 317 THR A C 1
ATOM 2358 O O . THR A 1 317 ? -6.006 -9.044 8.117 1.00 97.31 317 THR A O 1
ATOM 2361 N N . ASP A 1 318 ? -7.286 -7.202 7.924 1.00 96.88 318 ASP A N 1
ATOM 2362 C CA . ASP A 1 318 ? -7.960 -7.629 6.696 1.00 96.88 318 ASP A CA 1
ATOM 2363 C C . ASP A 1 318 ? -7.077 -7.368 5.466 1.00 96.88 318 ASP A C 1
ATOM 2365 O O . ASP A 1 318 ? -6.674 -6.235 5.194 1.00 96.88 318 ASP A O 1
ATOM 2369 N N . VAL A 1 319 ? -6.811 -8.419 4.693 1.00 95.88 319 VAL A N 1
ATOM 2370 C CA . VAL A 1 319 ? -6.108 -8.352 3.409 1.00 95.88 319 VAL A CA 1
ATOM 2371 C C . VAL A 1 319 ? -7.005 -8.992 2.356 1.00 95.88 319 VAL A C 1
ATOM 2373 O O . VAL A 1 319 ? -7.053 -10.217 2.204 1.00 95.88 319 VAL A O 1
ATOM 2376 N N . ASN A 1 320 ? -7.764 -8.151 1.648 1.00 91.38 320 ASN A N 1
ATOM 2377 C CA . ASN A 1 320 ? -8.726 -8.551 0.614 1.00 91.38 320 ASN A CA 1
ATOM 2378 C C . ASN A 1 320 ? -9.667 -9.690 1.051 1.00 91.38 320 ASN A C 1
ATOM 2380 O O . ASN A 1 320 ? -9.948 -10.623 0.292 1.00 91.38 320 ASN A O 1
ATOM 2384 N N . GLY A 1 321 ? -10.163 -9.627 2.286 1.00 92.38 321 GLY A N 1
ATOM 2385 C CA . GLY A 1 321 ? -11.121 -10.580 2.822 1.00 92.38 321 GLY A CA 1
ATOM 2386 C C . GLY A 1 321 ? -10.514 -11.821 3.474 1.00 92.38 321 GLY A C 1
ATOM 2387 O O . GLY A 1 321 ? -11.260 -12.708 3.902 1.00 92.38 321 GLY A O 1
ATOM 2388 N N . THR A 1 322 ? -9.185 -11.909 3.540 1.00 95.44 322 THR A N 1
ATOM 2389 C CA . THR A 1 322 ? -8.463 -12.895 4.349 1.00 95.44 322 THR A CA 1
ATOM 2390 C C . THR A 1 322 ? -7.912 -12.196 5.581 1.00 95.44 322 THR A C 1
ATOM 2392 O O . THR A 1 322 ? -7.187 -11.213 5.464 1.00 95.44 322 THR A O 1
ATOM 2395 N N . LEU A 1 323 ? -8.221 -12.723 6.765 1.00 98.50 323 LEU A N 1
ATOM 2396 C CA . LEU A 1 323 ? -7.667 -12.203 8.007 1.00 98.50 323 LEU A CA 1
ATOM 2397 C C . LEU A 1 323 ? -6.241 -12.725 8.184 1.00 98.50 323 LEU A C 1
ATOM 2399 O O . LEU A 1 323 ? -6.052 -13.939 8.255 1.00 98.50 323 LEU A O 1
ATOM 2403 N N . PHE A 1 324 ? -5.273 -11.830 8.325 1.00 98.69 324 PHE A N 1
ATOM 2404 C CA . PHE A 1 324 ? -3.921 -12.142 8.782 1.00 98.69 324 PHE A CA 1
ATOM 2405 C C . PHE A 1 324 ? -3.740 -11.702 10.232 1.00 98.69 324 PHE A C 1
ATOM 2407 O O . PHE A 1 324 ? -4.343 -10.721 10.664 1.00 98.69 324 PHE A O 1
ATOM 2414 N N . PHE A 1 325 ? -2.947 -12.453 10.991 1.00 98.69 325 PHE A N 1
ATOM 2415 C CA . PHE A 1 325 ? -2.688 -12.174 12.403 1.00 98.69 325 PHE A CA 1
ATOM 2416 C C . PHE A 1 325 ? -1.426 -12.898 12.883 1.00 98.69 325 PHE A C 1
ATOM 2418 O O . PHE A 1 325 ? -0.967 -13.855 12.255 1.00 98.69 325 PHE A O 1
ATOM 2425 N N . ALA A 1 326 ? -0.881 -12.456 14.011 1.00 98.38 326 ALA A N 1
ATOM 2426 C CA . ALA A 1 326 ? 0.198 -13.139 14.713 1.00 98.38 326 ALA A CA 1
ATOM 2427 C C . ALA A 1 326 ? -0.388 -14.071 15.785 1.00 98.38 326 ALA A C 1
ATOM 2429 O O . ALA A 1 326 ? -1.294 -13.655 16.502 1.00 98.38 326 ALA A O 1
ATOM 2430 N N . ALA A 1 327 ? 0.088 -15.314 15.911 1.00 98.19 327 ALA A N 1
ATOM 2431 C CA . ALA A 1 327 ? -0.356 -16.241 16.965 1.00 98.19 327 ALA A CA 1
ATOM 2432 C C . ALA A 1 327 ? 0.668 -17.345 17.258 1.00 98.19 327 ALA A C 1
ATOM 2434 O O . ALA A 1 327 ? 1.517 -17.657 16.422 1.00 98.19 327 ALA A O 1
ATOM 2435 N N . ASN A 1 328 ? 0.551 -17.962 18.437 1.00 96.56 328 ASN A N 1
ATOM 2436 C CA . ASN A 1 328 ? 1.398 -19.070 18.882 1.00 96.56 328 ASN A CA 1
ATOM 2437 C C . ASN A 1 328 ? 0.649 -20.409 18.877 1.00 96.56 328 ASN A C 1
ATOM 2439 O O . ASN A 1 328 ? -0.469 -20.487 19.370 1.00 96.56 328 ASN A O 1
ATOM 2443 N N . ASN A 1 329 ? 1.272 -21.479 18.379 1.00 95.19 329 ASN A N 1
ATOM 2444 C CA . ASN A 1 329 ? 0.735 -22.851 18.437 1.00 95.19 329 ASN A CA 1
ATOM 2445 C C . ASN A 1 329 ? 1.346 -23.733 19.536 1.00 95.19 329 ASN A C 1
ATOM 2447 O O . ASN A 1 329 ? 1.066 -24.928 19.613 1.00 95.19 329 ASN A O 1
ATOM 2451 N N . GLY A 1 330 ? 2.193 -23.155 20.380 1.00 93.94 330 GLY A N 1
ATOM 2452 C CA . GLY A 1 330 ? 2.881 -23.822 21.476 1.00 93.94 330 GLY A CA 1
ATOM 2453 C C . GLY A 1 330 ? 4.211 -24.478 21.095 1.00 93.94 330 GLY A C 1
ATOM 2454 O O . GLY A 1 330 ? 4.948 -24.853 22.008 1.00 93.94 330 GLY A O 1
ATOM 2455 N N . SER A 1 331 ? 4.546 -24.607 19.804 1.00 93.62 331 SER A N 1
ATOM 2456 C CA . SER A 1 331 ? 5.826 -25.175 19.347 1.00 93.62 331 SER A CA 1
ATOM 2457 C C . SER A 1 331 ? 6.708 -24.200 18.581 1.00 93.62 331 SER A C 1
ATOM 2459 O O . SER A 1 331 ? 7.925 -24.306 18.714 1.00 93.62 331 SER A O 1
ATOM 2461 N N . ASP A 1 332 ? 6.105 -23.264 17.846 1.00 94.12 332 ASP A N 1
ATOM 2462 C CA . ASP A 1 332 ? 6.801 -22.451 16.838 1.00 94.12 332 ASP A CA 1
ATOM 2463 C C . ASP A 1 332 ? 6.946 -20.977 17.275 1.00 94.12 332 ASP A C 1
ATOM 2465 O O . ASP A 1 332 ? 7.387 -20.125 16.522 1.00 94.12 332 ASP A O 1
ATOM 2469 N N . GLY A 1 333 ? 6.545 -20.641 18.508 1.00 95.44 333 GLY A N 1
ATOM 2470 C CA . GLY A 1 333 ? 6.489 -19.245 18.952 1.00 95.44 333 GLY A CA 1
ATOM 2471 C C . GLY A 1 333 ? 5.360 -18.456 18.273 1.00 95.44 333 GLY A C 1
ATOM 2472 O O . GLY A 1 333 ? 4.420 -19.038 17.741 1.00 95.44 333 GLY A O 1
ATOM 2473 N N . ILE A 1 334 ? 5.395 -17.120 18.372 1.00 97.06 334 ILE A N 1
ATOM 2474 C CA . ILE A 1 334 ? 4.416 -16.239 17.711 1.00 97.06 334 ILE A CA 1
ATOM 2475 C C . ILE A 1 334 ? 4.843 -16.028 16.257 1.00 97.06 334 ILE A C 1
ATOM 2477 O O . ILE A 1 334 ? 5.863 -15.385 16.013 1.00 97.06 334 ILE A O 1
ATOM 2481 N N . GLU A 1 335 ? 4.028 -16.519 15.327 1.00 98.06 335 GLU A N 1
ATOM 2482 C CA . GLU A 1 335 ? 4.322 -16.567 13.890 1.00 98.06 335 GLU A CA 1
ATOM 2483 C C . GLU A 1 335 ? 3.172 -16.007 13.039 1.00 98.06 335 GLU A C 1
ATOM 2485 O O . GLU A 1 335 ? 2.141 -15.597 13.578 1.00 98.06 335 GLU A O 1
ATOM 2490 N N . LEU A 1 336 ? 3.334 -15.971 11.708 1.00 98.62 336 LEU A N 1
ATOM 2491 C CA . LEU A 1 336 ? 2.306 -15.473 10.787 1.00 98.62 336 LEU A CA 1
ATOM 2492 C C . LEU A 1 336 ? 1.202 -16.512 10.554 1.00 98.62 336 LEU A C 1
ATOM 2494 O O . LEU A 1 336 ? 1.447 -17.593 10.011 1.00 98.62 336 LEU A O 1
ATOM 2498 N N . TRP A 1 337 ? -0.039 -16.147 10.860 1.00 98.69 337 TRP A N 1
ATOM 2499 C CA . TRP A 1 337 ? -1.235 -16.951 10.617 1.00 98.69 337 TRP A CA 1
ATOM 2500 C C . TRP A 1 337 ? -2.209 -16.242 9.686 1.00 98.69 337 TRP A C 1
ATOM 2502 O O . TRP A 1 337 ? -2.215 -15.017 9.552 1.00 98.69 337 TRP A O 1
ATOM 2512 N N . LYS A 1 338 ? -3.082 -17.040 9.065 1.00 98.62 338 LYS A N 1
ATOM 2513 C CA . LYS A 1 338 ? -4.235 -16.532 8.323 1.00 98.62 338 LYS A CA 1
ATOM 2514 C C . LYS A 1 338 ? -5.510 -17.284 8.658 1.00 98.62 338 LYS A C 1
ATOM 2516 O O . LYS A 1 338 ? -5.463 -18.433 9.096 1.00 98.62 338 LYS A O 1
ATOM 2521 N N . SER A 1 339 ? -6.652 -16.651 8.409 1.00 98.56 339 SER A N 1
ATOM 2522 C CA . SER A 1 339 ? -7.979 -17.236 8.562 1.00 98.56 339 SER A CA 1
ATOM 2523 C C . SER A 1 339 ? -8.960 -16.712 7.516 1.00 98.56 339 SER A C 1
ATOM 2525 O O . SER A 1 339 ? -8.983 -15.532 7.182 1.00 98.56 339 SER A O 1
ATOM 2527 N N . ASN A 1 340 ? -9.833 -17.600 7.044 1.00 95.88 340 ASN A N 1
ATOM 2528 C CA . ASN A 1 340 ? -11.040 -17.249 6.286 1.00 95.88 340 ASN A CA 1
ATOM 2529 C C . ASN A 1 340 ? -12.318 -17.350 7.148 1.00 95.88 340 ASN A C 1
ATOM 2531 O O . ASN A 1 340 ? -13.426 -17.444 6.622 1.00 95.88 340 ASN A O 1
ATOM 2535 N N . GLY A 1 341 ? -12.167 -17.442 8.474 1.00 96.38 341 GLY A N 1
ATOM 2536 C CA . GLY A 1 341 ? -13.269 -17.636 9.416 1.00 96.38 341 GLY A CA 1
ATOM 2537 C C . GLY A 1 341 ? -13.719 -19.079 9.616 1.00 96.38 341 GLY A C 1
ATOM 2538 O O . GLY A 1 341 ? -14.720 -19.300 10.297 1.00 96.38 341 GLY A O 1
ATOM 2539 N N . THR A 1 342 ? -13.029 -20.071 9.057 1.00 96.69 342 THR A N 1
ATOM 2540 C CA . THR A 1 342 ? -13.282 -21.496 9.330 1.00 96.69 342 THR A CA 1
ATOM 2541 C C . THR A 1 342 ? -12.086 -22.130 10.022 1.00 96.69 342 THR A C 1
ATOM 2543 O O . THR A 1 342 ? -10.954 -21.789 9.696 1.00 96.69 342 THR A O 1
ATOM 2546 N N . GLU A 1 343 ? -12.324 -23.114 10.890 1.00 97.56 343 GLU A N 1
ATOM 2547 C CA . GLU A 1 343 ? -11.261 -23.865 11.573 1.00 97.56 343 GLU A CA 1
ATOM 2548 C C . GLU A 1 343 ? -10.216 -24.430 10.590 1.00 97.56 343 GLU A C 1
ATOM 2550 O O . GLU A 1 343 ? -9.010 -24.321 10.809 1.00 97.56 343 GLU A O 1
ATOM 2555 N N . SER A 1 344 ? -10.669 -24.982 9.455 1.00 97.50 344 SER A N 1
ATOM 2556 C CA . SER A 1 344 ? -9.793 -25.526 8.408 1.00 97.50 344 SER A CA 1
ATOM 2557 C C . SER A 1 344 ? -9.000 -24.464 7.648 1.00 97.50 344 SER A C 1
ATOM 2559 O O . SER A 1 344 ? -7.924 -24.757 7.138 1.00 97.50 344 SER A O 1
ATOM 2561 N N . GLY A 1 345 ? -9.545 -23.252 7.527 1.00 97.38 345 GLY A N 1
ATOM 2562 C CA . GLY A 1 345 ? -8.870 -22.131 6.880 1.00 97.38 345 GLY A CA 1
ATOM 2563 C C . GLY A 1 345 ? -8.009 -21.310 7.835 1.00 97.38 345 GLY A C 1
ATOM 2564 O O . GLY A 1 345 ? -7.329 -20.402 7.370 1.00 97.38 345 GLY A O 1
ATOM 2565 N N . THR A 1 346 ? -8.032 -21.613 9.137 1.00 98.44 346 THR A N 1
ATOM 2566 C CA . THR A 1 346 ? -7.156 -21.014 10.148 1.00 98.44 346 THR A CA 1
ATOM 2567 C C . THR A 1 346 ? -5.865 -21.816 10.265 1.00 98.44 346 THR A C 1
ATOM 2569 O O . THR A 1 346 ? -5.819 -22.871 10.909 1.00 98.44 346 THR A O 1
ATOM 2572 N N . VAL A 1 347 ? -4.812 -21.340 9.607 1.00 98.31 347 VAL A N 1
ATOM 2573 C CA . VAL A 1 347 ? -3.554 -22.076 9.432 1.00 98.31 347 VAL A CA 1
ATOM 2574 C C . VAL A 1 347 ? -2.342 -21.168 9.610 1.00 98.31 347 VAL A C 1
ATOM 2576 O O . VAL A 1 347 ? -2.401 -19.979 9.290 1.00 98.31 347 VAL A O 1
ATOM 2579 N N . LEU A 1 348 ? -1.245 -21.758 10.089 1.00 98.25 348 LEU A N 1
ATOM 2580 C CA . LEU A 1 348 ? 0.082 -21.155 10.049 1.00 98.25 348 LEU A CA 1
ATOM 2581 C C . LEU A 1 348 ? 0.444 -20.912 8.581 1.00 98.25 348 LEU A C 1
ATOM 2583 O O . LEU A 1 348 ? 0.369 -21.835 7.766 1.00 98.25 348 LEU A O 1
ATOM 2587 N N . VAL A 1 349 ? 0.800 -19.678 8.239 1.00 98.31 349 VAL A N 1
ATOM 2588 C CA . VAL A 1 349 ? 1.277 -19.326 6.898 1.00 98.31 349 VAL A CA 1
ATOM 2589 C C . VAL A 1 349 ? 2.737 -19.727 6.767 1.00 98.31 349 VAL A C 1
ATOM 2591 O O . VAL A 1 349 ? 3.098 -20.429 5.824 1.00 98.31 349 VAL A O 1
ATOM 2594 N N . LYS A 1 350 ? 3.567 -19.304 7.724 1.00 97.00 350 LYS A N 1
ATOM 2595 C CA . LYS A 1 350 ? 4.992 -19.613 7.764 1.00 97.00 350 LYS A CA 1
ATOM 2596 C C . LYS A 1 350 ? 5.522 -19.482 9.188 1.00 97.00 350 LYS A C 1
ATOM 2598 O O . LYS A 1 350 ? 5.204 -18.508 9.857 1.00 97.00 350 LYS A O 1
ATOM 2603 N N . ASP A 1 351 ? 6.332 -20.456 9.588 1.00 96.56 351 ASP A N 1
ATOM 2604 C CA . ASP A 1 351 ? 7.287 -20.336 10.691 1.00 96.56 351 ASP A CA 1
ATOM 2605 C C . ASP A 1 351 ? 8.517 -19.603 10.132 1.00 96.56 351 ASP A C 1
ATOM 2607 O O . ASP A 1 351 ? 9.324 -20.191 9.402 1.00 96.56 351 ASP A O 1
ATOM 2611 N N . ILE A 1 352 ? 8.562 -18.281 10.322 1.00 96.06 352 ILE A N 1
ATOM 2612 C CA . ILE A 1 352 ? 9.611 -17.414 9.774 1.00 96.06 352 ILE A CA 1
ATOM 2613 C C . ILE A 1 352 ? 10.910 -17.634 10.554 1.00 96.06 352 ILE A C 1
ATOM 2615 O O . ILE A 1 352 ? 11.973 -17.756 9.940 1.00 96.06 352 ILE A O 1
ATOM 2619 N N . ARG A 1 353 ? 10.821 -17.764 11.881 1.00 95.12 353 ARG A N 1
ATOM 2620 C CA . ARG A 1 353 ? 11.947 -18.029 12.772 1.00 95.12 353 ARG A CA 1
ATOM 2621 C C . ARG A 1 353 ? 11.862 -19.433 13.350 1.00 95.12 353 ARG A C 1
ATOM 2623 O O . ARG A 1 353 ? 11.361 -19.652 14.444 1.00 95.12 353 ARG A O 1
ATOM 2630 N N . SER A 1 354 ? 12.490 -20.371 12.648 1.00 90.94 354 SER A N 1
ATOM 2631 C CA . SER A 1 354 ? 12.409 -21.788 13.001 1.00 90.94 354 SER A CA 1
ATOM 2632 C C . SER A 1 354 ? 12.728 -22.092 14.470 1.00 90.94 354 SER A C 1
ATOM 2634 O O . SER A 1 354 ? 13.831 -21.824 14.958 1.00 90.94 354 SER A O 1
ATOM 2636 N N . GLY A 1 355 ? 11.805 -22.787 15.135 1.00 89.44 355 GLY A N 1
ATOM 2637 C CA . GLY A 1 355 ? 11.944 -23.254 16.515 1.00 89.44 355 GLY A CA 1
ATOM 2638 C C . GLY A 1 355 ? 10.943 -22.595 17.464 1.00 89.44 355 GLY A C 1
ATOM 2639 O O . GLY A 1 355 ? 9.964 -22.016 17.042 1.00 89.44 355 GLY A O 1
ATOM 2640 N N . GLY A 1 356 ? 11.171 -22.704 18.776 1.00 90.56 356 GLY A N 1
ATOM 2641 C CA . GLY A 1 356 ? 10.219 -22.200 19.780 1.00 90.56 356 GLY A CA 1
ATOM 2642 C C . GLY A 1 356 ? 10.293 -20.696 20.063 1.00 90.56 356 GLY A C 1
ATOM 2643 O O . GLY A 1 356 ? 9.660 -20.236 21.014 1.00 90.56 356 GLY A O 1
ATOM 2644 N N . GLU A 1 357 ? 11.102 -19.944 19.313 1.00 93.06 357 GLU A N 1
ATOM 2645 C CA . GLU A 1 357 ? 11.219 -18.491 19.451 1.00 93.06 357 GLU A CA 1
ATOM 2646 C C . GLU A 1 357 ? 10.435 -17.812 18.328 1.00 93.06 357 GLU A C 1
ATOM 2648 O O . GLU A 1 357 ? 10.706 -18.084 17.172 1.00 93.06 357 GLU A O 1
ATOM 2653 N N . GLY A 1 358 ? 9.516 -16.900 18.657 1.00 93.50 358 GLY A N 1
ATOM 2654 C CA . GLY A 1 358 ? 8.719 -16.214 17.636 1.00 93.50 358 GLY A CA 1
ATOM 2655 C C . GLY A 1 358 ? 9.489 -15.144 16.856 1.00 93.50 358 GLY A C 1
ATOM 2656 O O . GLY A 1 358 ? 10.515 -14.624 17.315 1.00 93.50 358 GLY A O 1
ATOM 2657 N N . SER A 1 359 ? 8.916 -14.745 15.724 1.00 96.00 359 SER A N 1
ATOM 2658 C CA . SER A 1 359 ? 9.499 -13.780 14.781 1.00 96.00 359 SER A CA 1
ATOM 2659 C C . SER A 1 359 ? 9.240 -12.305 15.107 1.00 96.00 359 SER A C 1
ATOM 2661 O O . SER A 1 359 ? 9.611 -11.433 14.327 1.00 96.00 359 SER A O 1
ATOM 2663 N N . SER A 1 360 ? 8.622 -11.999 16.256 1.00 94.31 360 SER A N 1
ATOM 2664 C CA . SER A 1 360 ? 8.310 -10.625 16.708 1.00 94.31 360 SER A CA 1
ATOM 2665 C C . SER A 1 360 ? 7.582 -9.777 15.651 1.00 94.31 360 SER A C 1
ATOM 2667 O O . SER A 1 360 ? 8.017 -8.671 15.336 1.00 94.31 360 SER A O 1
ATOM 2669 N N . LEU A 1 361 ? 6.499 -10.310 15.072 1.00 96.75 361 LEU A N 1
ATOM 2670 C CA . LEU A 1 361 ? 5.823 -9.652 13.957 1.00 96.75 361 LEU A CA 1
ATOM 2671 C C . LEU A 1 361 ? 5.109 -8.357 14.380 1.00 96.75 361 LEU A C 1
ATOM 2673 O O . LEU A 1 361 ? 4.453 -8.328 15.422 1.00 96.75 361 LEU A O 1
ATOM 2677 N N . ASP A 1 362 ? 5.168 -7.321 13.540 1.00 95.56 362 ASP A N 1
ATOM 2678 C CA . ASP A 1 362 ? 4.471 -6.045 13.765 1.00 95.56 362 ASP A CA 1
ATOM 2679 C C . ASP A 1 362 ? 4.148 -5.313 12.441 1.00 95.56 362 ASP A C 1
ATOM 2681 O O . ASP A 1 362 ? 4.471 -5.803 11.358 1.00 95.56 362 ASP A O 1
ATOM 2685 N N . ASN A 1 363 ? 3.497 -4.147 12.516 1.00 92.62 363 ASN A N 1
ATOM 2686 C CA . ASN A 1 363 ? 3.211 -3.239 11.393 1.00 92.62 363 ASN A CA 1
ATOM 2687 C C . ASN A 1 363 ? 2.426 -3.872 10.222 1.00 92.62 363 ASN A C 1
ATOM 2689 O O . ASN A 1 363 ? 2.681 -3.567 9.057 1.00 92.62 363 ASN A O 1
ATOM 2693 N N . PHE A 1 364 ? 1.463 -4.750 10.512 1.00 96.75 364 PHE A N 1
ATOM 2694 C CA . PHE A 1 364 ? 0.659 -5.420 9.485 1.00 96.75 364 PHE A CA 1
ATOM 2695 C C . PHE A 1 364 ? -0.097 -4.390 8.637 1.00 96.75 364 PHE A C 1
ATOM 2697 O O . PHE A 1 364 ? -0.939 -3.651 9.139 1.00 96.75 364 PHE A O 1
ATOM 2704 N N . THR A 1 365 ? 0.204 -4.358 7.343 1.00 93.50 365 THR A N 1
ATOM 2705 C CA . THR A 1 365 ? -0.301 -3.354 6.406 1.00 93.50 365 THR A CA 1
ATOM 2706 C C . THR A 1 365 ? -0.717 -4.029 5.109 1.00 93.50 365 THR A C 1
ATOM 2708 O O . THR A 1 365 ? 0.092 -4.674 4.443 1.00 93.50 365 THR A O 1
ATOM 2711 N N . ASN A 1 366 ? -1.986 -3.882 4.730 1.00 93.12 366 ASN A N 1
ATOM 2712 C CA . ASN A 1 366 ? -2.467 -4.328 3.426 1.00 93.12 366 ASN A CA 1
ATOM 2713 C C . ASN A 1 366 ? -2.041 -3.331 2.336 1.00 93.12 366 ASN A C 1
ATOM 2715 O O . ASN A 1 366 ? -2.420 -2.157 2.378 1.00 93.12 366 ASN A O 1
ATOM 2719 N N . VAL A 1 367 ? -1.305 -3.817 1.339 1.00 88.81 367 VAL A N 1
ATOM 2720 C CA . VAL A 1 367 ? -0.940 -3.066 0.137 1.00 88.81 367 VAL A CA 1
ATOM 2721 C C . VAL A 1 367 ? -1.420 -3.850 -1.081 1.00 88.81 367 VAL A C 1
ATOM 2723 O O . VAL A 1 367 ? -0.860 -4.891 -1.419 1.00 88.81 367 VAL A O 1
ATOM 2726 N N . ASP A 1 368 ? -2.520 -3.395 -1.684 1.00 86.50 368 ASP A N 1
ATOM 2727 C CA . ASP A 1 368 ? -3.142 -3.984 -2.879 1.00 86.50 368 ASP A CA 1
ATOM 2728 C C . ASP A 1 368 ? -3.334 -5.515 -2.830 1.00 86.50 368 ASP A C 1
ATOM 2730 O O . ASP A 1 368 ? -3.235 -6.221 -3.834 1.00 86.50 368 ASP A O 1
ATOM 2734 N N . GLY A 1 369 ? -3.657 -6.053 -1.649 1.00 89.56 369 GLY A N 1
ATOM 2735 C CA . GLY A 1 369 ? -3.892 -7.484 -1.437 1.00 89.56 369 GLY A CA 1
ATOM 2736 C C . GLY A 1 369 ? -2.665 -8.296 -1.041 1.00 89.56 369 GLY A C 1
ATOM 2737 O O . GLY A 1 369 ? -2.784 -9.507 -0.864 1.00 89.56 369 GLY A O 1
ATOM 2738 N N . THR A 1 370 ? -1.512 -7.652 -0.879 1.00 92.06 370 THR A N 1
ATOM 2739 C CA . THR A 1 370 ? -0.318 -8.241 -0.272 1.00 92.06 370 THR A CA 1
ATOM 2740 C C . THR A 1 370 ? -0.182 -7.715 1.151 1.00 92.06 370 THR A C 1
ATOM 2742 O O . THR A 1 370 ? -0.262 -6.509 1.385 1.00 92.06 370 THR A O 1
ATOM 2745 N N . LEU A 1 371 ? 0.042 -8.607 2.115 1.00 96.75 371 LEU A N 1
ATOM 2746 C CA . LEU A 1 371 ? 0.391 -8.193 3.468 1.00 96.75 371 LEU A CA 1
ATOM 2747 C C . LEU A 1 371 ? 1.861 -7.782 3.494 1.00 96.75 371 LEU A C 1
ATOM 2749 O O . LEU A 1 371 ? 2.714 -8.606 3.176 1.00 96.75 371 LEU A O 1
ATOM 2753 N N . TYR A 1 372 ? 2.154 -6.568 3.942 1.00 96.06 372 TYR A N 1
ATOM 2754 C CA . TYR A 1 372 ? 3.489 -6.144 4.356 1.00 96.06 372 TYR A CA 1
ATOM 2755 C C . TYR A 1 372 ? 3.538 -6.024 5.876 1.00 96.06 372 TYR A C 1
ATOM 2757 O O . TYR A 1 372 ? 2.557 -5.628 6.503 1.00 96.06 372 TYR A O 1
ATOM 2765 N N . PHE A 1 373 ? 4.653 -6.421 6.474 1.00 97.38 373 PHE A N 1
ATOM 2766 C CA . PHE A 1 373 ? 4.828 -6.468 7.924 1.00 97.38 373 PHE A CA 1
ATOM 2767 C C . PHE A 1 373 ? 6.317 -6.509 8.263 1.00 97.38 373 PHE A C 1
ATOM 2769 O O . PHE A 1 373 ? 7.155 -6.734 7.390 1.00 97.38 373 PHE A O 1
ATOM 2776 N N . THR A 1 374 ? 6.659 -6.316 9.530 1.00 97.06 374 THR A N 1
ATOM 2777 C CA . THR A 1 374 ? 8.024 -6.532 10.014 1.00 97.06 374 THR A CA 1
ATOM 2778 C C . THR A 1 374 ? 8.157 -7.862 10.715 1.00 97.06 374 THR A C 1
ATOM 2780 O O . THR A 1 374 ? 7.246 -8.250 11.442 1.00 97.06 374 THR A O 1
ATOM 2783 N N . ALA A 1 375 ? 9.281 -8.548 10.524 1.00 97.31 375 ALA A N 1
ATOM 2784 C CA . ALA A 1 375 ? 9.586 -9.799 11.211 1.00 97.31 375 ALA A CA 1
ATOM 2785 C C . ALA A 1 375 ? 11.096 -10.029 11.313 1.00 97.31 375 ALA A C 1
ATOM 2787 O O . ALA A 1 375 ? 11.878 -9.470 10.542 1.00 97.31 375 ALA A O 1
ATOM 2788 N N . ASN A 1 376 ? 11.484 -10.875 12.265 1.00 95.75 376 ASN A N 1
ATOM 2789 C CA . ASN A 1 376 ? 12.856 -11.289 12.512 1.00 95.75 376 ASN A CA 1
ATOM 2790 C C . ASN A 1 376 ? 12.988 -12.807 12.375 1.00 95.75 376 ASN A C 1
ATOM 2792 O O . ASN A 1 376 ? 12.441 -13.548 13.185 1.00 95.75 376 ASN A O 1
ATOM 2796 N N . ASP A 1 377 ? 13.745 -13.261 11.379 1.00 94.19 377 ASP A N 1
ATOM 2797 C CA . ASP A 1 377 ? 13.984 -14.683 11.086 1.00 94.19 377 ASP A CA 1
ATOM 2798 C C . ASP A 1 377 ? 15.134 -15.305 11.904 1.00 94.19 377 ASP A C 1
ATOM 2800 O O . ASP A 1 377 ? 15.479 -16.476 11.743 1.00 94.19 377 ASP A O 1
ATOM 2804 N N . GLY A 1 378 ? 15.745 -14.531 12.803 1.00 93.00 378 GLY A N 1
ATOM 2805 C CA . GLY A 1 378 ? 16.911 -14.919 13.591 1.00 93.00 378 GLY A CA 1
ATOM 2806 C C . GLY A 1 378 ? 18.248 -14.828 12.849 1.00 93.00 378 GLY A C 1
ATOM 2807 O O . GLY A 1 378 ? 19.273 -15.161 13.448 1.00 93.00 378 GLY A O 1
ATOM 2808 N N . ILE A 1 379 ? 18.256 -14.393 11.585 1.00 91.00 379 ILE A N 1
ATOM 2809 C CA . ILE A 1 379 ? 19.449 -14.254 10.739 1.00 91.00 379 ILE A CA 1
ATOM 2810 C C . ILE A 1 379 ? 19.669 -12.784 10.359 1.00 91.00 379 ILE A C 1
ATOM 2812 O O . ILE A 1 379 ? 20.759 -12.267 10.606 1.00 91.00 379 ILE A O 1
ATOM 2816 N N . ASN A 1 380 ? 18.640 -12.121 9.826 1.00 88.56 380 ASN A N 1
ATOM 2817 C CA . ASN A 1 380 ? 18.706 -10.774 9.238 1.00 88.56 380 ASN A CA 1
ATOM 2818 C C . ASN A 1 380 ? 18.183 -9.673 10.184 1.00 88.56 380 ASN A C 1
ATOM 2820 O O . ASN A 1 380 ? 17.975 -8.536 9.788 1.00 88.56 380 ASN A O 1
ATOM 2824 N N . GLY A 1 381 ? 17.932 -9.999 11.458 1.00 93.62 381 GLY A N 1
ATOM 2825 C CA . GLY A 1 381 ? 17.309 -9.049 12.381 1.00 93.62 381 GLY A CA 1
ATOM 2826 C C . GLY A 1 381 ? 15.866 -8.715 11.977 1.00 93.62 381 GLY A C 1
ATOM 2827 O O . GLY A 1 381 ? 15.232 -9.467 11.242 1.00 93.62 381 GLY A O 1
ATOM 2828 N N . THR A 1 382 ? 15.308 -7.628 12.517 1.00 94.88 382 THR A N 1
ATOM 2829 C CA . THR A 1 382 ? 13.949 -7.181 12.167 1.00 94.88 382 THR A CA 1
ATOM 2830 C C . THR A 1 382 ? 13.976 -6.396 10.860 1.00 94.88 382 THR A C 1
ATOM 2832 O O . THR A 1 382 ? 14.527 -5.298 10.817 1.00 94.88 382 THR A O 1
ATOM 2835 N N . GLU A 1 383 ? 13.326 -6.935 9.832 1.00 94.75 383 GLU A N 1
ATOM 2836 C CA . GLU A 1 383 ? 13.322 -6.398 8.465 1.00 94.75 383 GLU A CA 1
ATOM 2837 C C . GLU A 1 383 ? 11.905 -6.321 7.880 1.00 94.75 383 GLU A C 1
ATOM 2839 O O . GLU A 1 383 ? 10.928 -6.703 8.533 1.00 94.75 383 GLU A O 1
ATOM 2844 N N . LEU A 1 384 ? 11.783 -5.819 6.646 1.00 94.75 384 LEU A N 1
ATOM 2845 C CA . LEU A 1 384 ? 10.520 -5.735 5.915 1.00 94.75 384 LEU A CA 1
ATOM 2846 C C . LEU A 1 384 ? 10.210 -7.072 5.232 1.00 94.75 384 LEU A C 1
ATOM 2848 O O . LEU A 1 384 ? 10.981 -7.567 4.411 1.00 94.75 384 LEU A O 1
ATOM 2852 N N . TRP A 1 385 ? 9.037 -7.625 5.514 1.00 95.75 385 TRP A N 1
ATOM 2853 C CA . TRP A 1 385 ? 8.531 -8.866 4.936 1.00 95.75 385 TRP A CA 1
ATOM 2854 C C . TRP A 1 385 ? 7.230 -8.625 4.186 1.00 95.75 385 TRP A C 1
ATOM 2856 O O . TRP A 1 385 ? 6.492 -7.673 4.453 1.00 95.75 385 TRP A O 1
ATOM 2866 N N . LYS A 1 386 ? 6.933 -9.531 3.253 1.00 95.69 386 LYS A N 1
ATOM 2867 C CA . LYS A 1 386 ? 5.641 -9.578 2.573 1.00 95.69 386 LYS A CA 1
ATOM 2868 C C . LYS A 1 386 ? 5.066 -10.985 2.532 1.00 95.69 386 LYS A C 1
ATOM 2870 O O . LYS A 1 386 ? 5.817 -11.955 2.597 1.00 95.69 386 LYS A O 1
ATOM 2875 N N . SER A 1 387 ? 3.747 -11.093 2.399 1.00 96.25 387 SER A N 1
ATOM 2876 C CA . SER A 1 387 ? 3.023 -12.355 2.249 1.00 96.25 387 SER A CA 1
ATOM 2877 C C . SER A 1 387 ? 1.809 -12.213 1.331 1.00 96.25 387 SER A C 1
ATOM 2879 O O . SER A 1 387 ? 1.008 -11.290 1.473 1.00 96.25 387 SER A O 1
ATOM 2881 N N . ASP A 1 388 ? 1.633 -13.183 0.434 1.00 92.00 388 ASP A N 1
ATOM 2882 C CA . ASP A 1 388 ? 0.396 -13.412 -0.329 1.00 92.00 388 ASP A CA 1
ATOM 2883 C C . ASP A 1 388 ? -0.544 -14.424 0.369 1.00 92.00 388 ASP A C 1
ATOM 2885 O O . ASP A 1 388 ? -1.557 -14.86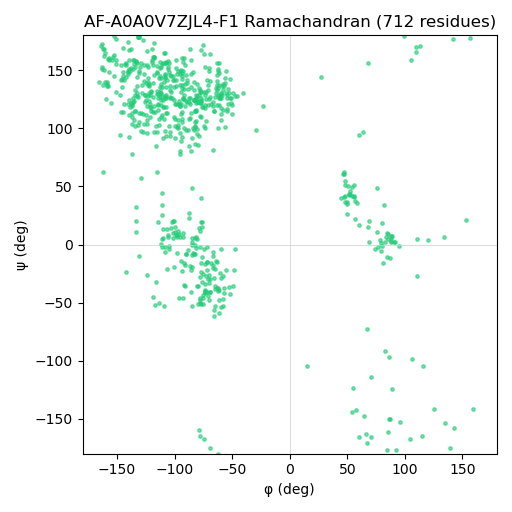3 -0.182 1.00 92.00 388 ASP A O 1
ATOM 2889 N N . GLY A 1 389 ? -0.194 -14.840 1.591 1.00 93.62 389 GLY A N 1
ATOM 2890 C CA . GLY A 1 389 ? -0.886 -15.873 2.354 1.00 93.62 389 GLY A CA 1
ATOM 2891 C C . GLY A 1 389 ? -0.407 -17.298 2.095 1.00 93.62 389 GLY A C 1
ATOM 2892 O O . GLY A 1 389 ? -0.994 -18.226 2.659 1.00 93.62 389 GLY A O 1
ATOM 2893 N N . THR A 1 390 ? 0.618 -17.518 1.277 1.00 93.00 390 THR A N 1
ATOM 2894 C CA . THR A 1 390 ? 1.285 -18.818 1.109 1.00 93.00 390 THR A CA 1
ATOM 2895 C C . THR A 1 390 ? 2.650 -18.831 1.797 1.00 93.00 390 THR A C 1
ATOM 2897 O O . THR A 1 390 ? 3.242 -17.781 2.045 1.00 93.00 390 THR A O 1
ATOM 2900 N N . ALA A 1 391 ? 3.170 -20.016 2.124 1.00 90.94 391 ALA A N 1
ATOM 2901 C CA . ALA A 1 391 ? 4.501 -20.138 2.720 1.00 90.94 391 ALA A CA 1
ATOM 2902 C C . ALA A 1 391 ? 5.599 -19.688 1.737 1.00 90.94 391 ALA A C 1
ATOM 2904 O O . ALA A 1 391 ? 6.573 -19.044 2.136 1.00 90.94 391 ALA A O 1
ATOM 2905 N N . GLU A 1 392 ? 5.426 -20.004 0.451 1.00 88.19 392 GLU A N 1
ATOM 2906 C CA . GLU A 1 392 ? 6.336 -19.645 -0.637 1.00 88.19 392 GLU A CA 1
ATOM 2907 C C . GLU A 1 392 ? 6.326 -18.143 -0.933 1.00 88.19 392 GLU A C 1
ATOM 2909 O O . GLU A 1 392 ? 7.387 -17.561 -1.139 1.00 88.19 392 GLU A O 1
ATOM 2914 N N . GLY A 1 393 ? 5.152 -17.508 -0.919 1.00 88.69 393 GLY A N 1
ATOM 2915 C CA . GLY A 1 393 ? 5.001 -16.065 -1.114 1.00 88.69 393 GLY A CA 1
ATOM 2916 C C . GLY A 1 393 ? 5.274 -15.230 0.139 1.00 88.69 393 GLY A C 1
ATOM 2917 O O . GLY A 1 393 ? 5.244 -14.003 0.062 1.00 88.69 393 GLY A O 1
ATOM 2918 N N . THR A 1 394 ? 5.562 -15.869 1.281 1.00 94.44 394 THR A N 1
ATOM 2919 C CA . THR A 1 394 ? 5.990 -15.184 2.508 1.00 94.44 394 THR A CA 1
ATOM 2920 C C . THR A 1 394 ? 7.507 -15.060 2.538 1.00 94.44 394 THR A C 1
ATOM 2922 O O . THR A 1 394 ? 8.212 -16.013 2.885 1.00 94.44 394 THR A O 1
ATOM 2925 N N . VAL A 1 395 ? 8.024 -13.898 2.158 1.00 92.69 395 VAL A N 1
ATOM 2926 C CA . VAL A 1 395 ? 9.457 -13.678 1.922 1.00 92.69 395 VAL A CA 1
ATOM 2927 C C . VAL A 1 395 ? 9.924 -12.343 2.488 1.00 92.69 395 VAL A C 1
ATOM 2929 O O . VAL A 1 395 ? 9.151 -11.385 2.560 1.00 92.69 395 VAL A O 1
ATOM 2932 N N . LEU A 1 396 ? 11.204 -12.301 2.856 1.00 88.12 396 LEU A N 1
ATOM 2933 C CA . LEU A 1 396 ? 11.935 -11.066 3.106 1.00 88.12 396 LEU A CA 1
ATOM 2934 C C . LEU A 1 396 ? 11.878 -10.208 1.837 1.00 88.12 396 LEU A C 1
ATOM 2936 O O . LEU A 1 396 ? 12.064 -10.730 0.734 1.00 88.12 396 LEU A O 1
ATOM 2940 N N . VAL A 1 397 ? 11.570 -8.921 1.980 1.00 86.25 397 VAL A N 1
ATOM 2941 C CA . VAL A 1 397 ? 11.544 -7.991 0.847 1.00 86.25 397 VAL A CA 1
ATOM 2942 C C . VAL A 1 397 ? 12.971 -7.634 0.445 1.00 86.25 397 VAL A C 1
ATOM 2944 O O . VAL A 1 397 ? 13.309 -7.788 -0.722 1.00 86.25 397 VAL A O 1
ATOM 2947 N N . GLU A 1 398 ? 13.786 -7.214 1.412 1.00 80.94 398 GLU A N 1
ATOM 2948 C CA . GLU A 1 398 ? 15.221 -6.939 1.282 1.00 80.94 398 GLU A CA 1
ATOM 2949 C C . GLU A 1 398 ? 15.846 -6.951 2.684 1.00 80.94 398 GLU A C 1
ATOM 2951 O O . GLU A 1 398 ? 15.170 -6.616 3.658 1.00 80.94 398 GLU A O 1
ATOM 2956 N N . ASP A 1 399 ? 17.120 -7.325 2.778 1.00 81.50 399 ASP A N 1
ATOM 2957 C CA . ASP A 1 399 ? 17.942 -7.152 3.981 1.00 81.50 399 ASP A CA 1
ATOM 2958 C C . ASP A 1 399 ? 18.545 -5.736 3.958 1.00 81.50 399 ASP A C 1
ATOM 2960 O O . ASP A 1 399 ? 19.667 -5.538 3.487 1.00 81.50 399 ASP A O 1
ATOM 2964 N N . ILE A 1 400 ? 17.751 -4.731 4.356 1.00 81.75 400 ILE A N 1
ATOM 2965 C CA . ILE A 1 400 ? 18.127 -3.310 4.229 1.00 81.75 400 ILE A CA 1
ATOM 2966 C C . ILE A 1 400 ? 19.374 -3.006 5.067 1.00 81.75 400 ILE A C 1
ATOM 2968 O O . ILE A 1 400 ? 20.238 -2.251 4.618 1.00 81.75 400 ILE A O 1
ATOM 2972 N N . ARG A 1 401 ? 19.501 -3.614 6.256 1.00 84.50 401 ARG A N 1
ATOM 2973 C CA . ARG A 1 401 ? 20.706 -3.527 7.087 1.00 84.50 401 ARG A CA 1
ATOM 2974 C C . ARG A 1 401 ? 21.327 -4.910 7.269 1.00 84.50 401 ARG A C 1
ATOM 2976 O O . ARG A 1 401 ? 20.984 -5.605 8.227 1.00 84.50 401 ARG A O 1
ATOM 2983 N N . PRO A 1 402 ? 22.345 -5.251 6.457 1.00 83.69 402 PRO A N 1
ATOM 2984 C CA . PRO A 1 402 ? 22.921 -6.583 6.460 1.00 83.69 402 PRO A CA 1
ATOM 2985 C C . PRO A 1 402 ? 23.340 -7.101 7.839 1.00 83.69 402 PRO A C 1
ATOM 2987 O O . PRO A 1 402 ? 24.182 -6.513 8.527 1.00 83.69 402 PRO A O 1
ATOM 2990 N N . GLY A 1 403 ? 22.830 -8.280 8.191 1.00 83.25 403 GLY A N 1
ATOM 2991 C CA . GLY A 1 403 ? 23.191 -9.019 9.401 1.00 83.25 403 GLY A CA 1
ATOM 2992 C C . GLY A 1 403 ? 22.140 -8.961 10.511 1.00 83.25 403 GLY A C 1
ATOM 2993 O O . GLY A 1 403 ? 21.005 -8.563 10.321 1.00 83.25 403 GLY A O 1
ATOM 2994 N N . SER A 1 404 ? 22.506 -9.393 11.718 1.00 88.69 404 SER A N 1
ATOM 2995 C CA . SER A 1 404 ? 21.519 -9.687 12.770 1.00 88.69 404 SER A CA 1
ATOM 2996 C C . SER A 1 404 ? 20.932 -8.467 13.495 1.00 88.69 404 SER A C 1
ATOM 2998 O O . SER A 1 404 ? 20.143 -8.648 14.422 1.00 88.69 404 SER A O 1
ATOM 3000 N N . GLU A 1 405 ? 21.370 -7.248 13.170 1.00 87.94 405 GLU A N 1
ATOM 3001 C CA . GLU A 1 405 ? 20.863 -6.023 13.809 1.00 87.94 405 GLU A CA 1
ATOM 3002 C C . GLU A 1 405 ? 19.513 -5.588 13.217 1.00 87.94 405 GLU A C 1
ATOM 3004 O O . GLU A 1 405 ? 18.640 -5.163 13.977 1.00 87.94 405 GLU A O 1
ATOM 3009 N N . GLY A 1 406 ? 19.318 -5.778 11.907 1.00 87.88 406 GLY A N 1
ATOM 3010 C CA . GLY A 1 406 ? 18.109 -5.414 11.170 1.00 87.88 406 GLY A CA 1
AT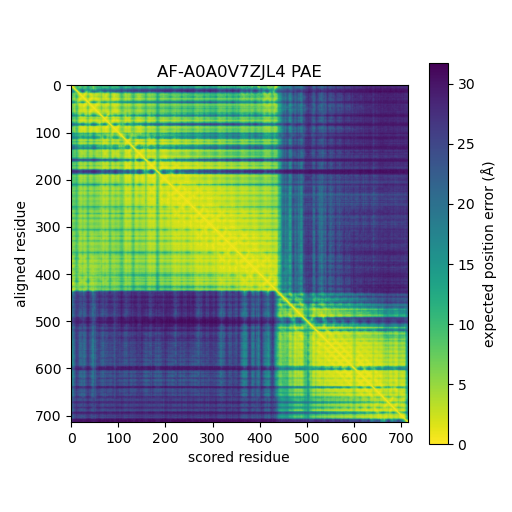OM 3011 C C . GLY A 1 406 ? 17.867 -3.904 11.051 1.00 87.88 406 GLY A C 1
ATOM 3012 O O . GLY A 1 406 ? 18.320 -3.097 11.869 1.00 87.88 406 GLY A O 1
ATOM 3013 N N . SER A 1 407 ? 17.115 -3.508 10.033 1.00 87.56 407 SER A N 1
ATOM 3014 C CA . SER A 1 407 ? 16.807 -2.113 9.713 1.00 87.56 407 SER A CA 1
ATOM 3015 C C . SER A 1 407 ? 15.651 -1.527 10.526 1.00 87.56 407 SER A C 1
ATOM 3017 O O . SER A 1 407 ? 15.411 -0.320 10.495 1.00 87.56 407 SER A O 1
ATOM 3019 N N . ASN A 1 408 ? 14.959 -2.371 11.300 1.00 88.75 408 ASN A N 1
ATOM 3020 C CA . ASN A 1 408 ? 13.808 -2.030 12.135 1.00 88.75 408 ASN A CA 1
ATOM 3021 C C . ASN A 1 408 ? 12.758 -1.166 11.403 1.00 88.75 408 ASN A C 1
ATOM 3023 O O . ASN A 1 408 ? 12.474 -0.048 11.856 1.00 88.75 408 ASN A O 1
ATOM 3027 N N . PRO A 1 409 ? 12.158 -1.659 10.295 1.00 89.56 409 PRO A N 1
ATOM 3028 C CA . PRO A 1 409 ? 11.159 -0.889 9.575 1.00 89.56 409 PRO A CA 1
ATOM 3029 C C . PRO A 1 409 ? 9.977 -0.507 10.472 1.00 89.56 409 PRO A C 1
ATOM 3031 O O . PRO A 1 409 ? 9.484 -1.305 11.268 1.00 89.56 409 PRO A O 1
ATOM 3034 N N . GLY A 1 410 ? 9.503 0.724 10.353 1.00 85.06 410 GLY A N 1
ATOM 3035 C CA . GLY A 1 410 ? 8.389 1.239 11.138 1.00 85.06 410 GLY A CA 1
ATOM 3036 C C . GLY A 1 410 ? 7.387 1.978 10.271 1.00 85.06 410 GLY A C 1
ATOM 3037 O O . GLY A 1 410 ? 7.725 2.478 9.199 1.00 85.06 410 GLY A O 1
ATOM 3038 N N . GLN A 1 411 ? 6.147 2.062 10.761 1.00 79.00 411 GLN A N 1
ATOM 3039 C CA . GLN A 1 411 ? 5.093 2.899 10.172 1.00 79.00 411 GLN A CA 1
ATOM 3040 C C . GLN A 1 411 ? 4.806 2.617 8.700 1.00 79.00 411 GLN A C 1
ATOM 3042 O O . GLN A 1 411 ? 4.596 3.526 7.891 1.00 79.00 411 GLN A O 1
ATOM 3047 N N . LEU A 1 412 ? 4.788 1.332 8.374 1.00 84.94 412 LEU A N 1
ATOM 3048 C CA . LEU A 1 412 ? 4.385 0.849 7.069 1.00 84.94 412 LEU A CA 1
ATOM 3049 C C . LEU A 1 412 ? 3.045 1.480 6.695 1.00 84.94 412 LEU A C 1
ATOM 3051 O O . LEU A 1 412 ? 2.050 1.325 7.399 1.00 84.94 412 LEU A O 1
ATOM 3055 N N . THR A 1 413 ? 3.033 2.217 5.590 1.00 79.00 413 THR A N 1
ATOM 3056 C CA . THR A 1 413 ? 1.818 2.849 5.098 1.00 79.00 413 THR A CA 1
ATOM 3057 C C . THR A 1 413 ? 1.666 2.676 3.602 1.00 79.00 413 THR A C 1
ATOM 3059 O O . THR A 1 413 ? 2.521 3.090 2.822 1.00 79.00 413 THR A O 1
ATOM 3062 N N . ASN A 1 414 ? 0.533 2.100 3.208 1.00 81.25 414 ASN A N 1
ATOM 3063 C CA . ASN A 1 414 ? 0.082 2.071 1.827 1.00 81.25 414 ASN A CA 1
ATOM 3064 C C . ASN A 1 414 ? -0.435 3.448 1.380 1.00 81.25 414 ASN A C 1
ATOM 3066 O O . ASN A 1 414 ? -1.325 4.020 2.013 1.00 81.25 414 ASN A O 1
ATOM 3070 N N . VAL A 1 415 ? 0.072 3.937 0.254 1.00 73.88 415 VAL A N 1
ATOM 3071 C CA . VAL A 1 415 ? -0.381 5.146 -0.431 1.00 73.88 415 VAL A CA 1
ATOM 3072 C C . VAL A 1 415 ? -0.478 4.815 -1.918 1.00 73.88 415 VAL A C 1
ATOM 3074 O O . VAL A 1 415 ? 0.540 4.657 -2.581 1.00 73.88 415 VAL A O 1
ATOM 3077 N N . ASP A 1 416 ? -1.701 4.681 -2.434 1.00 72.50 416 ASP A N 1
ATOM 3078 C CA . ASP A 1 416 ? -1.991 4.341 -3.839 1.00 72.50 416 ASP A CA 1
ATOM 3079 C C . ASP A 1 416 ? -1.183 3.150 -4.405 1.00 72.50 416 ASP A C 1
ATOM 3081 O O . ASP A 1 416 ? -0.712 3.197 -5.541 1.00 72.50 416 ASP A O 1
ATOM 3085 N N . GLY A 1 417 ? -0.988 2.083 -3.624 1.00 73.62 417 GLY A N 1
ATOM 3086 C CA . GLY A 1 417 ? -0.230 0.913 -4.087 1.00 73.62 417 GLY A CA 1
ATOM 3087 C C . GLY A 1 417 ? 1.287 1.097 -4.013 1.00 73.62 417 GLY A C 1
ATOM 3088 O O . GLY A 1 417 ? 2.056 0.358 -4.635 1.00 73.62 417 GLY A O 1
ATOM 3089 N N . ARG A 1 418 ? 1.754 2.069 -3.232 1.00 76.81 418 ARG A N 1
ATOM 3090 C CA . ARG A 1 418 ? 3.155 2.227 -2.847 1.00 76.81 418 ARG A CA 1
ATOM 3091 C C . ARG A 1 418 ? 3.269 2.204 -1.332 1.00 76.81 418 ARG A C 1
ATOM 3093 O O . ARG A 1 418 ? 2.535 2.900 -0.634 1.00 76.81 418 ARG A O 1
ATOM 3100 N N . LEU A 1 419 ? 4.182 1.390 -0.818 1.00 81.56 419 LEU A N 1
ATOM 3101 C CA . LEU A 1 419 ? 4.427 1.286 0.614 1.00 81.56 419 LEU A CA 1
ATOM 3102 C C . LEU A 1 419 ? 5.527 2.267 1.015 1.00 81.56 419 LEU A C 1
ATOM 3104 O O . LEU A 1 419 ? 6.626 2.178 0.483 1.00 81.56 419 LEU A O 1
ATOM 3108 N N . TYR A 1 420 ? 5.257 3.140 1.978 1.00 77.94 420 TYR A N 1
ATOM 3109 C CA . TYR A 1 420 ? 6.247 4.010 2.616 1.00 77.94 420 TYR A CA 1
ATOM 3110 C C . TYR A 1 420 ? 6.516 3.536 4.042 1.00 77.94 420 TYR A C 1
ATOM 3112 O O . TYR A 1 420 ? 5.599 3.061 4.714 1.00 77.94 420 TYR A O 1
ATOM 3120 N N . PHE A 1 421 ? 7.757 3.651 4.505 1.00 80.56 421 PHE A N 1
ATOM 3121 C CA . PHE A 1 421 ? 8.157 3.226 5.848 1.00 80.56 421 PHE A CA 1
ATOM 3122 C C . PHE A 1 421 ? 9.469 3.894 6.268 1.00 80.56 421 PHE A C 1
ATOM 3124 O O . PHE A 1 421 ? 10.187 4.448 5.434 1.00 80.56 421 PHE A O 1
ATOM 3131 N N . SER A 1 422 ? 9.788 3.846 7.560 1.00 80.19 422 SER A N 1
ATOM 3132 C CA . SER A 1 422 ? 11.073 4.316 8.081 1.00 80.19 422 SER A CA 1
ATOM 3133 C C . SER A 1 422 ? 11.992 3.147 8.420 1.00 80.19 422 SER A C 1
ATOM 3135 O O . SER A 1 422 ? 11.541 2.233 9.099 1.00 80.19 422 SER A O 1
ATOM 3137 N N . ALA A 1 423 ? 13.259 3.163 8.010 1.00 83.00 423 ALA A N 1
ATOM 3138 C CA . ALA A 1 423 ? 14.223 2.083 8.278 1.00 83.00 423 ALA A CA 1
ATOM 3139 C C . ALA A 1 423 ? 15.662 2.619 8.364 1.00 83.00 423 ALA A C 1
ATOM 3141 O O . ALA A 1 423 ? 15.939 3.686 7.824 1.00 83.00 423 ALA A O 1
ATOM 3142 N N . ASP A 1 424 ? 16.546 1.911 9.070 1.00 82.38 424 ASP A N 1
ATOM 3143 C CA . ASP A 1 424 ? 17.961 2.268 9.276 1.00 82.38 424 ASP A CA 1
ATOM 3144 C C . ASP A 1 424 ? 18.887 1.299 8.534 1.00 82.38 424 ASP A C 1
ATOM 3146 O O . ASP A 1 424 ? 18.997 0.142 8.932 1.00 82.38 424 ASP A O 1
ATOM 3150 N N . ASP A 1 425 ? 19.576 1.773 7.495 1.00 79.38 425 ASP A N 1
ATOM 3151 C CA . ASP A 1 425 ? 20.531 0.993 6.689 1.00 79.38 425 ASP A CA 1
ATOM 3152 C C . ASP A 1 425 ? 21.879 0.723 7.392 1.00 79.38 425 ASP A C 1
ATOM 3154 O O . ASP A 1 425 ? 22.742 0.006 6.878 1.00 79.38 425 ASP A O 1
ATOM 3158 N N . GLY A 1 426 ? 22.075 1.277 8.591 1.00 78.19 426 GLY A N 1
ATOM 3159 C CA . GLY A 1 426 ? 23.303 1.182 9.373 1.00 78.19 426 GLY A CA 1
ATOM 3160 C C . GLY A 1 426 ? 24.387 2.190 8.980 1.00 78.19 426 GLY A C 1
ATOM 3161 O O . GLY A 1 426 ? 25.471 2.163 9.574 1.00 78.19 426 GLY A O 1
ATOM 3162 N N . VAL A 1 427 ? 24.126 3.079 8.017 1.00 74.88 427 VAL A N 1
ATOM 3163 C CA . VAL A 1 427 ? 25.052 4.121 7.550 1.00 74.88 427 VAL A CA 1
ATOM 3164 C C . VAL A 1 427 ? 24.572 5.502 7.979 1.00 74.88 427 VAL A C 1
ATOM 3166 O O . VAL A 1 427 ? 25.339 6.237 8.610 1.00 74.88 427 VAL A O 1
ATOM 3169 N N . ASN A 1 428 ? 23.320 5.847 7.675 1.00 65.19 428 ASN A N 1
ATOM 3170 C CA . ASN A 1 428 ? 22.794 7.203 7.871 1.00 65.19 428 ASN A CA 1
ATOM 3171 C C . ASN A 1 428 ? 21.783 7.312 9.022 1.00 65.19 428 ASN A C 1
ATOM 3173 O O . ASN A 1 428 ? 21.368 8.419 9.366 1.00 65.19 428 ASN A O 1
ATOM 3177 N N . GLY A 1 429 ? 21.449 6.197 9.678 1.00 69.75 429 GLY A N 1
ATOM 3178 C CA . GLY A 1 429 ? 20.392 6.141 10.683 1.00 69.75 429 GLY A CA 1
ATOM 3179 C C . GLY A 1 429 ? 19.024 5.917 10.037 1.00 69.75 429 GLY A C 1
ATOM 3180 O O . GLY A 1 429 ? 18.927 5.461 8.908 1.00 69.75 429 GLY A O 1
ATOM 3181 N N . GLN A 1 430 ? 17.944 6.212 10.765 1.00 73.06 430 GLN A N 1
ATOM 3182 C CA . GLN A 1 430 ? 16.588 5.954 10.270 1.00 73.06 430 GLN A CA 1
ATOM 3183 C C . GLN A 1 430 ? 16.156 6.980 9.205 1.00 73.06 430 GLN A C 1
ATOM 3185 O O . GLN A 1 430 ? 16.003 8.167 9.509 1.00 73.06 430 GLN A O 1
ATOM 3190 N N . GLU A 1 431 ? 15.882 6.496 7.996 1.00 72.06 431 GLU A N 1
ATOM 3191 C CA . GLU A 1 431 ? 15.501 7.263 6.803 1.00 72.06 431 GLU A CA 1
ATOM 3192 C C . GLU A 1 431 ? 14.094 6.881 6.310 1.00 72.06 431 GLU A C 1
ATOM 3194 O O . GLU A 1 431 ? 13.484 5.938 6.818 1.00 72.06 431 GLU A O 1
ATOM 3199 N N . VAL A 1 432 ? 13.568 7.599 5.307 1.00 74.69 432 VAL A N 1
ATOM 3200 C CA . VAL A 1 432 ? 12.282 7.276 4.662 1.00 74.69 432 VAL A CA 1
ATOM 3201 C C . VAL A 1 432 ? 12.510 6.475 3.385 1.00 74.69 432 VAL A C 1
ATOM 3203 O O . VAL A 1 432 ? 13.112 6.946 2.418 1.00 74.69 432 VAL A O 1
ATOM 3206 N N . TRP A 1 433 ? 11.936 5.281 3.370 1.00 76.38 433 TRP A N 1
ATOM 3207 C CA . TRP A 1 433 ? 12.022 4.309 2.295 1.00 76.38 433 TRP A CA 1
ATOM 3208 C C . TRP A 1 433 ? 10.666 4.125 1.625 1.00 76.38 433 TRP A C 1
ATOM 3210 O O . TRP A 1 433 ? 9.611 4.366 2.225 1.00 76.38 433 TRP A O 1
ATOM 3220 N N . ALA A 1 434 ? 10.693 3.664 0.378 1.00 77.31 434 ALA A N 1
ATOM 3221 C CA . ALA A 1 434 ? 9.500 3.215 -0.313 1.00 77.31 434 ALA A CA 1
ATOM 3222 C C . ALA A 1 434 ? 9.713 1.891 -1.046 1.00 77.31 434 ALA A C 1
ATOM 3224 O O . ALA A 1 434 ? 10.813 1.562 -1.484 1.00 77.31 434 ALA A O 1
ATOM 3225 N N . VAL A 1 435 ? 8.620 1.150 -1.206 1.00 74.88 435 VAL A N 1
ATOM 3226 C CA . VAL A 1 435 ? 8.503 0.023 -2.130 1.00 74.88 435 VAL A CA 1
ATOM 3227 C C . VAL A 1 435 ? 7.365 0.335 -3.087 1.00 74.88 435 VAL A C 1
ATOM 3229 O O . VAL A 1 435 ? 6.215 0.455 -2.661 1.00 74.88 435 VAL A O 1
ATOM 3232 N N . ASP A 1 436 ? 7.664 0.434 -4.380 1.00 70.19 436 ASP A N 1
ATOM 3233 C CA . ASP A 1 436 ? 6.616 0.390 -5.396 1.00 70.19 436 ASP A CA 1
ATOM 3234 C C . ASP A 1 436 ? 6.001 -1.013 -5.373 1.00 70.19 436 ASP A C 1
ATOM 3236 O O . ASP A 1 436 ? 6.712 -2.015 -5.477 1.00 70.19 436 ASP A O 1
ATOM 3240 N N . THR A 1 437 ? 4.687 -1.105 -5.155 1.00 64.69 437 THR A N 1
ATOM 3241 C CA . THR A 1 437 ? 3.978 -2.398 -5.079 1.00 64.69 437 THR A CA 1
ATOM 3242 C C . THR A 1 437 ? 3.041 -2.626 -6.265 1.00 64.69 437 THR A C 1
ATOM 3244 O O . THR A 1 437 ? 2.374 -3.659 -6.346 1.00 64.69 437 THR A O 1
ATOM 3247 N N . GLY A 1 438 ? 3.064 -1.698 -7.231 1.00 52.84 438 GLY A N 1
ATOM 3248 C CA . GLY A 1 438 ? 2.378 -1.821 -8.510 1.00 52.84 438 GLY A CA 1
ATOM 3249 C C . GLY A 1 438 ? 2.768 -3.098 -9.261 1.00 52.84 438 GLY A C 1
ATOM 3250 O O . GLY A 1 438 ? 3.871 -3.614 -9.110 1.00 52.84 438 GLY A O 1
ATOM 3251 N N . ASN A 1 439 ? 1.815 -3.624 -10.037 1.00 47.09 439 ASN A N 1
ATOM 3252 C CA . ASN A 1 439 ? 1.882 -4.857 -10.832 1.00 47.09 439 ASN A CA 1
ATOM 3253 C C . ASN A 1 439 ? 3.330 -5.274 -11.186 1.00 47.09 439 ASN A C 1
ATOM 3255 O O . ASN A 1 439 ? 3.980 -4.539 -11.919 1.00 47.09 439 ASN A O 1
ATOM 3259 N N . PRO A 1 440 ? 3.828 -6.459 -10.777 1.00 42.97 440 PRO A N 1
ATOM 3260 C CA . PRO A 1 440 ? 5.221 -6.888 -10.997 1.00 42.97 440 PRO A CA 1
ATOM 3261 C C . PRO A 1 440 ? 5.649 -6.967 -12.476 1.00 42.97 440 PRO A C 1
ATOM 3263 O O . PRO A 1 440 ? 6.804 -7.256 -12.771 1.00 42.97 440 PRO A O 1
ATOM 3266 N N . ASN A 1 441 ? 4.722 -6.727 -13.407 1.00 41.88 441 ASN A N 1
ATOM 3267 C CA . ASN A 1 441 ? 4.987 -6.563 -14.832 1.00 41.88 441 ASN A CA 1
ATOM 3268 C C . ASN A 1 441 ? 5.410 -5.133 -15.228 1.00 41.88 441 ASN A C 1
ATOM 3270 O O . ASN A 1 441 ? 5.777 -4.942 -16.380 1.00 41.88 441 ASN A O 1
ATOM 3274 N N . GLN A 1 442 ? 5.356 -4.154 -14.323 1.00 45.94 442 GLN A N 1
ATOM 3275 C CA . GLN A 1 442 ? 5.756 -2.767 -14.548 1.00 45.94 442 GLN A CA 1
ATOM 3276 C C . GLN A 1 442 ? 6.674 -2.332 -13.403 1.00 45.94 442 GLN A C 1
ATOM 3278 O O . GLN A 1 442 ? 6.222 -2.119 -12.281 1.00 45.94 442 GLN A O 1
ATOM 3283 N N . VAL A 1 443 ? 7.972 -2.234 -13.680 1.00 51.56 443 VAL A N 1
ATOM 3284 C CA . VAL A 1 443 ? 8.952 -1.712 -12.723 1.00 51.56 443 VAL A CA 1
ATOM 3285 C C . VAL A 1 443 ? 9.217 -0.254 -13.076 1.00 51.56 443 VAL A C 1
ATOM 3287 O O . VAL A 1 443 ? 9.615 0.044 -14.203 1.00 51.56 443 VAL A O 1
ATOM 3290 N N . THR A 1 444 ? 8.964 0.655 -12.137 1.00 48.31 444 THR A N 1
ATOM 3291 C CA . THR A 1 444 ? 9.268 2.080 -12.301 1.00 48.31 444 THR A CA 1
ATOM 3292 C C . THR A 1 444 ? 10.620 2.369 -11.657 1.00 48.31 444 THR A C 1
ATOM 3294 O O . THR A 1 444 ? 10.810 2.087 -10.479 1.00 48.31 444 THR A O 1
ATOM 3297 N N . PHE A 1 445 ? 11.559 2.918 -12.423 1.00 51.69 445 PHE A N 1
ATOM 3298 C CA . PHE A 1 445 ? 12.853 3.390 -11.940 1.00 51.69 445 PHE A CA 1
ATOM 3299 C C . PHE A 1 445 ? 12.917 4.912 -12.065 1.00 51.69 445 PHE A C 1
ATOM 3301 O O . PHE A 1 445 ? 12.619 5.478 -13.121 1.00 51.69 445 PHE A O 1
ATOM 3308 N N . SER A 1 446 ? 13.350 5.573 -10.996 1.00 44.66 446 SER A N 1
ATOM 3309 C CA . SER A 1 446 ? 13.722 6.988 -11.020 1.00 44.66 446 SER A CA 1
ATOM 3310 C C . SER A 1 446 ? 15.224 7.089 -11.271 1.00 44.66 446 SER A C 1
ATOM 3312 O O . SER A 1 446 ? 16.005 6.679 -10.422 1.00 44.66 446 SER A O 1
ATOM 3314 N N . VAL A 1 447 ? 15.652 7.629 -12.416 1.00 48.41 447 VAL A N 1
ATOM 3315 C CA . VAL A 1 447 ? 17.078 7.652 -12.821 1.00 48.41 447 VAL A CA 1
ATOM 3316 C C . VAL A 1 447 ? 17.798 8.893 -12.269 1.00 48.41 447 VAL A C 1
ATOM 3318 O O . VAL A 1 447 ? 18.787 9.357 -12.821 1.00 48.41 447 VAL A O 1
ATOM 3321 N N . SER A 1 448 ? 17.334 9.456 -11.147 1.00 44.19 448 SER A N 1
ATOM 3322 C CA . SER A 1 448 ? 17.952 10.653 -10.554 1.00 44.19 448 SER A CA 1
ATOM 3323 C C . SER A 1 448 ? 19.397 10.433 -10.084 1.00 44.19 448 SER A C 1
ATOM 3325 O O . SER A 1 448 ? 20.112 11.411 -9.891 1.00 44.19 448 SER A O 1
ATOM 3327 N N . ASP A 1 449 ? 19.844 9.177 -9.970 1.00 41.53 449 ASP A N 1
ATOM 3328 C CA . ASP A 1 449 ? 21.165 8.809 -9.451 1.00 41.53 449 ASP A CA 1
ATOM 3329 C C . ASP A 1 449 ? 22.190 8.359 -10.510 1.00 41.53 449 ASP A C 1
ATOM 3331 O O . ASP A 1 449 ? 23.329 8.072 -10.138 1.00 41.53 449 ASP A O 1
ATOM 3335 N N . ASN A 1 450 ? 21.842 8.295 -11.807 1.00 42.78 450 ASN A N 1
ATOM 3336 C CA . ASN A 1 450 ? 22.739 7.819 -12.882 1.00 42.78 450 ASN A CA 1
ATOM 3337 C C . ASN A 1 450 ? 23.510 6.530 -12.512 1.00 42.78 450 ASN A C 1
ATOM 3339 O O . ASN A 1 450 ? 24.707 6.420 -12.785 1.00 42.78 450 ASN A O 1
ATOM 3343 N N . LYS A 1 451 ? 22.877 5.562 -11.830 1.00 53.00 451 LYS A N 1
ATOM 3344 C CA . LYS A 1 451 ? 23.549 4.318 -11.424 1.00 53.00 451 LYS A CA 1
ATOM 3345 C C . LYS A 1 451 ? 23.193 3.160 -12.367 1.00 53.00 451 LYS A C 1
ATOM 3347 O O . LYS A 1 451 ? 22.098 2.610 -12.288 1.00 53.00 451 LYS A O 1
ATOM 3352 N N . PRO A 1 452 ? 24.160 2.695 -13.183 1.00 49.78 452 PRO A N 1
ATOM 3353 C CA . PRO A 1 452 ? 24.075 1.469 -13.982 1.00 49.78 452 PRO A CA 1
ATOM 3354 C C . PRO A 1 452 ? 23.591 0.209 -13.236 1.00 49.78 452 PRO A C 1
ATOM 3356 O O . PRO A 1 452 ? 23.135 -0.742 -13.861 1.00 49.78 452 PRO A O 1
ATOM 3359 N N . SER A 1 453 ? 23.694 0.158 -11.903 1.00 52.97 453 SER A N 1
ATOM 3360 C CA . SER A 1 453 ? 23.336 -1.018 -11.096 1.00 52.97 453 SER A CA 1
ATOM 3361 C C . SER A 1 453 ? 21.845 -1.365 -11.090 1.00 52.97 453 SER A C 1
ATOM 3363 O O . SER A 1 453 ? 21.499 -2.512 -10.800 1.00 52.97 453 SER A O 1
ATOM 3365 N N . ASP A 1 454 ? 20.970 -0.418 -11.424 1.00 53.03 454 ASP A N 1
ATOM 3366 C CA . ASP A 1 454 ? 19.522 -0.579 -11.250 1.00 53.03 454 ASP A CA 1
ATOM 3367 C C . ASP A 1 454 ? 18.898 -1.502 -12.312 1.00 53.03 454 ASP A C 1
ATOM 3369 O O . ASP A 1 454 ? 17.922 -2.201 -12.038 1.00 53.03 454 ASP A O 1
ATOM 3373 N N . PHE A 1 455 ? 19.525 -1.614 -13.489 1.00 54.81 455 PHE A N 1
ATOM 3374 C CA . PHE A 1 455 ? 19.105 -2.546 -14.546 1.00 54.81 455 PHE A CA 1
ATOM 3375 C C . PHE A 1 455 ? 19.514 -4.003 -14.267 1.00 54.81 455 PHE A C 1
ATOM 3377 O O . PHE A 1 455 ? 18.889 -4.933 -14.779 1.00 54.81 455 PHE A O 1
ATOM 3384 N N . ASN A 1 456 ? 20.549 -4.226 -13.450 1.00 51.34 456 ASN A N 1
ATOM 3385 C CA . ASN A 1 456 ? 21.142 -5.555 -13.251 1.00 51.34 456 ASN A CA 1
ATOM 3386 C C . ASN A 1 456 ? 20.525 -6.351 -12.096 1.00 51.34 456 ASN A C 1
ATOM 3388 O O . ASN A 1 456 ? 20.664 -7.575 -12.062 1.00 51.34 456 ASN A O 1
ATOM 3392 N N . ASN A 1 457 ? 19.816 -5.683 -11.182 1.00 50.12 457 ASN A N 1
ATOM 3393 C CA . ASN A 1 457 ? 19.260 -6.284 -9.966 1.00 50.12 457 ASN A CA 1
ATOM 3394 C C . ASN A 1 457 ? 17.767 -6.644 -10.063 1.00 50.12 457 ASN A C 1
ATOM 3396 O O . ASN A 1 457 ? 17.142 -6.916 -9.040 1.00 50.12 457 ASN A O 1
ATOM 3400 N N . VAL A 1 458 ? 17.178 -6.684 -11.265 1.00 49.19 458 VAL A N 1
ATOM 3401 C CA . VAL A 1 458 ? 15.764 -7.057 -11.450 1.00 49.19 458 VAL A CA 1
ATOM 3402 C C . VAL A 1 458 ? 15.607 -8.585 -11.464 1.00 49.19 458 VAL A C 1
ATOM 3404 O O . VAL A 1 458 ? 16.100 -9.238 -12.386 1.00 49.19 458 VAL A O 1
ATOM 3407 N N . PRO A 1 459 ? 14.916 -9.204 -10.484 1.00 42.78 459 PRO A N 1
ATOM 3408 C CA . PRO A 1 459 ? 14.672 -10.642 -10.509 1.00 42.78 459 PRO A CA 1
ATOM 3409 C C . PRO A 1 459 ? 13.563 -10.977 -11.521 1.00 42.78 459 PRO A C 1
ATOM 3411 O O . PRO A 1 459 ? 12.415 -10.572 -11.338 1.00 42.78 459 PRO A O 1
ATOM 3414 N N . GLY A 1 460 ? 13.887 -11.765 -12.551 1.00 50.28 460 GLY A N 1
ATOM 3415 C CA . GLY A 1 460 ? 12.955 -12.181 -13.613 1.00 50.28 460 GLY A CA 1
ATOM 3416 C C . GLY A 1 460 ? 13.085 -11.354 -14.898 1.00 50.28 460 GLY A C 1
ATOM 3417 O O . GLY A 1 460 ? 13.922 -10.466 -14.969 1.00 50.28 460 GLY A O 1
ATOM 3418 N N . LEU A 1 461 ? 12.285 -11.677 -15.921 1.00 47.12 461 LEU A N 1
ATOM 3419 C CA . LEU A 1 461 ? 12.137 -10.861 -17.136 1.00 47.12 461 LEU A CA 1
ATOM 3420 C C . LEU A 1 461 ? 11.100 -9.759 -16.844 1.00 47.12 461 LEU A C 1
ATOM 3422 O O . LEU A 1 461 ? 9.904 -10.074 -16.814 1.00 47.12 461 LEU A O 1
ATOM 3426 N N . PRO A 1 462 ? 11.484 -8.507 -16.536 1.00 53.31 462 PRO A N 1
ATOM 3427 C CA . PRO A 1 462 ? 10.520 -7.414 -16.470 1.00 53.31 462 PRO A CA 1
ATOM 3428 C C . PRO A 1 462 ? 9.827 -7.227 -17.828 1.00 53.31 462 PRO A C 1
ATOM 3430 O O . PRO A 1 462 ? 10.471 -7.016 -18.853 1.00 53.31 462 PRO A O 1
ATOM 3433 N N . LYS A 1 463 ? 8.490 -7.252 -17.834 1.00 57.34 463 LYS A N 1
ATOM 3434 C CA . LYS A 1 463 ? 7.699 -6.976 -19.048 1.00 57.34 463 LYS A CA 1
ATOM 3435 C C . LYS A 1 463 ? 7.716 -5.497 -19.440 1.00 57.34 463 LYS A C 1
ATOM 3437 O O . LYS A 1 463 ? 7.555 -5.140 -20.602 1.00 57.34 463 LYS A O 1
ATOM 3442 N N . GLN A 1 464 ? 7.903 -4.608 -18.473 1.00 58.22 464 GLN A N 1
ATOM 3443 C CA . GLN A 1 464 ? 7.943 -3.177 -18.726 1.00 58.22 464 GLN A CA 1
ATOM 3444 C C . GLN A 1 464 ? 8.821 -2.466 -17.709 1.00 58.22 464 GLN A C 1
ATOM 3446 O O . GLN A 1 464 ? 8.657 -2.645 -16.499 1.00 58.22 464 GLN A O 1
ATOM 3451 N N . VAL A 1 465 ? 9.709 -1.617 -18.219 1.00 62.38 465 VAL A N 1
ATOM 3452 C CA . VAL A 1 465 ? 10.505 -0.676 -17.432 1.00 62.38 465 VAL A CA 1
ATOM 3453 C C . VAL A 1 465 ? 10.007 0.730 -17.734 1.00 62.38 465 VAL A C 1
ATOM 3455 O O . VAL A 1 465 ? 10.032 1.179 -18.877 1.00 62.38 465 VAL A O 1
ATOM 3458 N N . THR A 1 466 ? 9.513 1.413 -16.704 1.00 58.00 466 THR A N 1
ATOM 3459 C CA . THR A 1 466 ? 9.155 2.831 -16.778 1.00 58.00 466 THR A CA 1
ATOM 3460 C C . THR A 1 466 ? 10.292 3.639 -16.176 1.00 58.00 466 THR A C 1
ATOM 3462 O O . THR A 1 466 ? 10.642 3.439 -15.019 1.00 58.00 466 THR A O 1
ATOM 3465 N N . ILE A 1 467 ? 10.876 4.533 -16.958 1.00 60.25 467 ILE A N 1
ATOM 3466 C CA . ILE A 1 467 ? 12.009 5.362 -16.571 1.00 60.25 467 ILE A CA 1
ATOM 3467 C C . ILE A 1 467 ? 11.518 6.795 -16.398 1.00 60.25 467 ILE A C 1
ATOM 3469 O O . ILE A 1 467 ? 10.876 7.356 -17.290 1.00 60.25 467 ILE A O 1
ATOM 3473 N N . ILE A 1 468 ? 11.830 7.386 -15.247 1.00 54.28 468 ILE A N 1
ATOM 3474 C CA . ILE A 1 468 ? 11.686 8.823 -15.010 1.00 54.28 468 ILE A CA 1
ATOM 3475 C C . ILE A 1 468 ? 13.042 9.459 -15.341 1.00 54.28 468 ILE A C 1
ATOM 3477 O O . ILE A 1 468 ? 13.998 9.237 -14.588 1.00 54.28 468 ILE A O 1
ATOM 3481 N N . PRO A 1 469 ? 13.162 10.198 -16.460 1.00 51.03 469 PRO A N 1
ATOM 3482 C CA . PRO A 1 469 ? 14.423 10.823 -16.844 1.00 51.03 469 PRO A CA 1
ATOM 3483 C C . PRO A 1 469 ? 14.859 11.858 -15.797 1.00 51.03 469 PRO A C 1
ATOM 3485 O O . PRO A 1 469 ? 14.025 12.598 -15.269 1.00 51.03 469 PRO A O 1
ATOM 3488 N N . GLY A 1 470 ? 16.160 11.919 -15.499 1.00 49.66 470 GLY A N 1
ATOM 3489 C CA . GLY A 1 470 ? 16.740 12.944 -14.623 1.00 49.66 470 GLY A CA 1
ATOM 3490 C C . GLY A 1 470 ? 16.722 14.351 -15.245 1.00 49.66 470 GLY A C 1
ATOM 3491 O O . GLY A 1 470 ? 16.212 14.556 -16.346 1.00 49.66 470 GLY A O 1
ATOM 3492 N N . GLU A 1 471 ? 17.328 15.337 -14.569 1.00 48.00 471 GLU A N 1
ATOM 3493 C CA . GLU A 1 471 ? 17.378 16.746 -15.023 1.00 48.00 471 GLU A CA 1
ATOM 3494 C C . GLU A 1 471 ? 17.977 16.937 -16.436 1.00 48.00 471 GLU A C 1
ATOM 3496 O O . GLU A 1 471 ? 17.721 17.948 -17.090 1.00 48.00 471 GLU A O 1
ATOM 3501 N N . THR A 1 472 ? 18.768 15.977 -16.926 1.00 51.06 472 THR A N 1
ATOM 3502 C CA . THR A 1 472 ? 19.389 16.005 -18.260 1.00 51.06 472 THR A CA 1
ATOM 3503 C C . THR A 1 472 ? 18.498 15.441 -19.370 1.00 51.06 472 THR A C 1
ATOM 3505 O O . THR A 1 472 ? 18.745 15.749 -20.532 1.00 51.06 472 THR A O 1
ATOM 3508 N N . GLY A 1 473 ? 17.461 14.660 -19.041 1.00 55.44 473 GLY A N 1
ATOM 3509 C CA . GLY A 1 473 ? 16.641 13.917 -20.011 1.00 55.44 473 GLY A CA 1
ATOM 3510 C C . GLY A 1 473 ? 17.298 12.647 -20.580 1.00 55.44 473 GLY A C 1
ATOM 3511 O O . GLY A 1 473 ? 16.656 11.919 -21.334 1.00 55.44 473 GLY A O 1
ATOM 3512 N N . ASP A 1 474 ? 18.545 12.353 -20.201 1.00 63.47 474 ASP A N 1
ATOM 3513 C CA . ASP A 1 474 ? 19.288 11.182 -20.673 1.00 63.47 474 ASP A CA 1
ATOM 3514 C C . ASP A 1 474 ? 18.986 9.934 -19.829 1.00 63.47 474 ASP A C 1
ATOM 3516 O O . ASP A 1 474 ? 18.805 10.014 -18.612 1.00 63.47 474 ASP A O 1
ATOM 3520 N N . ILE A 1 475 ? 19.000 8.771 -20.480 1.00 71.75 475 ILE A N 1
ATOM 3521 C CA . ILE A 1 475 ? 18.947 7.447 -19.860 1.00 71.75 475 ILE A CA 1
ATOM 3522 C C . ILE A 1 475 ? 20.296 6.770 -20.124 1.00 71.75 475 ILE A C 1
ATOM 3524 O O . ILE A 1 475 ? 20.565 6.311 -21.235 1.00 71.75 475 ILE A O 1
ATOM 3528 N N . GLU A 1 476 ? 21.161 6.731 -19.109 1.00 74.25 476 GLU A N 1
ATOM 3529 C CA . GLU A 1 476 ? 22.479 6.093 -19.213 1.00 74.25 476 GLU A CA 1
ATOM 3530 C C . GLU A 1 476 ? 22.366 4.574 -19.014 1.00 74.25 476 GLU A C 1
ATOM 3532 O O . GLU A 1 476 ? 21.995 4.099 -17.937 1.00 74.25 476 GLU A O 1
ATOM 3537 N N . LEU A 1 477 ? 22.685 3.806 -20.059 1.00 74.50 477 LEU A N 1
ATOM 3538 C CA . LEU A 1 477 ? 22.641 2.345 -20.027 1.00 74.50 477 LEU A CA 1
ATOM 3539 C C . LEU A 1 477 ? 23.934 1.752 -19.419 1.00 74.50 477 LEU A C 1
ATOM 3541 O O . LEU A 1 477 ? 25.034 2.241 -19.701 1.00 74.50 477 LEU A O 1
ATOM 3545 N N . PRO A 1 478 ? 23.834 0.693 -18.587 1.00 67.19 478 PRO A N 1
ATOM 3546 C CA . PRO A 1 478 ? 24.988 -0.015 -18.032 1.00 67.19 478 PRO A CA 1
ATOM 3547 C C . PRO A 1 478 ? 25.884 -0.658 -19.091 1.00 67.19 478 PRO A C 1
ATOM 3549 O O . PRO A 1 478 ? 25.423 -1.088 -20.142 1.00 67.19 478 PRO A O 1
ATOM 3552 N N . THR A 1 479 ? 27.154 -0.882 -18.732 1.00 64.88 479 THR A N 1
ATOM 3553 C CA . THR A 1 479 ? 28.116 -1.639 -19.562 1.00 64.88 479 THR A CA 1
ATOM 3554 C C . THR A 1 479 ? 27.695 -3.073 -19.863 1.00 64.88 479 THR A C 1
ATOM 3556 O O . THR A 1 479 ? 28.149 -3.668 -20.831 1.00 64.88 479 THR A O 1
ATOM 3559 N N . ASP A 1 480 ? 26.923 -3.671 -18.967 1.00 64.50 480 ASP A N 1
ATOM 3560 C CA . ASP A 1 480 ? 26.419 -5.037 -19.037 1.00 64.50 480 ASP A CA 1
ATOM 3561 C C . ASP A 1 480 ? 24.904 -5.051 -19.263 1.00 64.50 480 ASP A C 1
ATOM 3563 O O . ASP A 1 480 ? 24.235 -6.022 -18.904 1.00 64.50 480 ASP A O 1
ATOM 3567 N N . PHE A 1 481 ? 24.369 -3.977 -19.860 1.00 73.06 481 PHE A N 1
ATOM 3568 C CA . PHE A 1 481 ? 22.975 -3.910 -20.265 1.00 73.06 481 PHE A CA 1
ATOM 3569 C C . PHE A 1 481 ? 22.639 -5.099 -21.169 1.00 73.06 481 PHE A C 1
ATOM 3571 O O . PHE A 1 481 ? 23.165 -5.247 -22.270 1.00 73.06 481 PHE A O 1
ATOM 3578 N N . ASP A 1 482 ? 21.754 -5.955 -20.669 1.00 73.38 482 ASP A N 1
ATOM 3579 C CA . ASP A 1 482 ? 21.247 -7.118 -21.380 1.00 73.38 482 ASP A CA 1
ATOM 3580 C C . ASP A 1 482 ? 19.834 -6.801 -21.855 1.00 73.38 482 ASP A C 1
ATOM 3582 O O . ASP A 1 482 ? 18.859 -6.956 -21.113 1.00 73.38 482 ASP A O 1
ATOM 3586 N N . SER A 1 483 ? 19.739 -6.313 -23.091 1.00 71.62 483 SER A N 1
ATOM 3587 C CA . SER A 1 483 ? 18.477 -5.897 -23.699 1.00 71.62 483 SER A CA 1
ATOM 3588 C C . SER A 1 483 ? 17.447 -7.038 -23.737 1.00 71.62 483 SER A C 1
ATOM 3590 O O . SER A 1 483 ? 16.253 -6.796 -23.587 1.00 71.62 483 SER A O 1
ATOM 3592 N N . GLN A 1 484 ? 17.892 -8.301 -23.779 1.00 72.19 484 GLN A N 1
ATOM 3593 C CA . GLN A 1 484 ? 17.018 -9.482 -23.808 1.00 72.19 484 GLN A CA 1
ATOM 3594 C C . GLN A 1 484 ? 16.212 -9.697 -22.518 1.00 72.19 484 GLN A C 1
ATOM 3596 O O . GLN A 1 484 ? 15.360 -10.586 -22.457 1.00 72.19 484 GLN A O 1
ATOM 3601 N N . LYS A 1 485 ? 16.463 -8.910 -21.465 1.00 70.38 485 LYS A N 1
ATOM 3602 C CA . LYS A 1 485 ? 15.688 -8.973 -20.222 1.00 70.38 485 LYS A CA 1
ATOM 3603 C C . LYS A 1 485 ? 14.382 -8.180 -20.262 1.00 70.38 485 LYS A C 1
ATOM 3605 O O . LYS A 1 485 ? 13.606 -8.303 -19.316 1.00 70.38 485 LYS A O 1
ATOM 3610 N N . PHE A 1 486 ? 14.128 -7.392 -21.306 1.00 72.31 486 PHE A N 1
ATOM 3611 C CA . PHE A 1 486 ? 13.051 -6.399 -21.327 1.00 72.31 486 PHE A CA 1
ATOM 3612 C C . PHE A 1 486 ? 12.087 -6.629 -22.499 1.00 72.31 486 PHE A C 1
ATOM 3614 O O . PHE A 1 486 ? 12.535 -6.871 -23.610 1.00 72.31 486 PHE A O 1
ATOM 3621 N N . GLU A 1 487 ? 10.769 -6.511 -22.276 1.00 74.25 487 GLU A N 1
ATOM 3622 C CA . GLU A 1 487 ? 9.781 -6.461 -23.382 1.00 74.25 487 GLU A CA 1
ATOM 3623 C C . GLU A 1 487 ? 9.445 -5.006 -23.791 1.00 74.25 487 GLU A C 1
ATOM 3625 O O . GLU A 1 487 ? 8.992 -4.758 -24.906 1.00 74.25 487 GLU A O 1
ATOM 3630 N N . SER A 1 488 ? 9.645 -4.019 -22.901 1.00 76.19 488 SER A N 1
ATOM 3631 C CA . SER A 1 488 ? 9.412 -2.598 -23.208 1.00 76.19 488 SER A CA 1
ATOM 3632 C C . SER A 1 488 ? 10.194 -1.630 -22.311 1.00 76.19 488 SER A C 1
ATOM 3634 O O . SER A 1 488 ? 10.408 -1.903 -21.123 1.00 76.19 488 SER A O 1
ATOM 3636 N N . ILE A 1 489 ? 10.567 -0.473 -22.873 1.00 77.62 489 ILE A N 1
ATOM 3637 C CA . ILE A 1 489 ? 11.220 0.653 -22.183 1.00 77.62 489 ILE A CA 1
ATOM 3638 C C . ILE A 1 489 ? 10.396 1.918 -22.440 1.00 77.62 489 ILE A C 1
ATOM 3640 O O . ILE A 1 489 ? 10.162 2.290 -23.587 1.00 77.62 489 ILE A O 1
ATOM 3644 N N . VAL A 1 490 ? 9.939 2.580 -21.377 1.00 75.19 490 VAL A N 1
ATOM 3645 C CA . VAL A 1 490 ? 9.044 3.745 -21.461 1.00 75.19 490 VAL A CA 1
ATOM 3646 C C . VAL A 1 490 ? 9.641 4.938 -20.731 1.00 75.19 490 VAL A C 1
ATOM 3648 O O . VAL A 1 490 ? 9.873 4.847 -19.529 1.00 75.19 490 VAL A O 1
ATOM 3651 N N . ALA A 1 491 ? 9.802 6.075 -21.408 1.00 67.06 491 ALA A N 1
ATOM 3652 C CA . ALA A 1 491 ? 10.067 7.354 -20.746 1.00 67.06 491 ALA A CA 1
ATOM 3653 C C . ALA A 1 491 ? 8.748 8.069 -20.385 1.00 67.06 491 ALA A C 1
ATOM 3655 O O . ALA A 1 491 ? 7.828 8.145 -21.208 1.00 67.06 491 ALA A O 1
ATOM 3656 N N . ILE A 1 492 ? 8.625 8.589 -19.157 1.00 61.34 492 ILE A N 1
ATOM 3657 C CA . ILE A 1 492 ? 7.474 9.429 -18.771 1.00 61.34 492 ILE A CA 1
ATOM 3658 C C . ILE A 1 492 ? 7.661 10.850 -19.323 1.00 61.34 492 ILE A C 1
ATOM 3660 O O . ILE A 1 492 ? 8.715 11.461 -19.162 1.00 61.34 492 ILE A O 1
ATOM 3664 N N . ASP A 1 493 ? 6.609 11.362 -19.961 1.00 47.03 493 ASP A N 1
ATOM 3665 C CA . ASP A 1 493 ? 6.536 12.698 -20.555 1.00 47.03 493 ASP A CA 1
ATOM 3666 C C . ASP A 1 493 ? 6.708 13.797 -19.482 1.00 47.03 493 ASP A C 1
ATOM 3668 O O . ASP A 1 493 ? 6.009 13.789 -18.464 1.00 47.03 493 ASP A O 1
ATOM 3672 N N . GLY A 1 494 ? 7.657 14.722 -19.683 1.00 46.41 494 GLY A N 1
ATOM 3673 C CA . GLY A 1 494 ? 7.994 15.779 -18.713 1.00 46.41 494 GLY A CA 1
ATOM 3674 C C . GLY A 1 494 ? 9.484 16.008 -18.427 1.00 46.41 494 GLY A C 1
ATOM 3675 O O . GLY A 1 494 ? 9.809 16.809 -17.547 1.00 46.41 494 GLY A O 1
ATOM 3676 N N . ALA A 1 495 ? 10.398 15.352 -19.148 1.00 43.97 495 ALA A N 1
ATOM 3677 C CA . ALA A 1 495 ? 11.826 15.642 -19.044 1.00 43.97 495 ALA A CA 1
ATOM 3678 C C . ALA A 1 495 ? 12.091 17.113 -19.414 1.00 43.97 495 ALA A C 1
ATOM 3680 O O . ALA A 1 495 ? 11.947 17.517 -20.561 1.00 43.97 495 ALA A O 1
ATOM 3681 N N . ASN A 1 496 ? 12.508 17.941 -18.458 1.00 42.50 496 ASN A N 1
ATOM 3682 C CA . ASN A 1 496 ? 13.016 19.289 -18.736 1.00 42.50 496 ASN A CA 1
ATOM 3683 C C . ASN A 1 496 ? 14.512 19.221 -19.091 1.00 42.50 496 ASN A C 1
ATOM 3685 O O . ASN A 1 496 ? 15.321 19.944 -18.514 1.00 42.50 496 ASN A O 1
ATOM 3689 N N . GLY A 1 497 ? 14.890 18.318 -20.003 1.00 44.66 497 GLY A N 1
ATOM 3690 C CA . GLY A 1 497 ? 16.279 18.168 -20.435 1.00 44.66 497 GLY A CA 1
ATOM 3691 C C . GLY A 1 497 ? 16.763 19.457 -21.095 1.00 44.66 497 GLY A C 1
ATOM 3692 O O . GLY A 1 497 ? 16.099 19.985 -21.986 1.00 44.66 497 GLY A O 1
ATOM 3693 N N . THR A 1 498 ? 17.904 19.986 -20.655 1.00 41.75 498 THR A N 1
ATOM 3694 C CA . THR A 1 498 ? 18.403 21.306 -21.077 1.00 41.75 498 THR A CA 1
ATOM 3695 C C . THR A 1 498 ? 18.918 21.370 -22.513 1.00 41.75 498 THR A C 1
ATOM 3697 O O . THR A 1 498 ? 19.254 22.468 -22.945 1.00 41.75 498 THR A O 1
ATOM 3700 N N . GLY A 1 499 ? 18.931 20.259 -23.261 1.00 45.22 499 GLY A N 1
ATOM 3701 C CA . GLY A 1 499 ? 19.529 20.193 -24.595 1.00 45.22 499 GLY A CA 1
ATOM 3702 C C . GLY A 1 499 ? 21.018 20.525 -24.511 1.00 45.22 499 GLY A C 1
ATOM 3703 O O . GLY A 1 499 ? 21.408 21.690 -24.480 1.00 45.22 499 GLY A O 1
ATOM 3704 N N . GLY A 1 500 ? 21.871 19.508 -24.404 1.00 43.78 500 GLY A N 1
ATOM 3705 C CA . GLY A 1 500 ? 23.306 19.754 -24.326 1.00 43.78 500 GLY A CA 1
ATOM 3706 C C . GLY A 1 500 ? 24.162 18.557 -24.703 1.00 43.78 500 GLY A C 1
ATOM 3707 O O . GLY A 1 500 ? 24.054 17.483 -24.106 1.00 43.78 500 GLY A O 1
ATOM 3708 N N . SER A 1 501 ? 25.055 18.791 -25.665 1.00 49.75 501 SER A N 1
ATOM 3709 C CA . SER A 1 501 ? 26.172 17.930 -26.041 1.00 49.75 501 SER A CA 1
ATOM 3710 C C . SER A 1 501 ? 27.123 17.704 -24.860 1.00 49.75 501 SER A C 1
ATOM 3712 O O . SER A 1 501 ? 27.899 18.574 -24.454 1.00 49.75 501 SER A O 1
ATOM 3714 N N . ALA A 1 502 ? 27.095 16.495 -24.302 1.00 37.75 502 ALA A N 1
ATOM 3715 C CA . ALA A 1 502 ? 28.134 16.014 -23.404 1.00 37.75 502 ALA A CA 1
ATOM 3716 C C . ALA A 1 502 ? 29.139 15.189 -24.216 1.00 37.75 502 ALA A C 1
ATOM 3718 O O . ALA A 1 502 ? 29.125 13.963 -24.145 1.00 37.75 502 ALA A O 1
ATOM 3719 N N . THR A 1 503 ? 30.004 15.919 -24.933 1.00 38.94 503 THR A N 1
ATOM 3720 C CA . THR A 1 503 ? 31.177 15.470 -25.706 1.00 38.94 503 THR A CA 1
ATOM 3721 C C . THR A 1 503 ? 30.872 14.547 -26.887 1.00 38.94 503 THR A C 1
ATOM 3723 O O . THR A 1 503 ? 30.829 13.337 -26.707 1.00 38.94 503 THR A O 1
ATOM 3726 N N . GLY A 1 504 ? 30.778 15.136 -28.086 1.00 46.38 504 GLY A N 1
ATOM 3727 C CA . GLY A 1 504 ? 31.041 14.437 -29.353 1.00 46.38 504 GLY A CA 1
ATOM 3728 C C . GLY A 1 504 ? 29.851 14.152 -30.272 1.00 46.38 504 GLY A C 1
ATOM 3729 O O . GLY A 1 504 ? 30.072 13.530 -31.292 1.00 46.38 504 GLY A O 1
ATOM 3730 N N . GLY A 1 505 ? 28.634 14.612 -29.964 1.00 48.47 505 GLY A N 1
ATOM 3731 C CA . GLY A 1 505 ? 27.460 14.398 -30.830 1.00 48.47 505 GLY A CA 1
ATOM 3732 C C . GLY A 1 505 ? 26.524 15.613 -30.925 1.00 48.47 505 GLY A C 1
ATOM 3733 O O . GLY A 1 505 ? 26.758 16.601 -30.206 1.00 48.47 505 GLY A O 1
ATOM 3734 N N . PRO A 1 506 ? 25.485 15.546 -31.785 1.00 51.75 506 PRO A N 1
ATOM 3735 C CA . PRO A 1 506 ? 24.557 16.648 -32.053 1.00 51.75 506 PRO A CA 1
ATOM 3736 C C . PRO A 1 506 ? 23.759 17.078 -30.808 1.00 51.75 506 PRO A C 1
ATOM 3738 O O . PRO A 1 506 ? 23.506 16.292 -29.893 1.00 51.75 506 PRO A O 1
ATOM 3741 N N . ASP A 1 507 ? 23.371 18.358 -30.753 1.00 57.91 507 ASP A N 1
ATOM 3742 C CA . ASP A 1 507 ? 22.501 18.892 -29.697 1.00 57.91 507 ASP A CA 1
ATOM 3743 C C . ASP A 1 507 ? 21.056 18.406 -29.909 1.00 57.91 507 ASP A C 1
ATOM 3745 O O . ASP A 1 507 ? 20.425 18.703 -30.922 1.00 57.91 507 ASP A O 1
ATOM 3749 N N . PHE A 1 508 ? 20.506 17.685 -28.929 1.00 63.53 508 PHE A N 1
ATOM 3750 C CA . PHE A 1 508 ? 19.144 17.148 -28.996 1.00 63.53 508 PHE A CA 1
ATOM 3751 C C . PHE A 1 508 ? 18.092 18.186 -28.569 1.00 63.53 508 PHE A C 1
ATOM 3753 O O . PHE A 1 508 ? 18.360 18.997 -27.672 1.00 63.53 508 PHE A O 1
ATOM 3760 N N . PRO A 1 509 ? 16.865 18.147 -29.128 1.00 58.59 509 PRO A N 1
ATOM 3761 C CA . PRO A 1 509 ? 15.780 19.019 -28.693 1.00 58.59 509 PRO A CA 1
ATOM 3762 C C . PRO A 1 509 ? 15.485 18.852 -27.196 1.00 58.59 509 PRO A C 1
ATOM 3764 O O . PRO A 1 509 ? 15.407 17.729 -26.691 1.00 58.59 509 PRO A O 1
ATOM 3767 N N . ALA A 1 510 ? 15.280 19.969 -26.493 1.00 54.66 510 ALA A N 1
ATOM 3768 C CA . ALA A 1 510 ? 14.923 19.969 -25.076 1.00 54.66 510 ALA A CA 1
ATOM 3769 C C . ALA A 1 510 ? 13.678 19.101 -24.815 1.00 54.66 510 ALA A C 1
ATOM 3771 O O . ALA A 1 510 ? 12.653 19.260 -25.478 1.00 54.66 510 ALA A O 1
ATOM 3772 N N . GLY A 1 511 ? 13.787 18.191 -23.846 1.00 55.53 511 GLY A N 1
ATOM 3773 C CA . GLY A 1 511 ? 12.739 17.236 -23.472 1.00 55.53 511 GLY A CA 1
ATOM 3774 C C . GLY A 1 511 ? 12.660 15.943 -24.281 1.00 55.53 511 GLY A C 1
ATOM 3775 O O . GLY A 1 511 ? 11.731 15.165 -24.085 1.00 55.53 511 GLY A O 1
ATOM 3776 N N . SER A 1 512 ? 13.652 15.672 -25.128 1.00 63.62 512 SER A N 1
ATOM 3777 C CA . SER A 1 512 ? 13.811 14.368 -25.781 1.00 63.62 512 SER A CA 1
ATOM 3778 C C . SER A 1 512 ? 14.434 13.353 -24.816 1.00 63.62 512 SER A C 1
ATOM 3780 O O . SER A 1 512 ? 15.491 13.632 -24.252 1.00 63.62 512 SER A O 1
ATOM 3782 N N . ALA A 1 513 ? 13.824 12.175 -24.648 1.00 72.56 513 ALA A N 1
ATOM 3783 C CA . ALA A 1 513 ? 14.453 11.073 -23.916 1.00 72.56 513 ALA A CA 1
ATOM 3784 C C . ALA A 1 513 ? 15.442 10.332 -24.827 1.00 72.56 513 ALA A C 1
ATOM 3786 O O . ALA A 1 513 ? 15.074 9.926 -25.932 1.00 72.56 513 ALA A O 1
ATOM 3787 N N . VAL A 1 514 ? 16.685 10.151 -24.375 1.00 78.25 514 VAL A N 1
ATOM 3788 C CA . VAL A 1 514 ? 17.755 9.529 -25.176 1.00 78.25 514 VAL A CA 1
ATOM 3789 C C . VAL A 1 514 ? 18.379 8.353 -24.431 1.00 78.25 514 VAL A C 1
ATOM 3791 O O . VAL A 1 514 ? 18.812 8.519 -23.292 1.00 78.25 514 VAL A O 1
ATOM 3794 N N . LEU A 1 515 ? 18.471 7.189 -25.081 1.00 84.25 515 LEU A N 1
ATOM 3795 C CA . LEU A 1 515 ? 19.266 6.051 -24.603 1.00 84.25 515 LEU A CA 1
ATOM 3796 C C . LEU A 1 515 ? 20.740 6.287 -24.964 1.00 84.25 515 LEU A C 1
ATOM 3798 O O . LEU A 1 515 ? 21.045 6.503 -26.137 1.00 84.25 515 LEU A O 1
ATOM 3802 N N . ARG A 1 516 ? 21.648 6.291 -23.977 1.00 80.94 516 ARG A N 1
ATOM 3803 C CA . ARG A 1 516 ? 23.078 6.608 -24.186 1.00 80.94 516 ARG A CA 1
ATOM 3804 C C . ARG A 1 516 ? 24.023 5.668 -23.453 1.00 80.94 516 ARG A C 1
ATOM 3806 O O . ARG A 1 516 ? 23.718 5.227 -22.346 1.00 80.94 516 ARG A O 1
ATOM 3813 N N . ASP A 1 517 ? 25.221 5.474 -24.008 1.00 74.38 517 ASP A N 1
ATOM 3814 C CA . ASP A 1 517 ? 26.303 4.768 -23.315 1.00 74.38 517 ASP A CA 1
ATOM 3815 C C . ASP A 1 517 ? 26.835 5.614 -22.148 1.00 74.38 517 ASP A C 1
ATOM 3817 O O . ASP A 1 517 ? 27.268 6.763 -22.316 1.00 74.38 517 ASP A O 1
ATOM 3821 N N . ALA A 1 518 ? 26.842 5.026 -20.952 1.00 68.44 518 ALA A N 1
ATOM 3822 C CA . ALA A 1 518 ? 27.399 5.623 -19.744 1.00 68.44 518 ALA A CA 1
ATOM 3823 C C . ALA A 1 518 ? 28.935 5.810 -19.792 1.00 68.44 518 ALA A C 1
ATOM 3825 O O . ALA A 1 518 ? 29.485 6.567 -18.989 1.00 68.44 518 ALA A O 1
ATOM 3826 N N . ASN A 1 519 ? 29.662 5.136 -20.697 1.00 67.75 519 ASN A N 1
ATOM 3827 C CA . ASN A 1 519 ? 31.132 5.066 -20.681 1.00 67.75 519 ASN A CA 1
ATOM 3828 C C . ASN A 1 519 ? 31.848 5.864 -21.774 1.00 67.75 519 ASN A C 1
ATOM 3830 O O . ASN A 1 519 ? 33.069 6.001 -21.675 1.00 67.75 519 ASN A O 1
ATOM 3834 N N . LYS A 1 520 ? 31.115 6.451 -22.725 1.00 67.31 520 LYS A N 1
ATOM 3835 C CA . LYS A 1 520 ? 31.609 7.442 -23.697 1.00 67.31 520 LYS A CA 1
ATOM 3836 C C . LYS A 1 520 ? 32.862 6.970 -24.453 1.00 67.31 520 LYS A C 1
ATOM 3838 O O . LYS A 1 520 ? 33.843 7.719 -24.508 1.00 67.31 520 LYS A O 1
ATOM 3843 N N . GLY A 1 521 ? 32.883 5.732 -24.953 1.00 65.81 521 GLY A N 1
ATOM 3844 C CA . GLY A 1 521 ? 34.058 5.232 -25.683 1.00 65.81 521 GLY A CA 1
ATOM 3845 C C . GLY A 1 521 ? 34.301 3.720 -25.669 1.00 65.81 521 GLY A C 1
ATOM 3846 O O . GLY A 1 521 ? 35.461 3.322 -25.799 1.00 65.81 521 GLY A O 1
ATOM 3847 N N . ARG A 1 522 ? 33.299 2.875 -25.403 1.00 75.50 522 ARG A N 1
ATOM 3848 C CA . ARG A 1 522 ? 33.454 1.412 -25.417 1.00 75.50 522 ARG A CA 1
ATOM 3849 C C . ARG A 1 522 ? 32.418 0.775 -26.330 1.00 75.50 522 ARG A C 1
ATOM 3851 O O . ARG A 1 522 ? 31.258 1.125 -26.230 1.00 75.50 522 ARG A O 1
ATOM 3858 N N . ASP A 1 523 ? 32.867 -0.248 -27.051 1.00 84.94 523 ASP A N 1
ATOM 3859 C CA . ASP A 1 523 ? 32.068 -1.102 -27.929 1.00 84.94 523 ASP A CA 1
ATOM 3860 C C . ASP A 1 523 ? 30.811 -1.646 -27.224 1.00 84.94 523 ASP A C 1
ATOM 3862 O O . ASP A 1 523 ? 30.886 -2.476 -26.304 1.00 84.94 523 ASP A O 1
ATOM 3866 N N . ASN A 1 524 ? 29.654 -1.186 -27.681 1.00 83.88 524 ASN A N 1
ATOM 3867 C CA . ASN A 1 524 ? 28.330 -1.570 -27.225 1.00 83.88 524 ASN A CA 1
ATOM 3868 C C . ASN A 1 524 ? 27.784 -2.743 -28.049 1.00 83.88 524 ASN A C 1
ATOM 3870 O O . ASN A 1 524 ? 28.142 -2.962 -29.203 1.00 83.88 524 ASN A O 1
ATOM 3874 N N . ASN A 1 525 ? 26.881 -3.522 -27.455 1.00 88.38 525 ASN A N 1
ATOM 3875 C CA . ASN A 1 525 ? 26.156 -4.578 -28.161 1.00 88.38 525 ASN A CA 1
ATOM 3876 C C . ASN A 1 525 ? 24.682 -4.548 -27.757 1.00 88.38 525 ASN A C 1
ATOM 3878 O O . ASN A 1 525 ? 24.245 -5.335 -26.914 1.00 88.38 525 ASN A O 1
ATOM 3882 N N . TRP A 1 526 ? 23.935 -3.609 -28.328 1.00 89.44 526 TRP A N 1
ATOM 3883 C CA . TRP A 1 526 ? 22.528 -3.382 -28.019 1.00 89.44 526 TRP A CA 1
ATOM 3884 C C . TRP A 1 526 ? 21.619 -4.004 -29.072 1.00 89.44 526 TRP A C 1
ATOM 3886 O O . TRP A 1 526 ? 21.856 -3.895 -30.275 1.00 89.44 526 TRP A O 1
ATOM 3896 N N . ASP A 1 527 ? 20.569 -4.677 -28.607 1.00 90.62 527 ASP A N 1
ATOM 3897 C CA . ASP A 1 527 ? 19.584 -5.322 -29.470 1.00 90.62 527 ASP A CA 1
ATOM 3898 C C . ASP A 1 527 ? 18.165 -5.009 -28.990 1.00 90.62 527 ASP A C 1
ATOM 3900 O O . ASP A 1 527 ? 17.708 -5.582 -28.000 1.00 90.62 527 ASP A O 1
ATOM 3904 N N . PHE A 1 528 ? 17.493 -4.078 -29.665 1.00 91.56 528 PHE A N 1
ATOM 3905 C CA . PHE A 1 528 ? 16.139 -3.631 -29.336 1.00 91.56 528 PHE A CA 1
ATOM 3906 C C . PHE A 1 528 ? 15.060 -4.309 -30.193 1.00 91.56 528 PHE A C 1
ATOM 3908 O O . PHE A 1 528 ? 13.890 -3.960 -30.070 1.00 91.56 528 PHE A O 1
ATOM 3915 N N . SER A 1 529 ? 15.410 -5.322 -30.996 1.00 89.19 529 SER A N 1
ATOM 3916 C CA . SER A 1 529 ? 14.501 -5.924 -31.990 1.00 89.19 529 SER A CA 1
ATOM 3917 C C . SER A 1 529 ? 13.219 -6.539 -31.412 1.00 89.19 529 SER A C 1
ATOM 3919 O O . SER A 1 529 ? 12.210 -6.638 -32.105 1.00 89.19 529 SER A O 1
ATOM 3921 N N . GLU A 1 530 ? 13.228 -6.939 -30.139 1.00 85.75 530 GLU A N 1
ATOM 3922 C CA . GLU A 1 530 ? 12.054 -7.473 -29.431 1.00 85.75 530 GLU A CA 1
ATOM 3923 C C . GLU A 1 530 ? 11.511 -6.509 -28.355 1.00 85.75 530 GLU A C 1
ATOM 3925 O O . GLU A 1 530 ? 10.690 -6.907 -27.526 1.00 85.75 530 GLU A O 1
ATOM 3930 N N . ILE A 1 531 ? 11.955 -5.246 -28.356 1.00 85.38 531 ILE A N 1
ATOM 3931 C CA . ILE A 1 531 ? 11.682 -4.265 -27.298 1.00 85.38 531 ILE A CA 1
ATOM 3932 C C . ILE A 1 531 ? 10.815 -3.126 -27.829 1.00 85.38 531 ILE A C 1
ATOM 3934 O O . ILE A 1 531 ? 11.159 -2.439 -28.784 1.00 85.38 531 ILE A O 1
ATOM 3938 N N . ASP A 1 532 ? 9.697 -2.880 -27.150 1.00 84.25 532 ASP A N 1
ATOM 3939 C CA . ASP A 1 532 ? 8.811 -1.749 -27.432 1.00 84.25 532 ASP A CA 1
ATOM 3940 C C . ASP A 1 532 ? 9.349 -0.471 -26.750 1.00 84.25 532 ASP A C 1
ATOM 3942 O O . ASP A 1 532 ? 9.229 -0.306 -25.527 1.00 84.25 532 ASP A O 1
ATOM 3946 N N . LEU A 1 533 ? 9.988 0.410 -27.532 1.00 86.12 533 LEU A N 1
ATOM 3947 C CA . LEU A 1 533 ? 10.532 1.700 -27.089 1.00 86.12 533 LEU A CA 1
ATOM 3948 C C . LEU A 1 533 ? 9.448 2.790 -27.143 1.00 86.12 533 LEU A C 1
ATOM 3950 O O . LEU A 1 533 ? 8.994 3.192 -28.211 1.00 86.12 533 LEU A O 1
ATOM 3954 N N . LYS A 1 534 ? 9.029 3.315 -25.985 1.00 81.81 534 LYS A N 1
ATOM 3955 C CA . LYS A 1 534 ? 7.979 4.347 -25.893 1.00 81.81 534 LYS A CA 1
ATOM 3956 C C . LYS A 1 534 ? 8.523 5.657 -25.378 1.00 81.81 534 LYS A C 1
ATOM 3958 O O . LYS A 1 534 ? 9.120 5.711 -24.303 1.00 81.81 534 LYS A O 1
ATOM 3963 N N . ASN A 1 535 ? 8.212 6.724 -26.110 1.00 78.50 535 ASN A N 1
ATOM 3964 C CA . ASN A 1 535 ? 8.671 8.082 -25.822 1.00 78.50 535 ASN A CA 1
ATOM 3965 C C . ASN A 1 535 ? 10.205 8.195 -25.756 1.00 78.50 535 ASN A C 1
ATOM 3967 O O . ASN A 1 535 ? 10.719 9.122 -25.138 1.00 78.50 535 ASN A O 1
ATOM 3971 N N . ILE A 1 536 ? 10.925 7.257 -26.373 1.00 82.00 536 ILE A N 1
ATOM 3972 C CA . ILE A 1 536 ? 12.364 7.346 -26.604 1.00 82.00 536 ILE A CA 1
ATOM 3973 C C . ILE A 1 536 ? 12.543 8.024 -27.954 1.00 82.00 536 ILE A C 1
ATOM 3975 O O . ILE A 1 536 ? 11.967 7.588 -28.944 1.00 82.00 536 ILE A O 1
ATOM 3979 N N . ALA A 1 537 ? 13.285 9.123 -27.974 1.00 83.56 537 ALA A N 1
ATOM 3980 C CA . ALA A 1 537 ? 13.482 9.911 -29.179 1.00 83.56 537 ALA A CA 1
ATOM 3981 C C . ALA A 1 537 ? 14.725 9.472 -29.958 1.00 83.56 537 ALA A C 1
ATOM 3983 O O . ALA A 1 537 ? 14.703 9.539 -31.182 1.00 83.56 537 ALA A O 1
ATOM 3984 N N . TYR A 1 538 ? 15.788 9.053 -29.259 1.00 86.50 538 TYR A N 1
ATOM 3985 C CA . TYR A 1 538 ? 17.073 8.705 -29.870 1.00 86.50 538 TYR A CA 1
ATOM 3986 C C . TYR A 1 538 ? 17.774 7.547 -29.148 1.00 86.50 538 TYR A C 1
ATOM 3988 O O . TYR A 1 538 ? 17.699 7.429 -27.917 1.00 86.50 538 TYR A O 1
ATOM 3996 N N . ILE A 1 539 ? 18.529 6.767 -29.918 1.00 90.38 539 ILE A N 1
ATOM 3997 C CA . ILE A 1 539 ? 19.525 5.789 -29.464 1.00 90.38 539 ILE A CA 1
ATOM 3998 C C . ILE A 1 539 ? 20.906 6.329 -29.850 1.00 90.38 539 ILE A C 1
ATOM 4000 O O . ILE A 1 539 ? 21.101 6.716 -30.996 1.00 90.38 539 ILE A O 1
ATOM 4004 N N . ASN A 1 540 ? 21.851 6.405 -28.911 1.00 88.44 540 ASN A N 1
ATOM 4005 C CA . ASN A 1 540 ? 23.165 7.008 -29.157 1.00 88.44 540 ASN A CA 1
ATOM 4006 C C . ASN A 1 540 ? 24.305 6.175 -28.539 1.00 88.44 540 ASN A C 1
ATOM 4008 O O . ASN A 1 540 ? 24.446 6.138 -27.309 1.00 88.44 540 ASN A O 1
ATOM 4012 N N . GLY A 1 541 ? 25.110 5.539 -29.398 1.00 87.31 541 GLY A N 1
ATOM 4013 C CA . GLY A 1 541 ? 26.278 4.723 -29.027 1.00 87.31 541 GLY A CA 1
ATOM 4014 C C . GLY A 1 541 ? 27.461 5.534 -28.483 1.00 87.31 541 GLY A C 1
ATOM 4015 O O . GLY A 1 541 ? 28.181 5.105 -27.580 1.00 87.31 541 GLY A O 1
ATOM 4016 N N . ARG A 1 542 ? 27.546 6.808 -28.883 1.00 85.00 542 ARG A N 1
ATOM 4017 C CA . ARG A 1 542 ? 28.587 7.797 -28.561 1.00 85.00 542 ARG A CA 1
ATOM 4018 C C . ARG A 1 542 ? 29.943 7.477 -29.162 1.00 85.00 542 ARG A C 1
ATOM 4020 O O . ARG A 1 542 ? 30.417 8.246 -29.979 1.00 85.00 542 ARG A O 1
ATOM 4027 N N . GLY A 1 543 ? 30.648 6.488 -28.654 1.00 84.38 543 GLY A N 1
ATOM 4028 C CA . GLY A 1 543 ? 31.985 6.197 -29.144 1.00 84.38 543 GLY A CA 1
ATOM 4029 C C . GLY A 1 543 ? 32.417 4.809 -28.731 1.00 84.38 543 GLY A C 1
ATOM 4030 O O . GLY A 1 543 ? 32.028 4.343 -27.661 1.00 84.38 543 GLY A O 1
ATOM 4031 N N . GLY A 1 544 ? 33.297 4.205 -29.518 1.00 88.38 544 GLY A N 1
ATOM 4032 C CA . GLY A 1 544 ? 33.519 2.762 -29.505 1.00 88.38 544 GLY A CA 1
ATOM 4033 C C . GLY A 1 544 ? 33.064 2.162 -30.831 1.00 88.38 544 GLY A C 1
ATOM 4034 O O . GLY A 1 544 ? 32.489 2.859 -31.647 1.00 88.38 544 GLY A O 1
ATOM 4035 N N . ASN A 1 545 ? 33.366 0.886 -31.054 1.00 91.25 545 ASN A N 1
ATOM 4036 C CA . ASN A 1 545 ? 32.884 0.157 -32.224 1.00 91.25 545 ASN A CA 1
ATOM 4037 C C . ASN A 1 545 ? 31.596 -0.576 -31.841 1.00 91.25 545 ASN A C 1
ATOM 4039 O O . ASN A 1 545 ? 31.636 -1.686 -31.291 1.00 91.25 545 ASN A O 1
ATOM 4043 N N . ASP A 1 546 ? 30.460 0.059 -32.067 1.00 91.69 546 ASP A N 1
ATOM 4044 C CA . ASP A 1 546 ? 29.179 -0.328 -31.507 1.00 91.69 546 ASP A CA 1
ATOM 4045 C C . ASP A 1 546 ? 28.388 -1.239 -32.442 1.00 91.69 546 ASP A C 1
ATOM 4047 O O . ASP A 1 546 ? 28.346 -1.082 -33.656 1.00 91.69 546 ASP A O 1
ATOM 4051 N N . ARG A 1 547 ? 27.686 -2.218 -31.871 1.00 93.62 547 ARG A N 1
ATOM 4052 C CA . ARG A 1 547 ? 26.621 -2.951 -32.560 1.00 93.62 547 ARG A CA 1
ATOM 4053 C C . ARG A 1 547 ? 25.283 -2.502 -31.999 1.00 93.62 547 ARG A C 1
ATOM 4055 O O . ARG A 1 547 ? 24.966 -2.831 -30.854 1.00 93.62 547 ARG A O 1
ATOM 4062 N N . ILE A 1 548 ? 24.483 -1.830 -32.822 1.00 94.38 548 ILE A N 1
ATOM 4063 C CA . ILE A 1 548 ? 23.162 -1.321 -32.444 1.00 94.38 548 ILE A CA 1
ATOM 4064 C C . ILE A 1 548 ? 22.112 -1.907 -33.385 1.00 94.38 548 ILE A C 1
ATOM 4066 O O . ILE A 1 548 ? 22.189 -1.764 -34.601 1.00 94.38 548 ILE A O 1
ATOM 4070 N N . ILE A 1 549 ? 21.115 -2.581 -32.822 1.00 95.31 549 ILE A N 1
ATOM 4071 C CA . ILE A 1 549 ? 19.925 -3.014 -33.558 1.00 95.31 549 ILE A CA 1
ATOM 4072 C C . ILE A 1 549 ? 18.724 -2.273 -32.989 1.00 95.31 549 ILE A C 1
ATOM 4074 O O . ILE A 1 549 ? 18.454 -2.414 -31.796 1.00 95.31 549 ILE A O 1
ATOM 4078 N N . GLY A 1 550 ? 18.030 -1.525 -33.845 1.00 94.25 550 GLY A N 1
ATOM 4079 C CA . GLY A 1 550 ? 16.791 -0.813 -33.553 1.00 94.25 550 GLY A CA 1
ATOM 4080 C C . GLY A 1 550 ? 15.638 -1.736 -33.165 1.00 94.25 550 GLY A C 1
ATOM 4081 O O . GLY A 1 550 ? 15.776 -2.958 -33.055 1.00 94.25 550 GLY A O 1
ATOM 4082 N N . SER A 1 551 ? 14.499 -1.127 -32.894 1.00 93.69 551 SER A N 1
ATOM 4083 C CA . SER A 1 551 ? 13.228 -1.773 -32.615 1.00 93.69 551 SER A CA 1
ATOM 4084 C C . SER A 1 551 ? 12.550 -2.243 -33.910 1.00 93.69 551 SER A C 1
ATOM 4086 O O . SER A 1 551 ? 13.206 -2.516 -34.906 1.00 93.69 551 SER A O 1
ATOM 4088 N N . GLU A 1 552 ? 11.237 -2.459 -33.883 1.00 93.44 552 GLU A N 1
ATOM 4089 C CA . GLU A 1 552 ? 10.421 -2.738 -35.079 1.00 93.44 552 GLU A CA 1
ATOM 4090 C C . GLU A 1 552 ? 9.555 -1.520 -35.471 1.00 93.44 552 GLU A C 1
ATOM 4092 O O . GLU A 1 552 ? 8.641 -1.638 -36.295 1.00 93.44 552 GLU A O 1
ATOM 4097 N N . ALA A 1 553 ? 9.776 -0.379 -34.812 1.00 92.88 553 ALA A N 1
ATOM 4098 C CA . ALA A 1 553 ? 9.193 0.919 -35.122 1.00 92.88 553 ALA A CA 1
ATOM 4099 C C . ALA A 1 553 ? 10.278 1.846 -35.691 1.00 92.88 553 ALA A C 1
ATOM 4101 O O . ALA A 1 553 ? 11.451 1.568 -35.516 1.00 92.88 553 ALA A O 1
ATOM 4102 N N . GLY A 1 554 ? 9.874 2.960 -36.312 1.00 93.62 554 GLY A N 1
ATOM 4103 C CA . GLY A 1 554 ? 10.832 3.942 -36.828 1.00 93.62 554 GLY A CA 1
ATOM 4104 C C . GLY A 1 554 ? 11.656 4.575 -35.704 1.00 93.62 554 GLY A C 1
ATOM 4105 O O . GLY A 1 554 ? 11.092 5.211 -34.804 1.00 93.62 554 GLY A O 1
ATOM 4106 N N . ASP A 1 555 ? 12.969 4.404 -35.776 1.00 95.00 555 ASP A N 1
ATOM 4107 C CA . ASP A 1 555 ? 13.950 4.801 -34.777 1.00 95.00 555 ASP A CA 1
ATOM 4108 C C . ASP A 1 555 ? 14.866 5.924 -35.284 1.00 95.00 555 ASP A C 1
ATOM 4110 O O . ASP A 1 555 ? 15.151 6.036 -36.472 1.00 95.00 555 ASP A O 1
ATOM 4114 N N . ASN A 1 556 ? 15.385 6.743 -34.361 1.00 93.19 556 ASN A N 1
ATOM 4115 C CA . ASN A 1 556 ? 16.509 7.639 -34.652 1.00 93.19 556 ASN A CA 1
ATOM 4116 C C . ASN A 1 556 ? 17.764 7.102 -33.958 1.00 93.19 556 ASN A C 1
ATOM 4118 O O . ASN A 1 556 ? 17.832 7.093 -32.721 1.00 93.19 556 ASN A O 1
ATOM 4122 N N . ILE A 1 557 ? 18.752 6.665 -34.733 1.00 94.19 557 ILE A N 1
ATOM 4123 C CA . ILE A 1 557 ? 19.954 5.995 -34.232 1.00 94.19 557 ILE A CA 1
ATOM 4124 C C . ILE A 1 557 ? 21.197 6.788 -34.629 1.00 94.19 557 ILE A C 1
ATOM 4126 O O . ILE A 1 557 ? 21.355 7.161 -35.785 1.00 94.19 557 ILE A O 1
ATOM 4130 N N . LEU A 1 558 ? 22.080 7.015 -33.657 1.00 91.94 558 LEU A N 1
ATOM 4131 C CA . LEU A 1 558 ? 23.391 7.632 -33.840 1.00 91.94 558 LEU A CA 1
ATOM 4132 C C . LEU A 1 558 ? 24.463 6.637 -33.375 1.00 91.94 558 LEU A C 1
ATOM 4134 O O . LEU A 1 558 ? 24.466 6.275 -32.189 1.00 91.94 558 LEU A O 1
ATOM 4138 N N . GLY A 1 559 ? 25.341 6.198 -34.278 1.00 89.75 559 GLY A N 1
ATOM 4139 C CA . GLY A 1 559 ? 26.488 5.339 -33.951 1.00 89.75 559 GLY A CA 1
ATOM 4140 C C . GLY A 1 559 ? 27.477 6.081 -33.062 1.00 89.75 559 GLY A C 1
ATOM 4141 O O . GLY A 1 559 ? 27.594 5.803 -31.864 1.00 89.75 559 GLY A O 1
ATOM 4142 N N . GLY A 1 560 ? 28.023 7.172 -33.590 1.00 88.38 560 GLY A N 1
ATOM 4143 C CA . GLY A 1 560 ? 28.883 8.090 -32.869 1.00 88.38 560 GLY A CA 1
ATOM 4144 C C . GLY A 1 560 ? 30.291 8.114 -33.440 1.00 88.38 560 GLY A C 1
ATOM 4145 O O . GLY A 1 560 ? 30.538 8.814 -34.410 1.00 88.38 560 GLY A O 1
ATOM 4146 N N . ALA A 1 561 ? 31.253 7.494 -32.767 1.00 88.38 561 ALA A N 1
ATOM 4147 C CA . ALA A 1 561 ? 32.647 7.527 -33.191 1.00 88.38 561 ALA A CA 1
ATOM 4148 C C . ALA A 1 561 ? 33.281 6.149 -33.060 1.00 88.38 561 ALA A C 1
ATOM 4150 O O . ALA A 1 561 ? 33.460 5.673 -31.938 1.00 88.38 561 ALA A O 1
ATOM 4151 N N . GLY A 1 562 ? 33.750 5.577 -34.160 1.00 90.06 562 GLY A N 1
ATOM 4152 C CA . GLY A 1 562 ? 34.317 4.238 -34.200 1.00 90.06 562 GLY A CA 1
ATOM 4153 C C . GLY A 1 562 ? 33.923 3.534 -35.487 1.00 90.06 562 GLY A C 1
ATOM 4154 O O . GLY A 1 562 ? 33.670 4.181 -36.482 1.00 90.06 562 GLY A O 1
ATOM 4155 N N . TRP A 1 563 ? 33.971 2.207 -35.478 1.00 92.31 563 TRP A N 1
ATOM 4156 C CA . TRP A 1 563 ? 33.440 1.384 -36.564 1.00 92.31 563 TRP A CA 1
ATOM 4157 C C . TRP A 1 563 ? 32.172 0.699 -36.081 1.00 92.31 563 TRP A C 1
ATOM 4159 O O . TRP A 1 563 ? 32.234 -0.344 -35.410 1.00 92.31 563 TRP A O 1
ATOM 4169 N N . ASP A 1 564 ? 31.040 1.286 -36.417 1.00 95.00 564 ASP A N 1
ATOM 4170 C CA . ASP A 1 564 ? 29.725 0.916 -35.944 1.00 95.00 564 ASP A CA 1
ATOM 4171 C C . ASP A 1 564 ? 29.014 -0.024 -36.929 1.00 95.00 564 ASP A C 1
ATOM 4173 O O . ASP A 1 564 ? 29.219 -0.053 -38.142 1.00 95.00 564 ASP A O 1
ATOM 4177 N N . ASN A 1 565 ? 28.170 -0.894 -36.385 1.00 97.25 565 ASN A N 1
ATOM 4178 C CA . ASN A 1 565 ? 27.360 -1.846 -37.131 1.00 97.25 565 ASN A CA 1
ATOM 4179 C C . ASN A 1 565 ? 25.909 -1.694 -36.697 1.00 97.25 565 ASN A C 1
ATOM 4181 O O . ASN A 1 565 ? 25.480 -2.261 -35.682 1.00 97.25 565 ASN A O 1
ATOM 4185 N N . ILE A 1 566 ? 25.170 -0.922 -37.484 1.00 97.81 566 ILE A N 1
ATOM 4186 C CA . ILE A 1 566 ? 23.844 -0.435 -37.137 1.00 97.81 566 ILE A CA 1
ATOM 4187 C C . ILE A 1 566 ? 22.795 -1.089 -38.036 1.00 97.81 566 ILE A C 1
ATOM 4189 O O . ILE A 1 566 ? 22.989 -1.264 -39.243 1.00 97.81 566 ILE A O 1
ATOM 4193 N N . ARG A 1 567 ? 21.665 -1.488 -37.446 1.00 98.12 567 ARG A N 1
ATOM 4194 C CA . ARG A 1 567 ? 20.518 -2.032 -38.180 1.00 98.12 567 ARG A CA 1
ATOM 4195 C C . ARG A 1 567 ? 19.195 -1.481 -37.649 1.00 98.12 567 ARG A C 1
ATOM 4197 O O . ARG A 1 567 ? 18.900 -1.735 -36.486 1.00 98.12 567 ARG A O 1
ATOM 4204 N N . GLY A 1 568 ? 18.397 -0.834 -38.496 1.00 95.50 568 GLY A N 1
ATOM 4205 C CA . GLY A 1 568 ? 17.081 -0.272 -38.149 1.00 95.50 568 GLY A CA 1
ATOM 4206 C C . GLY A 1 568 ? 16.001 -1.332 -37.889 1.00 95.50 568 GLY A C 1
ATOM 4207 O O . GLY A 1 568 ? 15.432 -1.391 -36.808 1.00 95.50 568 GLY A O 1
ATOM 4208 N N . ASN A 1 569 ? 15.898 -2.321 -38.788 1.00 95.38 569 ASN A N 1
ATOM 4209 C CA . ASN A 1 569 ? 14.898 -3.408 -38.855 1.00 95.38 569 ASN A CA 1
ATOM 4210 C C . ASN A 1 569 ? 13.610 -3.036 -39.604 1.00 95.38 569 ASN A C 1
ATOM 4212 O O . ASN A 1 569 ? 13.507 -3.309 -40.793 1.00 95.38 569 ASN A O 1
ATOM 4216 N N . LYS A 1 570 ? 12.547 -2.638 -38.909 1.00 94.19 570 LYS A N 1
ATOM 4217 C CA . LYS A 1 570 ? 11.272 -2.299 -39.541 1.00 94.19 570 LYS A CA 1
ATOM 4218 C C . LYS A 1 570 ? 10.868 -0.917 -39.081 1.00 94.19 570 LYS A C 1
ATOM 4220 O O . LYS A 1 570 ? 10.984 -0.631 -37.900 1.00 94.19 570 LYS A O 1
ATOM 4225 N N . GLY A 1 571 ? 10.206 -0.181 -39.961 1.00 95.56 571 GLY A N 1
ATOM 4226 C CA . GLY A 1 571 ? 9.813 1.195 -39.683 1.00 95.56 571 GLY A CA 1
ATOM 4227 C C . GLY A 1 571 ? 10.635 2.142 -40.536 1.00 95.56 571 GLY A C 1
ATOM 4228 O O . GLY A 1 571 ? 11.590 1.715 -41.155 1.00 95.56 571 GLY A O 1
ATOM 4229 N N . ASP A 1 572 ? 10.198 3.394 -40.619 1.00 97.62 572 ASP A N 1
ATOM 4230 C CA . ASP A 1 572 ? 10.949 4.423 -41.336 1.00 97.62 572 ASP A CA 1
ATOM 4231 C C . ASP A 1 572 ? 12.023 4.949 -40.369 1.00 97.62 572 ASP A C 1
ATOM 4233 O O . ASP A 1 572 ? 11.709 5.736 -39.466 1.00 97.62 572 ASP A O 1
ATOM 4237 N N . ASP A 1 573 ? 13.249 4.452 -40.507 1.00 97.75 573 ASP A N 1
ATOM 4238 C CA . ASP A 1 573 ? 14.365 4.715 -39.604 1.00 97.75 573 ASP A CA 1
ATOM 4239 C C . ASP A 1 573 ? 15.209 5.907 -40.080 1.00 97.75 573 ASP A C 1
ATOM 4241 O O . ASP A 1 573 ? 15.339 6.191 -41.268 1.00 97.75 573 ASP A O 1
ATOM 4245 N N . THR A 1 574 ? 15.811 6.638 -39.145 1.00 96.81 574 THR A N 1
ATOM 4246 C CA . THR A 1 574 ? 16.852 7.634 -39.429 1.00 96.81 574 THR A CA 1
ATOM 4247 C C . THR A 1 574 ? 18.125 7.216 -38.717 1.00 96.81 574 THR A C 1
ATOM 4249 O O . THR A 1 574 ? 18.171 7.187 -37.485 1.00 96.81 574 THR A O 1
ATOM 4252 N N . ILE A 1 575 ? 19.156 6.877 -39.485 1.00 96.88 575 ILE A N 1
ATOM 4253 C CA . ILE A 1 575 ? 20.402 6.321 -38.967 1.00 96.88 575 ILE A CA 1
ATOM 4254 C C . ILE A 1 575 ? 21.578 7.158 -39.454 1.00 96.88 575 ILE A C 1
ATOM 4256 O O . ILE A 1 575 ? 21.727 7.391 -40.650 1.00 96.88 575 ILE A O 1
ATOM 4260 N N . GLU A 1 576 ? 22.414 7.571 -38.510 1.00 94.19 576 GLU A N 1
ATOM 4261 C CA . GLU A 1 576 ? 23.656 8.308 -38.733 1.00 94.19 576 GLU A CA 1
ATOM 4262 C C . GLU A 1 576 ? 24.801 7.486 -38.132 1.00 94.19 576 GLU A C 1
ATOM 4264 O O . GLU A 1 576 ? 24.752 7.156 -36.939 1.00 94.19 576 GLU A O 1
ATOM 4269 N N . GLY A 1 577 ? 25.779 7.106 -38.955 1.00 91.25 577 GLY A N 1
ATOM 4270 C CA . GLY A 1 577 ? 26.954 6.347 -38.516 1.00 91.25 577 GLY A CA 1
ATOM 4271 C C . GLY A 1 577 ? 27.811 7.183 -37.575 1.00 91.25 577 GLY A C 1
ATOM 4272 O O . GLY A 1 577 ? 27.929 6.883 -36.386 1.00 91.25 577 GLY A O 1
ATOM 4273 N N . GLY A 1 578 ? 28.218 8.353 -38.055 1.00 90.12 578 GLY A N 1
ATOM 4274 C CA . GLY A 1 578 ? 29.160 9.220 -37.369 1.00 90.12 578 GLY A CA 1
ATOM 4275 C C . GLY A 1 578 ? 30.563 8.975 -37.903 1.00 90.12 578 GLY A C 1
ATOM 4276 O O . GLY A 1 578 ? 30.713 8.639 -39.061 1.00 90.12 578 GLY A O 1
ATOM 4277 N N . THR A 1 579 ? 31.592 9.220 -37.091 1.00 89.19 579 THR A N 1
ATOM 4278 C CA . THR A 1 579 ? 32.969 9.177 -37.607 1.00 89.19 579 THR A CA 1
ATOM 4279 C C . THR A 1 579 ? 33.516 7.753 -37.651 1.00 89.19 579 THR A C 1
ATOM 4281 O O . THR A 1 579 ? 33.572 7.121 -36.587 1.00 89.19 579 THR A O 1
ATOM 4284 N N . GLY A 1 580 ? 34.131 7.379 -38.772 1.00 90.12 580 GLY A N 1
ATOM 4285 C CA . GLY A 1 580 ? 34.819 6.105 -39.009 1.00 90.12 580 GLY A CA 1
ATOM 4286 C C . GLY A 1 580 ? 34.028 5.151 -39.908 1.00 90.12 580 GLY A C 1
ATOM 4287 O O . GLY A 1 580 ? 32.828 5.279 -40.020 1.00 90.12 580 GLY A O 1
ATOM 4288 N N . ASP A 1 581 ? 34.715 4.183 -40.530 1.00 93.75 581 ASP A N 1
ATOM 4289 C CA . ASP A 1 581 ? 34.100 3.212 -41.457 1.00 93.75 581 ASP A CA 1
ATOM 4290 C C . ASP A 1 581 ? 32.933 2.408 -40.831 1.00 93.75 581 ASP A C 1
ATOM 4292 O O . ASP A 1 581 ? 33.139 1.396 -40.133 1.00 93.75 581 ASP A O 1
ATOM 4296 N N . ASP A 1 582 ? 31.706 2.806 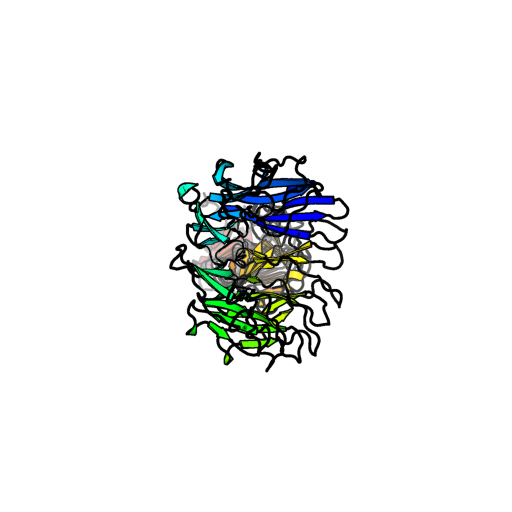-41.147 1.00 95.81 582 ASP A N 1
ATOM 4297 C CA . ASP A 1 582 ? 30.479 2.286 -40.569 1.00 95.81 582 ASP A CA 1
ATOM 4298 C C . ASP A 1 582 ? 29.723 1.347 -41.513 1.00 95.81 582 ASP A C 1
ATOM 4300 O O . ASP A 1 582 ? 29.838 1.342 -42.742 1.00 95.81 582 ASP A O 1
ATOM 4304 N N . VAL A 1 583 ? 28.906 0.478 -40.917 1.00 98.12 583 VAL A N 1
ATOM 4305 C CA . VAL A 1 583 ? 28.011 -0.414 -41.655 1.00 98.12 583 VAL A CA 1
ATOM 4306 C C . VAL A 1 583 ? 26.580 -0.211 -41.195 1.00 98.12 583 VAL A C 1
ATOM 4308 O O . VAL A 1 583 ? 26.174 -0.709 -40.141 1.00 98.12 583 VAL A O 1
ATOM 4311 N N . ILE A 1 584 ? 25.789 0.427 -42.047 1.00 98.38 584 ILE A N 1
ATOM 4312 C CA . ILE A 1 584 ? 24.424 0.854 -41.768 1.00 98.38 584 ILE A CA 1
ATOM 4313 C C . ILE A 1 584 ? 23.443 0.057 -42.627 1.00 98.38 584 ILE A C 1
ATOM 4315 O O . ILE A 1 584 ? 23.608 -0.079 -43.839 1.00 98.38 584 ILE A O 1
ATOM 4319 N N . ARG A 1 585 ? 22.400 -0.494 -41.997 1.00 98.44 585 ARG A N 1
ATOM 4320 C CA . ARG A 1 585 ? 21.329 -1.224 -42.692 1.00 98.44 585 ARG A CA 1
ATOM 4321 C C . ARG A 1 585 ? 19.950 -0.743 -42.249 1.00 98.44 585 ARG A C 1
ATOM 4323 O O . ARG A 1 585 ? 19.574 -1.029 -41.113 1.00 98.44 585 ARG A O 1
ATOM 4330 N N . GLY A 1 586 ? 19.186 -0.117 -43.138 1.00 97.00 586 GLY A N 1
ATOM 4331 C CA . GLY A 1 586 ? 17.804 0.307 -42.874 1.00 97.00 586 GLY A CA 1
ATOM 4332 C C . GLY A 1 586 ? 16.880 -0.892 -42.645 1.00 97.00 586 GLY A C 1
ATOM 4333 O O . GLY A 1 586 ? 16.370 -1.103 -41.546 1.00 97.00 586 GLY A O 1
ATOM 4334 N N . GLN A 1 587 ? 16.909 -1.829 -43.598 1.00 98.06 587 GLN A N 1
ATOM 4335 C CA . GLN A 1 587 ? 16.085 -3.037 -43.707 1.00 98.06 587 GLN A CA 1
ATOM 4336 C C . GLN A 1 587 ? 14.710 -2.802 -44.336 1.00 98.06 587 GLN A C 1
ATOM 4338 O O . GLN A 1 587 ? 14.594 -3.065 -45.523 1.00 98.06 587 GLN A O 1
ATOM 4343 N N . ALA A 1 588 ? 13.638 -2.525 -43.595 1.00 96.88 588 ALA A N 1
ATOM 4344 C CA . ALA A 1 588 ? 12.294 -2.451 -44.173 1.00 96.88 588 ALA A CA 1
ATOM 4345 C C . ALA A 1 588 ? 11.523 -1.221 -43.694 1.00 96.88 588 ALA A C 1
ATOM 4347 O O . ALA A 1 588 ? 11.058 -1.185 -42.561 1.00 96.88 588 ALA A O 1
ATOM 4348 N N . GLY A 1 589 ? 11.212 -0.318 -44.607 1.00 97.75 589 GLY A N 1
ATOM 4349 C CA . GLY A 1 589 ? 10.685 1.009 -44.312 1.00 97.75 589 GLY A CA 1
ATOM 4350 C C . GLY A 1 589 ? 11.293 1.999 -45.288 1.00 97.75 589 GLY A C 1
ATOM 4351 O O . GLY A 1 589 ? 12.050 1.591 -46.151 1.00 97.75 589 GLY A O 1
ATOM 4352 N N . ASN A 1 590 ? 10.884 3.262 -45.230 1.00 98.25 590 ASN A N 1
ATOM 4353 C CA . ASN A 1 590 ? 11.530 4.312 -46.015 1.00 98.25 590 ASN A CA 1
ATOM 4354 C C . ASN A 1 590 ? 12.574 4.980 -45.123 1.00 98.25 590 ASN A C 1
ATOM 4356 O O . ASN A 1 590 ? 12.236 5.864 -44.328 1.00 98.25 590 ASN A O 1
ATOM 4360 N N . ASP A 1 591 ? 13.811 4.530 -45.241 1.00 98.44 591 ASP A N 1
ATOM 4361 C CA . ASP A 1 591 ? 14.879 4.850 -44.309 1.00 98.44 591 ASP A CA 1
ATOM 4362 C C . ASP A 1 591 ? 15.708 6.051 -44.789 1.00 98.44 591 ASP A C 1
ATOM 4364 O O . ASP A 1 591 ? 15.851 6.311 -45.986 1.00 98.44 591 ASP A O 1
ATOM 4368 N N . LEU A 1 592 ? 16.267 6.810 -43.846 1.00 97.81 592 LEU A N 1
ATOM 4369 C CA . LEU A 1 592 ? 17.275 7.842 -44.089 1.00 97.81 592 LEU A CA 1
ATOM 4370 C C . LEU A 1 592 ? 18.599 7.380 -43.487 1.00 97.81 592 LEU A C 1
ATOM 4372 O O . LEU A 1 592 ? 18.739 7.342 -42.265 1.00 97.81 592 LEU A O 1
ATOM 4376 N N . LEU A 1 593 ? 19.562 7.049 -44.343 1.00 97.69 593 LEU A N 1
ATOM 4377 C CA . LEU A 1 593 ? 20.877 6.554 -43.954 1.00 97.69 593 LEU A CA 1
ATOM 4378 C C . LEU A 1 593 ? 21.944 7.593 -44.301 1.00 97.69 593 LEU A C 1
ATOM 4380 O O . LEU A 1 593 ? 22.105 7.963 -45.466 1.00 97.69 593 LEU A O 1
ATOM 4384 N N . LEU A 1 594 ? 22.660 8.048 -43.281 1.00 93.94 594 LEU A N 1
ATOM 4385 C CA . LEU A 1 594 ? 23.750 9.009 -43.380 1.00 93.94 594 LEU A CA 1
ATOM 4386 C C . LEU A 1 594 ? 25.027 8.342 -42.868 1.00 93.94 594 LEU A C 1
ATOM 4388 O O . LEU A 1 594 ? 25.019 7.821 -41.753 1.00 93.94 594 LEU A O 1
ATOM 4392 N N . GLY A 1 595 ? 26.094 8.366 -43.665 1.00 90.56 595 GLY A N 1
ATOM 4393 C CA . GLY A 1 595 ? 27.411 7.904 -43.216 1.00 90.56 595 GLY A CA 1
ATOM 4394 C C . GLY A 1 595 ? 27.894 8.720 -42.020 1.00 90.56 595 GLY A C 1
ATOM 4395 O O . GLY A 1 595 ? 28.061 8.218 -40.917 1.00 90.56 595 GLY A O 1
ATOM 4396 N N . GLU A 1 596 ? 27.897 10.040 -42.193 1.00 86.25 596 GLU A N 1
ATOM 4397 C CA . GLU A 1 596 ? 28.589 10.964 -41.296 1.00 86.25 596 GLU A CA 1
ATOM 4398 C C . GLU A 1 596 ? 27.707 12.002 -40.585 1.00 86.25 596 GLU A C 1
ATOM 4400 O O . GLU A 1 596 ? 26.559 12.267 -40.964 1.00 86.25 596 GLU A O 1
ATOM 4405 N N . ILE A 1 597 ? 28.305 12.678 -39.592 1.00 77.06 597 ILE A N 1
ATOM 4406 C CA . ILE A 1 597 ? 27.717 13.858 -38.934 1.00 77.06 597 ILE A CA 1
ATOM 4407 C C . ILE A 1 597 ? 27.958 15.131 -39.755 1.00 77.06 597 ILE A C 1
ATOM 4409 O O . ILE A 1 597 ? 29.099 15.542 -40.000 1.00 77.06 597 ILE A O 1
ATOM 4413 N N . GLU A 1 598 ? 26.878 15.861 -40.061 1.00 68.69 598 GLU A N 1
ATOM 4414 C CA . GLU A 1 598 ? 26.947 17.121 -40.810 1.00 68.69 598 GLU A CA 1
ATOM 4415 C C . GLU A 1 598 ? 27.939 18.119 -40.167 1.00 68.69 598 GLU A C 1
ATOM 4417 O O . GLU A 1 598 ? 27.783 18.582 -39.032 1.00 68.69 598 GLU A O 1
ATOM 4422 N N . GLY A 1 599 ? 28.958 18.523 -40.933 1.00 63.53 599 GLY A N 1
ATOM 4423 C CA . GLY A 1 599 ? 29.878 19.599 -40.555 1.00 63.53 599 GLY A CA 1
ATOM 4424 C C . GLY A 1 599 ? 31.102 19.179 -39.734 1.00 63.53 599 GLY A C 1
ATOM 4425 O O . GLY A 1 599 ? 31.861 20.064 -39.313 1.00 63.53 599 GLY A O 1
ATOM 4426 N N . ILE A 1 600 ? 31.338 17.878 -39.544 1.00 63.47 600 ILE A N 1
ATOM 4427 C CA . ILE A 1 600 ? 32.606 17.341 -39.036 1.00 63.47 600 ILE A CA 1
ATOM 4428 C C . ILE A 1 600 ? 33.415 16.825 -40.237 1.00 63.47 600 ILE A C 1
ATOM 4430 O O . ILE A 1 600 ? 33.106 15.769 -40.762 1.00 63.47 600 ILE A O 1
A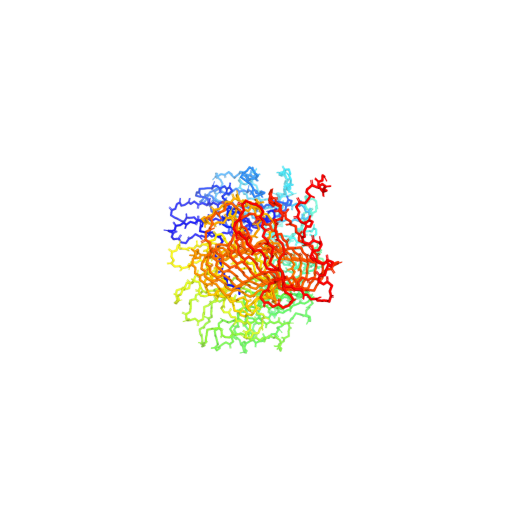TOM 4434 N N . PRO A 1 601 ? 34.435 17.559 -40.725 1.00 57.91 601 PRO A N 1
ATOM 4435 C CA . PRO A 1 601 ? 35.261 17.067 -41.819 1.00 57.91 601 PRO A CA 1
ATOM 4436 C C . PRO A 1 601 ? 36.184 15.962 -41.301 1.00 57.91 601 PRO A C 1
ATOM 4438 O O . PRO A 1 601 ? 37.210 16.246 -40.668 1.00 57.91 601 PRO A O 1
ATOM 4441 N N . THR A 1 602 ? 35.806 14.720 -41.560 1.00 64.88 602 THR A N 1
ATOM 4442 C CA . THR A 1 602 ? 36.674 13.550 -41.492 1.00 64.88 602 THR A CA 1
ATOM 4443 C C . THR A 1 602 ? 37.251 13.280 -42.884 1.00 64.88 602 THR A C 1
ATOM 4445 O O . THR A 1 602 ? 36.660 13.632 -43.902 1.00 64.88 602 THR A O 1
ATOM 4448 N N . GLU A 1 603 ? 38.495 12.801 -42.948 1.00 64.31 603 GLU A N 1
ATOM 4449 C CA . GLU A 1 603 ? 39.119 12.415 -44.219 1.00 64.31 603 GLU A CA 1
ATOM 4450 C C . GLU A 1 603 ? 39.227 10.882 -44.226 1.00 64.31 603 GLU A C 1
ATOM 4452 O O . GLU A 1 603 ? 40.027 10.351 -43.447 1.00 64.31 603 GLU A O 1
ATOM 4457 N N . ASN A 1 604 ? 38.560 10.219 -45.183 1.00 75.50 604 ASN A N 1
ATOM 4458 C CA . ASN A 1 604 ? 38.599 8.771 -45.482 1.00 75.50 604 ASN A CA 1
ATOM 4459 C C . ASN A 1 604 ? 37.825 7.845 -44.518 1.00 75.50 604 ASN A C 1
ATOM 4461 O O . ASN A 1 604 ? 38.404 6.852 -44.073 1.00 75.50 604 ASN A O 1
ATOM 4465 N N . ASP A 1 605 ? 36.576 8.171 -44.205 1.00 86.88 605 ASP A N 1
ATOM 4466 C CA . ASP A 1 605 ? 35.686 7.261 -43.481 1.00 86.88 605 ASP A CA 1
ATOM 4467 C C . ASP A 1 605 ? 34.823 6.546 -44.536 1.00 86.88 605 ASP A C 1
ATOM 4469 O O . ASP A 1 605 ? 33.992 7.164 -45.180 1.00 86.88 605 ASP A O 1
ATOM 4473 N N . ASP A 1 606 ? 35.158 5.289 -44.847 1.00 93.00 606 ASP A N 1
ATOM 4474 C CA . ASP A 1 606 ? 34.570 4.563 -45.985 1.00 93.00 606 ASP A CA 1
ATOM 4475 C C . ASP A 1 606 ? 33.362 3.727 -45.513 1.00 93.00 606 ASP A C 1
ATOM 4477 O O . ASP A 1 606 ? 33.540 2.646 -44.929 1.00 93.00 606 ASP A O 1
ATOM 4481 N N . ASP A 1 607 ? 32.139 4.160 -45.824 1.00 94.88 607 ASP A N 1
ATOM 4482 C CA . ASP A 1 607 ? 30.924 3.571 -45.261 1.00 94.88 607 ASP A CA 1
ATOM 4483 C C . ASP A 1 607 ? 30.227 2.551 -46.171 1.00 94.88 607 ASP A C 1
ATOM 4485 O O . ASP A 1 607 ? 30.359 2.512 -47.400 1.00 94.88 607 ASP A O 1
ATOM 4489 N N . ILE A 1 608 ? 29.415 1.687 -45.555 1.00 98.00 608 ILE A N 1
ATOM 4490 C CA . ILE A 1 608 ? 28.508 0.772 -46.255 1.00 98.00 608 ILE A CA 1
ATOM 4491 C C . ILE A 1 608 ? 27.073 1.037 -45.810 1.00 98.00 608 ILE A C 1
ATOM 4493 O O . ILE A 1 608 ? 26.682 0.651 -44.707 1.00 98.00 608 ILE A O 1
ATOM 4497 N N . LEU A 1 609 ? 26.265 1.598 -46.708 1.00 98.12 609 LEU A N 1
ATOM 4498 C CA . LEU A 1 609 ? 24.853 1.907 -46.484 1.00 98.12 609 LEU A CA 1
ATOM 4499 C C . LEU A 1 609 ? 23.974 0.975 -47.330 1.00 98.12 609 LEU A C 1
ATOM 4501 O O . LEU A 1 609 ? 24.109 0.910 -48.552 1.00 98.12 609 LEU A O 1
ATOM 4505 N N . ASP A 1 610 ? 23.060 0.259 -46.678 1.00 98.50 610 ASP A N 1
ATOM 4506 C CA . ASP A 1 610 ? 22.101 -0.664 -47.302 1.00 98.50 610 ASP A CA 1
ATOM 4507 C C . ASP A 1 610 ? 20.672 -0.304 -46.868 1.00 98.50 610 ASP A C 1
ATOM 4509 O O . ASP A 1 610 ? 20.286 -0.585 -45.730 1.00 98.50 610 ASP A O 1
ATOM 4513 N N . GLY A 1 611 ? 19.913 0.344 -47.759 1.00 97.38 611 GLY A N 1
ATOM 4514 C CA . GLY A 1 611 ? 18.528 0.783 -47.534 1.00 97.38 611 GLY A CA 1
ATOM 4515 C C . GLY A 1 611 ? 17.614 -0.406 -47.263 1.00 97.38 611 GLY A C 1
ATOM 4516 O O . GLY A 1 611 ? 17.122 -0.599 -46.152 1.00 97.38 611 GLY A O 1
ATOM 4517 N N . GLY A 1 612 ? 17.548 -1.328 -48.219 1.00 97.88 612 GLY A N 1
ATOM 4518 C CA . GLY A 1 612 ? 16.875 -2.606 -48.055 1.00 97.88 612 GLY A CA 1
ATOM 4519 C C . GLY A 1 612 ? 15.557 -2.647 -48.812 1.00 97.88 612 GLY A C 1
ATOM 4520 O O . GLY A 1 612 ? 15.541 -3.044 -49.971 1.00 97.88 612 GLY A O 1
ATOM 4521 N N . ALA A 1 613 ? 14.425 -2.414 -48.163 1.00 97.25 613 ALA A N 1
ATOM 4522 C CA . ALA A 1 613 ? 13.106 -2.499 -48.774 1.00 97.25 613 ALA A CA 1
ATOM 4523 C C . ALA A 1 613 ? 12.244 -1.300 -48.382 1.00 97.25 613 ALA A C 1
ATOM 4525 O O . ALA A 1 613 ? 11.763 -1.239 -47.257 1.00 97.25 613 ALA A O 1
ATOM 4526 N N . GLY A 1 614 ? 11.894 -0.478 -49.360 1.00 97.56 614 GLY A N 1
ATOM 4527 C CA . GLY A 1 614 ? 11.159 0.770 -49.204 1.00 97.56 614 GLY A CA 1
ATOM 4528 C C . GLY A 1 614 ? 11.759 1.826 -50.120 1.00 97.56 614 GLY A C 1
ATOM 4529 O O . GLY A 1 614 ? 12.573 1.497 -50.969 1.00 97.56 614 GLY A O 1
ATOM 4530 N N . ASP A 1 615 ? 11.267 3.057 -50.037 1.00 98.31 615 ASP A N 1
ATOM 4531 C CA . ASP A 1 615 ? 11.795 4.170 -50.826 1.00 98.31 615 ASP A CA 1
ATOM 4532 C C . ASP A 1 615 ? 12.835 4.922 -49.972 1.00 98.31 615 ASP A C 1
ATOM 4534 O O . ASP A 1 615 ? 12.479 5.855 -49.244 1.00 98.31 615 ASP A O 1
ATOM 4538 N N . ASP A 1 616 ? 14.101 4.508 -50.045 1.00 98.50 616 ASP A N 1
ATOM 4539 C CA . ASP A 1 616 ? 15.149 4.917 -49.101 1.00 98.50 616 ASP A CA 1
ATOM 4540 C C . ASP A 1 616 ? 15.926 6.165 -49.556 1.00 98.50 616 ASP A C 1
ATOM 4542 O O . ASP A 1 616 ? 15.931 6.546 -50.731 1.00 98.50 616 ASP A O 1
ATOM 4546 N N . VAL A 1 617 ? 16.604 6.838 -48.625 1.00 98.12 617 VAL A N 1
ATOM 4547 C CA . VAL A 1 617 ? 17.518 7.959 -48.888 1.00 98.12 617 VAL A CA 1
ATOM 4548 C C . VAL A 1 617 ? 18.887 7.643 -48.297 1.00 98.12 617 VAL A C 1
ATOM 4550 O O . VAL A 1 617 ? 19.008 7.468 -47.090 1.00 98.12 617 VAL A O 1
ATOM 4553 N N . LEU A 1 618 ? 19.914 7.594 -49.143 1.00 97.56 618 LEU A N 1
ATOM 4554 C CA . LEU A 1 618 ? 21.281 7.245 -48.764 1.00 97.56 618 LEU A CA 1
ATOM 4555 C C . LEU A 1 618 ? 22.239 8.387 -49.121 1.00 97.56 618 LEU A C 1
ATOM 4557 O O . LEU A 1 618 ? 22.257 8.833 -50.272 1.00 97.56 618 LEU A O 1
ATOM 4561 N N . ASP A 1 619 ? 23.045 8.825 -48.156 1.00 93.25 619 ASP A N 1
ATOM 4562 C CA . ASP A 1 619 ? 24.114 9.819 -48.325 1.00 93.25 619 ASP A CA 1
ATOM 4563 C C . ASP A 1 619 ? 25.364 9.353 -47.562 1.00 93.25 619 ASP A C 1
ATOM 4565 O O . ASP A 1 619 ? 25.400 9.410 -46.331 1.00 93.25 619 ASP A O 1
ATOM 4569 N N . GLY A 1 620 ? 26.361 8.847 -48.292 1.00 90.19 620 GLY A N 1
ATOM 4570 C CA . GLY A 1 620 ? 27.629 8.394 -47.705 1.00 90.19 620 GLY A CA 1
ATOM 4571 C C . GLY A 1 620 ? 28.501 9.551 -47.198 1.00 90.19 620 GLY A C 1
ATOM 4572 O O . GLY A 1 620 ? 29.106 9.458 -46.142 1.00 90.19 620 GLY A O 1
ATOM 4573 N N . GLN A 1 621 ? 28.378 10.725 -47.826 1.00 88.50 621 GLN A N 1
ATOM 4574 C CA . GLN A 1 621 ? 29.136 11.942 -47.519 1.00 88.50 621 GLN A CA 1
ATOM 4575 C C . GLN A 1 621 ? 30.625 11.862 -47.905 1.00 88.50 621 GLN A C 1
ATOM 4577 O O . GLN A 1 621 ? 30.907 11.947 -49.096 1.00 88.50 621 GLN A O 1
ATOM 4582 N N . ASN A 1 622 ? 31.574 11.882 -46.960 1.00 86.06 622 ASN A N 1
ATOM 4583 C CA . ASN A 1 622 ? 33.010 11.881 -47.296 1.00 86.06 622 ASN A CA 1
ATOM 4584 C C . ASN A 1 622 ? 33.533 10.445 -47.249 1.00 86.06 622 ASN A C 1
ATOM 4586 O O . ASN A 1 622 ? 33.164 9.747 -46.322 1.00 86.06 622 ASN A O 1
ATOM 4590 N N . GLY A 1 623 ? 34.504 10.082 -48.094 1.00 88.50 62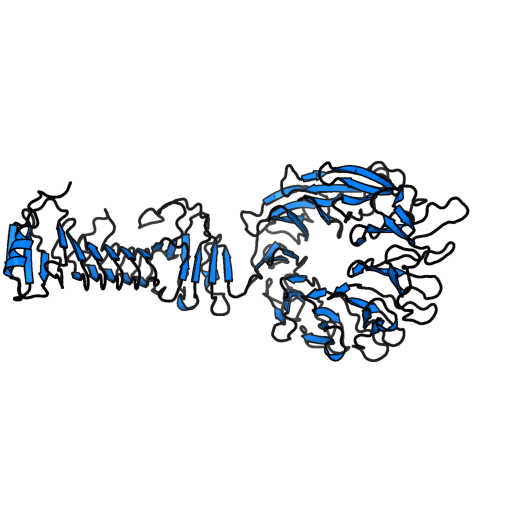3 GLY A N 1
ATOM 4591 C CA . GLY A 1 623 ? 35.047 8.718 -48.124 1.00 88.50 623 GLY A CA 1
ATOM 4592 C C . GLY A 1 623 ? 34.658 7.950 -49.384 1.00 88.50 623 GLY A C 1
ATOM 4593 O O . GLY A 1 623 ? 33.897 8.425 -50.217 1.00 88.50 623 GLY A O 1
ATOM 4594 N N . ASP A 1 624 ? 35.270 6.783 -49.594 1.00 92.00 624 ASP A N 1
ATOM 4595 C CA . ASP A 1 624 ? 34.954 5.908 -50.725 1.00 92.00 624 ASP A CA 1
ATOM 4596 C C . ASP A 1 624 ? 33.786 4.965 -50.349 1.00 92.00 624 ASP A C 1
ATOM 4598 O O . ASP A 1 624 ? 34.003 3.805 -49.979 1.00 92.00 624 ASP A O 1
ATOM 4602 N N . ASP A 1 625 ? 32.544 5.428 -50.507 1.00 93.88 625 ASP A N 1
ATOM 4603 C CA . ASP A 1 625 ? 31.374 4.738 -49.943 1.00 93.88 625 ASP A CA 1
ATOM 4604 C C . ASP A 1 625 ? 30.777 3.627 -50.818 1.00 93.88 625 ASP A C 1
ATOM 4606 O O . ASP A 1 625 ? 30.903 3.588 -52.048 1.00 93.88 625 ASP A O 1
ATOM 4610 N N . ILE A 1 626 ? 30.029 2.716 -50.189 1.00 96.50 626 ILE A N 1
ATOM 4611 C CA . ILE A 1 626 ? 29.199 1.708 -50.857 1.00 96.50 626 ILE A CA 1
ATOM 4612 C C . ILE A 1 626 ? 27.731 1.945 -50.510 1.00 96.50 626 ILE A C 1
ATOM 4614 O O . ILE A 1 626 ? 27.301 1.708 -49.384 1.00 96.50 626 ILE A O 1
ATOM 4618 N N . LEU A 1 627 ? 26.938 2.311 -51.518 1.00 97.56 627 LEU A N 1
ATOM 4619 C CA . LEU A 1 627 ? 25.511 2.593 -51.380 1.00 97.56 627 LEU A CA 1
ATOM 4620 C C . LEU A 1 627 ? 24.677 1.518 -52.093 1.00 97.56 627 LEU A C 1
ATOM 4622 O O . LEU A 1 627 ? 24.846 1.259 -53.291 1.00 97.56 627 LEU A O 1
ATOM 4626 N N . ILE A 1 628 ? 23.762 0.894 -51.358 1.00 98.19 628 ILE A N 1
ATOM 4627 C CA . ILE A 1 628 ? 22.867 -0.166 -51.831 1.00 98.19 628 ILE A CA 1
ATOM 4628 C C . ILE A 1 628 ? 21.436 0.277 -51.521 1.00 98.19 628 ILE A C 1
ATOM 4630 O O . ILE A 1 628 ? 21.072 0.372 -50.355 1.00 98.19 628 ILE A O 1
ATOM 4634 N N . GLY A 1 629 ? 20.638 0.582 -52.545 1.00 96.31 629 GLY A N 1
ATOM 4635 C CA . GLY A 1 629 ? 19.254 1.034 -52.341 1.00 96.31 629 GLY A CA 1
ATOM 4636 C C . GLY A 1 629 ? 18.346 -0.129 -51.956 1.00 96.31 629 GLY A C 1
ATOM 4637 O O . GLY A 1 629 ? 17.645 -0.093 -50.952 1.00 96.31 629 GLY A O 1
ATOM 4638 N N . GLY A 1 630 ? 18.468 -1.239 -52.681 1.00 96.44 630 GLY A N 1
ATOM 4639 C CA . GLY A 1 630 ? 17.651 -2.419 -52.486 1.00 96.44 630 GLY A CA 1
ATOM 4640 C C . GLY A 1 630 ? 16.365 -2.369 -53.309 1.00 96.44 630 GLY A C 1
ATOM 4641 O O . GLY A 1 630 ? 16.381 -2.391 -54.541 1.00 96.44 630 GLY A O 1
ATOM 4642 N N . ALA A 1 631 ? 15.225 -2.501 -52.642 1.00 95.38 631 ALA A N 1
ATOM 4643 C CA . ALA A 1 631 ? 13.927 -2.679 -53.264 1.00 95.38 631 ALA A CA 1
ATOM 4644 C C . ALA A 1 631 ? 12.998 -1.503 -52.971 1.00 95.38 631 ALA A C 1
ATOM 4646 O O . ALA A 1 631 ? 12.284 -1.524 -51.978 1.00 95.38 631 ALA A O 1
ATOM 4647 N N . GLY A 1 632 ? 12.841 -0.613 -53.938 1.00 96.19 632 GLY A N 1
ATOM 4648 C CA . GLY A 1 632 ? 11.827 0.432 -53.930 1.00 96.19 632 GLY A CA 1
ATOM 4649 C C . GLY A 1 632 ? 12.243 1.534 -54.879 1.00 96.19 632 GLY A C 1
ATOM 4650 O O . GLY A 1 632 ? 12.684 1.232 -55.988 1.00 96.19 632 GLY A O 1
ATOM 4651 N N . LYS A 1 633 ? 11.994 2.786 -54.512 1.00 97.50 633 LYS A N 1
ATOM 4652 C CA . LYS A 1 633 ? 12.473 3.953 -55.252 1.00 97.50 633 LYS A CA 1
ATOM 4653 C C . LYS A 1 633 ? 13.451 4.726 -54.400 1.00 97.50 633 LYS A C 1
ATOM 4655 O O . LYS A 1 633 ? 13.046 5.599 -53.628 1.00 97.50 633 LYS A O 1
ATOM 4660 N N . ASP A 1 634 ? 14.719 4.456 -54.631 1.00 98.00 634 ASP A N 1
ATOM 4661 C CA . ASP A 1 634 ? 15.756 4.911 -53.722 1.00 98.00 634 ASP A CA 1
ATOM 4662 C C . ASP A 1 634 ? 16.397 6.200 -54.221 1.00 98.00 634 ASP A C 1
ATOM 4664 O O . ASP A 1 634 ? 16.466 6.484 -55.423 1.00 98.00 634 ASP A O 1
ATOM 4668 N N . LYS A 1 635 ? 16.853 7.020 -53.280 1.00 97.44 635 LYS A N 1
ATOM 4669 C CA . LYS A 1 635 ? 17.540 8.280 -53.535 1.00 97.44 635 LYS A CA 1
ATOM 4670 C C . LYS A 1 635 ? 18.969 8.195 -53.050 1.00 97.44 635 LYS A C 1
ATOM 4672 O O . LYS A 1 635 ? 19.221 8.155 -51.854 1.00 97.44 635 LYS A O 1
ATOM 4677 N N . PHE A 1 636 ? 19.895 8.282 -53.991 1.00 95.12 636 PHE A N 1
ATOM 4678 C CA . PHE A 1 636 ? 21.321 8.373 -53.713 1.00 95.12 636 PHE A CA 1
ATOM 4679 C C . PHE A 1 636 ? 21.723 9.840 -53.762 1.00 95.12 636 PHE A C 1
ATOM 4681 O O . PHE A 1 636 ? 21.728 10.462 -54.833 1.00 95.12 636 PHE A O 1
ATOM 4688 N N . ILE A 1 637 ? 21.993 10.419 -52.601 1.00 91.56 637 ILE A N 1
ATOM 4689 C CA . ILE A 1 637 ? 22.462 11.789 -52.499 1.00 91.56 637 ILE A CA 1
ATOM 4690 C C . ILE A 1 637 ? 23.966 11.773 -52.716 1.00 91.56 637 ILE A C 1
ATOM 4692 O O . ILE A 1 637 ? 24.707 11.078 -52.038 1.00 91.56 637 ILE A O 1
ATOM 4696 N N . LEU A 1 638 ? 24.400 12.555 -53.696 1.00 86.94 638 LEU A N 1
ATOM 4697 C CA . LEU A 1 638 ? 25.796 12.911 -53.848 1.00 86.94 638 LEU A CA 1
ATOM 4698 C C . LEU A 1 638 ? 25.940 14.291 -53.207 1.00 86.94 638 LEU A C 1
ATOM 4700 O O . LEU A 1 638 ? 25.539 15.308 -53.802 1.00 86.94 638 LEU A O 1
ATOM 4704 N N . SER A 1 639 ? 26.467 14.323 -51.986 1.00 78.69 639 SER A N 1
ATOM 4705 C CA . SER A 1 639 ? 26.826 15.529 -51.233 1.00 78.69 639 SER A CA 1
ATOM 4706 C C . SER A 1 639 ? 28.358 15.688 -51.160 1.00 78.69 639 SER A C 1
ATOM 4708 O O . SER A 1 639 ? 29.090 14.736 -51.372 1.00 78.69 639 SER A O 1
ATOM 4710 N N . GLY A 1 640 ? 28.878 16.906 -50.956 1.00 69.81 640 GLY A N 1
ATOM 4711 C CA . GLY A 1 640 ? 30.318 17.091 -50.682 1.00 69.81 640 GLY A CA 1
ATOM 4712 C C . GLY A 1 640 ? 31.319 16.713 -51.797 1.00 69.81 640 GLY A C 1
ATOM 4713 O O . GLY A 1 640 ? 31.078 16.961 -52.986 1.00 69.81 640 GLY A O 1
ATOM 4714 N N . ASP A 1 641 ? 32.503 16.249 -51.372 1.00 68.44 641 ASP A N 1
ATOM 4715 C CA . ASP A 1 641 ? 33.534 15.614 -52.204 1.00 68.44 641 ASP A CA 1
ATOM 4716 C C . ASP A 1 641 ? 33.201 14.108 -52.276 1.00 68.44 641 ASP A C 1
ATOM 4718 O O . ASP A 1 641 ? 33.324 13.419 -51.281 1.00 68.44 641 ASP A O 1
ATOM 4722 N N . PHE A 1 642 ? 32.750 13.616 -53.437 1.00 71.12 642 PHE A N 1
ATOM 4723 C CA . PHE A 1 642 ? 32.167 12.263 -53.628 1.00 71.12 642 PHE A CA 1
ATOM 4724 C C . PHE A 1 642 ? 33.186 11.110 -53.728 1.00 71.12 642 PHE A C 1
ATOM 4726 O O . PHE A 1 642 ? 32.908 10.100 -54.378 1.00 71.12 642 PHE A O 1
ATOM 4733 N N . ASP A 1 643 ? 34.436 11.384 -53.347 1.00 83.19 643 ASP A N 1
ATOM 4734 C CA . ASP A 1 643 ? 35.639 10.572 -53.572 1.00 83.19 643 ASP A CA 1
ATOM 4735 C C . ASP A 1 643 ? 35.497 9.449 -54.632 1.00 83.19 643 ASP A C 1
ATOM 4737 O O . ASP A 1 643 ? 35.529 9.728 -55.845 1.00 83.19 643 ASP A O 1
ATOM 4741 N N . ARG A 1 644 ? 35.375 8.176 -54.236 1.00 89.38 644 ARG A N 1
ATOM 4742 C CA . ARG A 1 644 ? 35.117 7.051 -55.156 1.00 89.38 644 ARG A CA 1
ATOM 4743 C C . ARG A 1 644 ? 33.946 6.179 -54.723 1.00 89.38 644 ARG A C 1
ATOM 4745 O O . ARG A 1 644 ? 34.082 4.953 -54.652 1.00 89.38 644 ARG A O 1
ATOM 4752 N N . ASP A 1 645 ? 32.787 6.802 -54.580 1.00 91.94 645 ASP A N 1
ATOM 4753 C CA . ASP A 1 645 ? 31.557 6.109 -54.199 1.00 91.94 645 ASP A CA 1
ATOM 4754 C C . ASP A 1 645 ? 31.124 5.055 -55.219 1.00 91.94 645 ASP A C 1
ATOM 4756 O O . ASP A 1 645 ? 31.312 5.176 -56.438 1.00 91.94 645 ASP A O 1
ATOM 4760 N N . THR A 1 646 ? 30.466 4.013 -54.725 1.00 94.56 646 THR A N 1
ATOM 4761 C CA . THR A 1 646 ? 29.898 2.932 -55.522 1.00 94.56 646 THR A CA 1
ATOM 4762 C C . THR A 1 646 ? 28.428 2.718 -55.185 1.00 94.56 646 THR A C 1
ATOM 4764 O O . THR A 1 646 ? 28.090 2.183 -54.136 1.00 94.56 646 THR A O 1
ATOM 4767 N N . ILE A 1 647 ? 27.550 3.022 -56.140 1.00 95.31 647 ILE A N 1
ATOM 4768 C CA . ILE A 1 647 ? 26.136 2.637 -56.104 1.00 95.31 647 ILE A CA 1
ATOM 4769 C C . ILE A 1 647 ? 26.006 1.239 -56.716 1.00 95.31 647 ILE A C 1
ATOM 4771 O O . ILE A 1 647 ? 26.424 1.017 -57.857 1.00 95.31 647 ILE A O 1
ATOM 4775 N N . VAL A 1 648 ? 25.458 0.276 -55.974 1.00 93.88 648 VAL A N 1
ATOM 4776 C CA . VAL A 1 648 ? 25.575 -1.156 -56.309 1.00 93.88 648 VAL A CA 1
ATOM 4777 C C . VAL A 1 648 ? 24.449 -1.692 -57.195 1.00 93.88 648 VAL A C 1
ATOM 4779 O O . VAL A 1 648 ? 24.700 -2.571 -58.024 1.00 93.88 648 VAL A O 1
ATOM 4782 N N . ASP A 1 649 ? 23.221 -1.222 -57.026 1.00 92.12 649 ASP A N 1
ATOM 4783 C CA . ASP A 1 649 ? 22.037 -1.913 -57.543 1.00 92.12 649 ASP A CA 1
ATOM 4784 C C . ASP A 1 649 ? 21.032 -1.015 -58.271 1.00 92.12 649 ASP A C 1
ATOM 4786 O O . ASP A 1 649 ? 19.909 -1.451 -58.527 1.00 92.12 649 ASP A O 1
ATOM 4790 N N . PHE A 1 650 ? 21.484 0.160 -58.721 1.00 92.81 650 PHE A N 1
ATOM 4791 C CA . PHE A 1 650 ? 20.668 1.204 -59.340 1.00 92.81 650 PHE A CA 1
ATOM 4792 C C . PHE A 1 650 ? 19.719 0.680 -60.432 1.00 92.81 650 PHE A C 1
ATOM 4794 O O . PHE A 1 650 ? 20.124 0.038 -61.418 1.00 92.81 650 PHE A O 1
ATOM 4801 N N . VAL A 1 651 ? 18.443 1.031 -60.298 1.00 91.25 651 VAL A N 1
ATOM 4802 C CA . VAL A 1 651 ? 17.353 0.697 -61.208 1.00 91.25 651 VAL A CA 1
ATOM 4803 C C . VAL A 1 651 ? 16.825 1.965 -61.876 1.00 91.25 651 VAL A C 1
ATOM 4805 O O . VAL A 1 651 ? 16.096 2.771 -61.301 1.00 91.25 651 VAL A O 1
ATOM 4808 N N . LEU A 1 652 ? 17.126 2.105 -63.168 1.00 86.94 652 LEU A N 1
ATOM 4809 C CA . LEU A 1 652 ? 16.620 3.208 -63.986 1.00 86.94 652 LEU A CA 1
ATOM 4810 C C . LEU A 1 652 ? 15.076 3.265 -63.969 1.00 86.94 652 LEU A C 1
ATOM 4812 O O . LEU A 1 652 ? 14.411 2.234 -64.077 1.00 86.94 652 LEU A O 1
ATOM 4816 N N . ASP A 1 653 ? 14.525 4.480 -63.889 1.00 85.62 653 ASP A N 1
ATOM 4817 C CA . ASP A 1 653 ? 13.087 4.793 -63.772 1.00 85.62 653 ASP A CA 1
ATOM 4818 C C . ASP A 1 653 ? 12.419 4.397 -62.434 1.00 85.62 653 ASP A C 1
ATOM 4820 O O . ASP A 1 653 ? 11.209 4.611 -62.274 1.00 85.62 653 ASP A O 1
ATOM 4824 N N . GLN A 1 654 ? 13.173 3.853 -61.474 1.00 90.81 654 GLN A N 1
ATOM 4825 C CA . GLN A 1 654 ? 12.736 3.662 -60.084 1.00 90.81 654 GLN A CA 1
ATOM 4826 C C . GLN A 1 654 ? 13.554 4.543 -59.144 1.00 90.81 654 GLN A C 1
ATOM 4828 O O . GLN A 1 654 ? 12.952 5.346 -58.431 1.00 90.81 654 GLN A O 1
ATOM 4833 N N . ASP A 1 655 ? 14.877 4.484 -59.265 1.00 94.88 655 ASP A N 1
ATOM 4834 C CA . ASP A 1 655 ? 15.803 5.190 -58.386 1.00 94.88 655 ASP A CA 1
ATOM 4835 C C . ASP A 1 655 ? 16.209 6.555 -58.946 1.00 94.88 655 ASP A C 1
ATOM 4837 O O . ASP A 1 655 ? 16.113 6.840 -60.149 1.00 94.88 655 ASP A O 1
ATOM 4841 N N . GLU A 1 656 ? 16.696 7.411 -58.056 1.00 94.50 656 GLU A N 1
ATOM 4842 C CA . GLU A 1 656 ? 17.097 8.780 -58.338 1.00 94.50 656 GLU A CA 1
ATOM 4843 C C . GLU A 1 656 ? 18.468 9.088 -57.723 1.00 94.50 656 GLU A C 1
ATOM 4845 O O . GLU A 1 656 ? 18.707 8.875 -56.542 1.00 94.50 656 GLU A O 1
ATOM 4850 N N . ILE A 1 657 ? 19.380 9.645 -58.520 1.00 92.12 657 ILE A N 1
ATOM 4851 C CA . ILE A 1 657 ? 20.618 10.249 -58.025 1.00 92.12 657 ILE A CA 1
ATOM 4852 C C . ILE A 1 657 ? 20.390 11.754 -57.881 1.00 92.12 657 ILE A C 1
ATOM 4854 O O . ILE A 1 657 ? 20.097 12.444 -58.864 1.00 92.12 657 ILE A O 1
ATOM 4858 N N . ILE A 1 658 ? 20.566 12.273 -56.669 1.00 89.19 658 ILE A N 1
ATOM 4859 C CA . ILE A 1 658 ? 20.441 13.694 -56.349 1.00 89.19 658 ILE A CA 1
ATOM 4860 C C . ILE A 1 658 ? 21.840 14.270 -56.157 1.00 89.19 658 ILE A C 1
ATOM 4862 O O . ILE A 1 658 ? 22.456 14.129 -55.108 1.00 89.19 658 ILE A O 1
ATOM 4866 N N . ASN A 1 659 ? 22.338 14.971 -57.173 1.00 85.75 659 ASN A N 1
ATOM 4867 C CA . ASN A 1 659 ? 23.586 15.719 -57.055 1.00 85.75 659 ASN A CA 1
ATOM 4868 C C . ASN A 1 659 ? 23.315 17.081 -56.402 1.00 85.75 659 ASN A C 1
ATOM 4870 O O . ASN A 1 659 ? 22.771 17.984 -57.045 1.00 85.75 659 ASN A O 1
ATOM 4874 N N . THR A 1 660 ? 23.696 17.219 -55.134 1.00 83.06 660 THR A N 1
ATOM 4875 C CA . THR A 1 660 ? 23.555 18.470 -54.373 1.00 83.06 660 THR A CA 1
ATOM 4876 C C . THR A 1 660 ? 24.780 19.379 -54.483 1.00 83.06 660 THR A C 1
ATOM 4878 O O . THR A 1 660 ? 24.713 20.543 -54.079 1.00 83.06 660 THR A O 1
ATOM 4881 N N . SER A 1 661 ? 25.878 18.907 -55.087 1.00 72.62 661 SER A N 1
ATOM 4882 C CA . SER A 1 661 ? 27.039 19.755 -55.367 1.00 72.62 661 SER A CA 1
ATOM 4883 C C . SER A 1 661 ? 26.756 20.800 -56.450 1.00 72.62 661 SER A C 1
ATOM 4885 O O . SER A 1 661 ? 25.838 20.700 -57.268 1.00 72.62 661 SER A O 1
ATOM 4887 N N . ASP A 1 662 ? 27.627 21.805 -56.523 1.00 74.81 662 ASP A N 1
ATOM 4888 C CA . ASP A 1 662 ? 27.656 22.769 -57.622 1.00 74.81 662 ASP A CA 1
ATOM 4889 C C . ASP A 1 662 ? 28.388 22.242 -58.879 1.00 74.81 662 ASP A C 1
ATOM 4891 O O . ASP A 1 662 ? 28.545 22.974 -59.867 1.00 74.81 662 ASP A O 1
ATOM 4895 N N . ARG A 1 663 ? 28.820 20.971 -58.878 1.00 79.25 663 ARG A N 1
ATOM 4896 C CA . ARG A 1 663 ? 29.616 20.343 -59.941 1.00 79.25 663 ARG A CA 1
ATOM 4897 C C . ARG A 1 663 ? 28.713 19.627 -60.947 1.00 79.25 663 ARG A C 1
ATOM 4899 O O . ARG A 1 663 ? 27.783 18.910 -60.599 1.00 79.25 663 ARG A O 1
ATOM 4906 N N . SER A 1 664 ? 29.014 19.790 -62.235 1.00 82.56 664 SER A N 1
ATOM 4907 C CA . SER A 1 664 ? 28.318 19.094 -63.333 1.00 82.56 664 SER A CA 1
ATOM 4908 C C . SER A 1 664 ? 29.105 17.876 -63.806 1.00 82.56 664 SER A C 1
ATOM 4910 O O . SER A 1 664 ? 30.336 17.876 -63.731 1.00 82.56 664 SER A O 1
ATOM 4912 N N . VAL A 1 665 ? 28.422 16.860 -64.338 1.00 85.75 665 VAL A N 1
ATOM 4913 C CA . VAL A 1 665 ? 29.080 15.687 -64.929 1.00 85.75 665 VAL A CA 1
ATOM 4914 C C . VAL A 1 665 ? 29.956 16.095 -66.121 1.00 85.75 665 VAL A C 1
ATOM 4916 O O . VAL A 1 665 ? 29.523 16.781 -67.049 1.00 85.75 665 VAL A O 1
ATOM 4919 N N . LYS A 1 666 ? 31.224 15.680 -66.079 1.00 85.50 666 LYS A N 1
ATOM 4920 C CA . LYS A 1 666 ? 32.253 15.936 -67.094 1.00 85.50 666 LYS A CA 1
ATOM 4921 C C . LYS A 1 666 ? 32.340 14.813 -68.119 1.00 85.50 666 LYS A C 1
ATOM 4923 O O . LYS A 1 666 ? 32.472 15.101 -69.308 1.00 85.50 666 LYS A O 1
ATOM 4928 N N . ASP A 1 667 ? 32.341 13.566 -67.658 1.00 86.69 667 ASP A N 1
ATOM 4929 C CA . ASP A 1 667 ?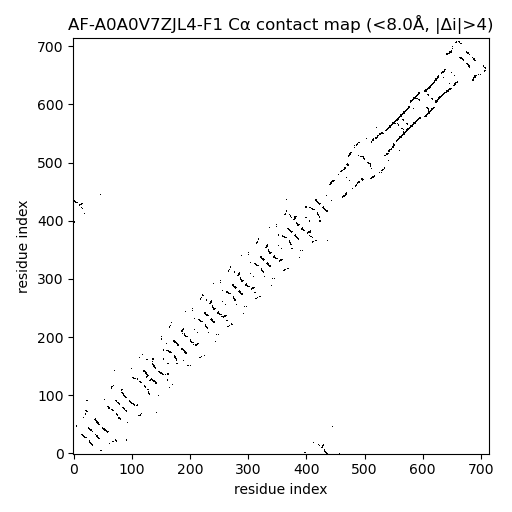 32.460 12.382 -68.511 1.00 86.69 667 ASP A CA 1
ATOM 4930 C C . ASP A 1 667 ? 31.784 11.172 -67.858 1.00 86.69 667 ASP A C 1
ATOM 4932 O O . ASP A 1 667 ? 31.844 11.023 -66.636 1.00 86.69 667 ASP A O 1
ATOM 4936 N N . VAL A 1 668 ? 31.179 10.316 -68.684 1.00 89.31 668 VAL A N 1
ATOM 4937 C CA . VAL A 1 668 ? 30.530 9.059 -68.282 1.00 89.31 668 VAL A CA 1
ATOM 4938 C C . VAL A 1 668 ? 31.063 7.944 -69.172 1.00 89.31 668 VAL A C 1
ATOM 4940 O O . VAL A 1 668 ? 30.792 7.910 -70.379 1.00 89.31 668 VAL A O 1
ATOM 4943 N N . VAL A 1 669 ? 31.807 7.016 -68.573 1.00 88.75 669 VAL A N 1
ATOM 4944 C CA . VAL A 1 669 ? 32.501 5.932 -69.280 1.00 88.75 669 VAL A CA 1
ATOM 4945 C C . VAL A 1 669 ? 32.053 4.589 -68.714 1.00 88.75 669 VAL A C 1
ATOM 4947 O O . VAL A 1 669 ? 31.898 4.458 -67.507 1.00 88.75 669 VAL A O 1
ATOM 4950 N N . LEU A 1 670 ? 31.854 3.583 -69.571 1.00 84.69 670 LEU A N 1
ATOM 4951 C CA . LEU A 1 670 ? 31.636 2.206 -69.111 1.00 84.69 670 LEU A CA 1
ATOM 4952 C C . LEU A 1 670 ? 32.801 1.769 -68.210 1.00 84.69 670 LEU A C 1
ATOM 4954 O O . LEU A 1 670 ? 33.967 1.960 -68.574 1.00 84.69 670 LEU A O 1
ATOM 4958 N N . GLY A 1 671 ? 32.464 1.217 -67.049 1.00 80.56 671 GLY A N 1
ATOM 4959 C CA . GLY A 1 671 ? 33.393 0.785 -66.017 1.00 80.56 671 GLY A CA 1
ATOM 4960 C C . GLY A 1 671 ? 34.128 -0.511 -66.367 1.00 80.56 671 GLY A C 1
ATOM 4961 O O . GLY A 1 671 ? 34.162 -0.963 -67.515 1.00 80.56 671 GLY A O 1
ATOM 4962 N N . SER A 1 672 ? 34.792 -1.093 -65.365 1.00 74.81 672 SER A N 1
ATOM 4963 C CA . SER A 1 672 ? 35.619 -2.297 -65.535 1.00 74.81 672 SER A CA 1
ATOM 4964 C C . SER A 1 672 ? 34.822 -3.540 -65.925 1.00 74.81 672 SER A C 1
ATOM 4966 O O . SER A 1 672 ? 35.360 -4.396 -66.631 1.00 74.81 672 SER A O 1
ATOM 4968 N N . ASP A 1 673 ? 33.558 -3.604 -65.512 1.00 74.12 673 ASP A N 1
ATOM 4969 C CA . ASP A 1 673 ? 32.609 -4.650 -65.876 1.00 74.12 673 ASP A CA 1
ATOM 4970 C C . ASP A 1 673 ? 31.514 -4.060 -66.771 1.00 74.12 673 ASP A C 1
ATOM 4972 O O . ASP A 1 673 ? 31.241 -2.862 -66.742 1.00 74.12 673 ASP A O 1
ATOM 4976 N N . S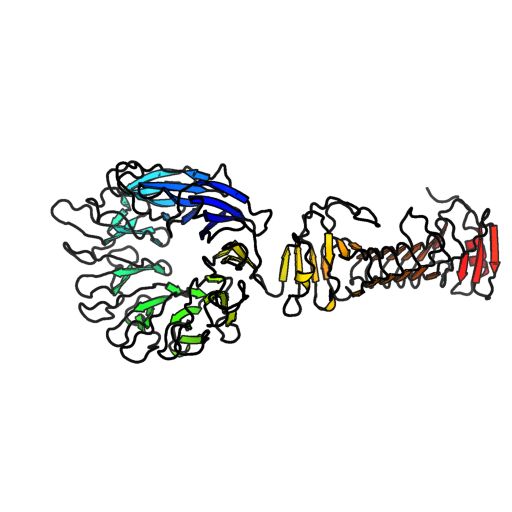ER A 1 674 ? 30.906 -4.882 -67.633 1.00 75.69 674 SER A N 1
ATOM 4977 C CA . SER A 1 674 ? 30.019 -4.380 -68.693 1.00 75.69 674 SER A CA 1
ATOM 4978 C C . SER A 1 674 ? 28.764 -3.676 -68.190 1.00 75.69 674 SER A C 1
ATOM 4980 O O . SER A 1 674 ? 28.130 -3.008 -68.997 1.00 75.69 674 SER A O 1
ATOM 4982 N N . ASP A 1 675 ? 28.430 -3.823 -66.909 1.00 82.06 675 ASP A N 1
ATOM 4983 C CA . ASP A 1 675 ? 27.193 -3.353 -66.281 1.00 82.06 675 ASP A CA 1
ATOM 4984 C C . ASP A 1 675 ? 27.445 -2.251 -65.235 1.00 82.06 675 ASP A C 1
ATOM 4986 O O . ASP A 1 675 ? 26.591 -1.991 -64.391 1.00 82.06 675 ASP A O 1
ATOM 4990 N N . SER A 1 676 ? 28.605 -1.587 -65.296 1.00 87.25 676 SER A N 1
ATOM 4991 C CA . SER A 1 676 ? 28.920 -0.424 -64.467 1.00 87.25 676 SER A CA 1
ATOM 4992 C C . SER A 1 676 ? 29.296 0.801 -65.296 1.00 87.25 676 SER A C 1
ATOM 4994 O O . SER A 1 676 ? 29.787 0.694 -66.425 1.00 87.25 676 SER A O 1
ATOM 4996 N N . PHE A 1 677 ? 29.053 1.988 -64.746 1.00 90.19 677 PHE A N 1
ATOM 4997 C CA . PHE A 1 677 ? 29.426 3.269 -65.338 1.00 90.19 677 PHE A CA 1
ATOM 4998 C C . PHE A 1 677 ? 30.197 4.113 -64.337 1.00 90.19 677 PHE A C 1
ATOM 5000 O O . PHE A 1 677 ? 29.735 4.340 -63.228 1.00 90.19 677 PHE A O 1
ATOM 5007 N N . ASN A 1 678 ? 31.332 4.643 -64.773 1.00 90.69 678 ASN A N 1
ATOM 5008 C CA . ASN A 1 678 ? 32.118 5.593 -64.007 1.00 90.69 678 ASN A CA 1
ATOM 5009 C C . ASN A 1 678 ? 31.713 7.008 -64.427 1.00 90.69 678 ASN A C 1
ATOM 5011 O O . ASN A 1 678 ? 31.842 7.377 -65.603 1.00 90.69 678 ASN A O 1
ATOM 5015 N N . VAL A 1 679 ? 31.242 7.794 -63.467 1.00 89.81 679 VAL A N 1
ATOM 5016 C CA . VAL A 1 679 ? 30.790 9.175 -63.625 1.00 89.81 679 VAL A CA 1
ATOM 5017 C C . VAL A 1 679 ? 31.829 10.094 -63.000 1.00 89.81 679 VAL A C 1
ATOM 5019 O O . VAL A 1 679 ? 32.092 10.027 -61.807 1.00 89.81 679 VAL A O 1
ATOM 5022 N N . SER A 1 680 ? 32.432 10.958 -63.815 1.00 88.62 680 SER A N 1
ATOM 5023 C CA . SER A 1 680 ? 33.388 11.966 -63.342 1.00 88.62 680 SER A CA 1
ATOM 5024 C C . SER A 1 680 ? 32.782 13.360 -63.410 1.00 88.62 680 SER A C 1
ATOM 5026 O O . SER A 1 680 ? 32.082 13.692 -64.373 1.00 88.62 680 SER A O 1
ATOM 5028 N N . PHE A 1 681 ? 33.099 14.206 -62.434 1.00 86.12 681 PHE A N 1
ATOM 5029 C CA . PHE A 1 681 ? 32.544 15.555 -62.314 1.00 86.12 681 PHE A CA 1
ATOM 5030 C C . PHE A 1 681 ? 33.563 16.636 -62.701 1.00 86.12 681 PHE A C 1
ATOM 5032 O O . PHE A 1 681 ? 34.783 16.467 -62.622 1.00 86.12 681 PHE A O 1
ATOM 5039 N N . ASN A 1 682 ? 33.082 17.770 -63.208 1.00 85.19 682 ASN A N 1
ATOM 5040 C CA . ASN A 1 682 ? 33.949 18.858 -63.642 1.00 85.19 682 ASN A CA 1
ATOM 5041 C C . ASN A 1 682 ? 34.596 19.550 -62.440 1.00 85.19 682 ASN A C 1
ATOM 5043 O O . ASN A 1 682 ? 33.932 19.865 -61.461 1.00 85.19 682 ASN A O 1
ATOM 5047 N N . GLY A 1 683 ? 35.891 19.845 -62.556 1.00 79.31 683 GLY A N 1
ATOM 5048 C CA . GLY A 1 683 ? 36.653 20.478 -61.483 1.00 79.31 683 GLY A CA 1
ATOM 5049 C C . GLY A 1 683 ? 37.110 19.530 -60.372 1.00 79.31 683 GLY A C 1
ATOM 5050 O O . GLY A 1 683 ? 37.841 20.009 -59.512 1.00 79.31 683 GLY A O 1
ATOM 5051 N N . SER A 1 684 ? 36.776 18.231 -60.436 1.00 82.38 684 SER A N 1
ATOM 5052 C CA . SER A 1 684 ? 37.210 17.218 -59.465 1.00 82.38 684 SER A CA 1
ATOM 5053 C C . SER A 1 684 ? 37.950 16.023 -60.094 1.00 82.38 684 SER A C 1
ATOM 5055 O O . SER A 1 684 ? 37.979 15.869 -61.324 1.00 82.38 684 SER A O 1
ATOM 5057 N N . ILE A 1 685 ? 38.609 15.225 -59.246 1.00 83.00 685 ILE A N 1
ATOM 5058 C CA . ILE A 1 685 ? 39.174 13.906 -59.572 1.00 83.00 685 ILE A CA 1
ATOM 5059 C C . ILE A 1 685 ? 38.256 12.745 -59.159 1.00 83.00 685 ILE A C 1
ATOM 5061 O O . ILE A 1 685 ? 38.554 11.618 -59.554 1.00 83.00 685 ILE A O 1
ATOM 5065 N N . ASP A 1 686 ? 37.174 13.040 -58.439 1.00 84.88 686 ASP A N 1
ATOM 5066 C CA . ASP A 1 686 ? 36.209 12.079 -57.893 1.00 84.88 686 ASP A CA 1
ATOM 5067 C C . ASP A 1 686 ? 35.512 11.286 -59.004 1.00 84.88 686 ASP A C 1
ATOM 5069 O O . ASP A 1 686 ? 35.293 11.787 -60.125 1.00 84.88 686 ASP A O 1
ATOM 5073 N N . ILE A 1 687 ? 35.182 10.031 -58.699 1.00 87.69 687 ILE A N 1
ATOM 5074 C CA . ILE A 1 687 ? 34.551 9.093 -59.627 1.00 87.69 687 ILE A CA 1
ATOM 5075 C C . ILE A 1 687 ? 33.482 8.292 -58.894 1.00 87.69 687 ILE A C 1
ATOM 5077 O O . ILE A 1 687 ? 33.812 7.359 -58.175 1.00 87.69 687 ILE A O 1
ATOM 5081 N N . VAL A 1 688 ? 32.218 8.532 -59.232 1.00 89.94 688 VAL A N 1
ATOM 5082 C CA . VAL A 1 688 ? 31.118 7.683 -58.763 1.00 89.94 688 VAL A CA 1
ATOM 5083 C C . VAL A 1 688 ? 30.943 6.509 -59.722 1.00 89.94 688 VAL A C 1
ATOM 5085 O O . VAL A 1 688 ? 30.785 6.696 -60.935 1.00 89.94 688 VAL A O 1
ATOM 5088 N N . THR A 1 689 ? 30.974 5.290 -59.196 1.00 92.81 689 THR A N 1
ATOM 5089 C CA . THR A 1 689 ? 30.690 4.061 -59.940 1.00 92.81 689 THR A CA 1
ATOM 5090 C C . THR A 1 689 ? 29.230 3.678 -59.743 1.00 92.81 689 THR A C 1
ATOM 5092 O O . THR A 1 689 ? 28.801 3.397 -58.634 1.00 92.81 689 THR A O 1
ATOM 5095 N N . VAL A 1 690 ? 28.459 3.622 -60.825 1.00 91.44 690 VAL A N 1
ATOM 5096 C CA . VAL A 1 690 ? 27.053 3.203 -60.798 1.00 91.44 690 VAL A CA 1
ATOM 5097 C C . VAL A 1 690 ? 26.931 1.837 -61.458 1.00 91.44 690 VAL A C 1
ATOM 5099 O O . VAL A 1 690 ? 27.062 1.711 -62.680 1.00 91.44 690 VAL A O 1
ATOM 5102 N N . ASN A 1 691 ? 26.695 0.813 -60.648 1.00 89.38 691 ASN A N 1
ATOM 5103 C CA . ASN A 1 691 ? 26.375 -0.539 -61.088 1.00 89.38 691 ASN A CA 1
ATOM 5104 C C . ASN A 1 691 ? 24.866 -0.641 -61.323 1.00 89.38 691 ASN A C 1
ATOM 5106 O O . ASN A 1 691 ? 24.075 -0.155 -60.518 1.00 89.38 691 ASN A O 1
ATOM 5110 N N . VAL A 1 692 ? 24.463 -1.257 -62.435 1.00 81.56 692 VAL A N 1
ATOM 5111 C CA . VAL A 1 692 ? 23.053 -1.277 -62.844 1.00 81.56 692 VAL A CA 1
ATOM 5112 C C . VAL A 1 692 ? 22.433 -2.654 -62.936 1.00 81.56 692 VAL A C 1
ATOM 5114 O O . VAL A 1 692 ? 22.972 -3.582 -63.540 1.00 81.56 692 VAL A O 1
ATOM 5117 N N . ASN A 1 693 ? 21.191 -2.724 -62.462 1.00 74.06 693 ASN A N 1
ATOM 5118 C CA . ASN A 1 693 ? 20.326 -3.885 -62.585 1.00 74.06 693 ASN A CA 1
ATOM 5119 C C . ASN A 1 693 ? 19.399 -3.758 -63.807 1.00 74.06 693 ASN A C 1
ATOM 5121 O O . ASN A 1 693 ? 18.222 -3.417 -63.698 1.00 74.06 693 ASN A O 1
ATOM 5125 N N . GLY A 1 694 ? 19.901 -4.054 -65.013 1.00 66.44 694 GLY A N 1
ATOM 5126 C CA . GLY A 1 694 ? 19.058 -4.099 -66.217 1.00 66.44 694 GLY A CA 1
ATOM 5127 C C . GLY A 1 694 ? 19.782 -3.903 -67.552 1.00 66.44 694 GLY A C 1
ATOM 5128 O O . GLY A 1 694 ? 20.981 -3.675 -67.612 1.00 66.44 694 GLY A O 1
ATOM 5129 N N . ASN A 1 695 ? 19.034 -3.982 -68.663 1.00 61.72 695 ASN A N 1
ATOM 5130 C CA . ASN A 1 695 ? 19.583 -4.002 -70.033 1.00 61.72 695 ASN A CA 1
ATOM 5131 C C . ASN A 1 695 ? 19.512 -2.651 -70.795 1.00 61.72 695 ASN A C 1
ATOM 5133 O O . ASN A 1 695 ? 19.600 -2.646 -72.025 1.00 61.72 695 ASN A O 1
ATOM 5137 N N . ASN A 1 696 ? 19.378 -1.505 -70.111 1.00 69.19 696 ASN A N 1
ATOM 5138 C CA . ASN A 1 696 ? 19.136 -0.189 -70.741 1.00 69.19 696 ASN A CA 1
ATOM 5139 C C . ASN A 1 696 ? 20.330 0.787 -70.644 1.00 69.19 696 ASN A C 1
ATOM 5141 O O . ASN A 1 696 ? 20.170 1.983 -70.403 1.00 69.19 696 ASN A O 1
ATOM 5145 N N . GLN A 1 697 ? 21.542 0.290 -70.899 1.00 75.56 697 GLN A N 1
ATOM 5146 C CA . GLN A 1 697 ? 22.810 1.034 -70.782 1.00 75.56 697 GLN A CA 1
ATOM 5147 C C . GLN A 1 697 ? 22.836 2.411 -71.482 1.00 75.56 697 GLN A C 1
ATOM 5149 O O . GLN A 1 697 ? 23.444 3.350 -70.978 1.00 75.56 697 GLN A O 1
ATOM 5154 N N . GLY A 1 698 ? 22.171 2.566 -72.635 1.00 78.81 698 GLY A N 1
ATOM 5155 C CA . GLY A 1 698 ? 22.143 3.842 -73.367 1.00 78.81 698 GLY A CA 1
ATOM 5156 C C . GLY A 1 698 ? 21.218 4.909 -72.763 1.00 78.81 698 GLY A C 1
ATOM 5157 O O . GLY A 1 698 ? 21.515 6.103 -72.850 1.00 78.81 698 GLY A O 1
ATOM 5158 N N . GLU A 1 699 ? 20.108 4.491 -72.150 1.00 84.25 699 GLU A N 1
ATOM 5159 C CA . GLU A 1 699 ? 19.180 5.397 -71.457 1.00 84.25 699 GLU A CA 1
ATOM 5160 C C . GLU A 1 699 ? 19.796 5.855 -70.135 1.00 84.25 699 GLU A C 1
ATOM 5162 O O . GLU A 1 699 ? 19.803 7.052 -69.856 1.00 84.25 699 GLU A O 1
ATOM 5167 N N . LEU A 1 700 ? 20.440 4.937 -69.407 1.00 82.44 700 LEU A N 1
ATOM 5168 C CA . LEU A 1 700 ? 21.197 5.262 -68.202 1.00 82.44 700 LEU A CA 1
ATOM 5169 C C . LEU A 1 700 ? 22.359 6.218 -68.491 1.00 82.44 700 LEU A C 1
ATOM 5171 O O . LEU A 1 700 ? 22.492 7.226 -67.812 1.00 82.44 700 LEU A O 1
ATOM 5175 N N . GLN A 1 701 ? 23.180 5.962 -69.517 1.00 85.31 701 GLN A N 1
ATOM 5176 C CA . GLN A 1 701 ? 24.269 6.884 -69.860 1.00 85.31 701 GLN A CA 1
ATOM 5177 C C . GLN A 1 701 ? 23.736 8.300 -70.136 1.00 85.31 701 GLN A C 1
ATOM 5179 O O . GLN A 1 701 ? 24.359 9.287 -69.752 1.00 85.31 701 GLN A O 1
ATOM 5184 N N . SER A 1 702 ? 22.568 8.403 -70.779 1.00 85.44 702 SER A N 1
ATOM 5185 C CA . SER A 1 702 ? 21.909 9.688 -71.029 1.00 85.44 702 SER A CA 1
ATOM 5186 C C . SER A 1 702 ? 21.383 10.325 -69.741 1.00 85.44 702 SER A C 1
ATOM 5188 O O . SER A 1 702 ? 21.521 11.532 -69.574 1.00 85.44 702 SER A O 1
ATOM 5190 N N . TYR A 1 703 ? 20.804 9.535 -68.834 1.00 88.06 703 TYR A N 1
ATOM 5191 C CA . TYR A 1 703 ? 20.384 9.973 -67.502 1.00 88.06 703 TYR A CA 1
ATOM 5192 C C . TYR A 1 703 ? 21.569 10.543 -66.707 1.00 88.06 703 TYR A C 1
ATOM 5194 O O . TYR A 1 703 ? 21.527 11.703 -66.304 1.00 88.06 703 TYR A O 1
ATOM 5202 N N . LEU A 1 704 ? 22.667 9.787 -66.607 1.00 87.38 704 LEU A N 1
ATOM 5203 C CA . LEU A 1 704 ? 23.876 10.183 -65.880 1.00 87.38 704 LEU A CA 1
ATOM 5204 C C . LEU A 1 704 ? 24.525 11.446 -66.466 1.00 87.38 704 LEU A C 1
ATOM 5206 O O . LEU A 1 704 ? 24.943 12.322 -65.722 1.00 87.38 704 LEU A O 1
ATOM 5210 N N . LEU A 1 705 ? 24.559 11.603 -67.796 1.00 85.56 705 LEU A N 1
ATOM 5211 C CA . LEU A 1 705 ? 25.074 12.823 -68.441 1.00 85.56 705 LEU A CA 1
ATOM 5212 C C . LEU A 1 705 ? 24.234 14.080 -68.149 1.00 85.56 705 LEU A C 1
ATOM 5214 O O . LEU A 1 705 ? 24.739 15.191 -68.309 1.00 85.56 705 LEU A O 1
ATOM 5218 N N . ASN A 1 706 ? 22.966 13.919 -67.760 1.00 82.94 706 ASN A N 1
ATOM 5219 C CA . ASN A 1 706 ? 22.084 15.030 -67.401 1.00 82.94 706 ASN A CA 1
ATOM 5220 C C . ASN A 1 706 ? 22.142 15.385 -65.906 1.00 82.94 706 ASN A C 1
ATOM 5222 O O . ASN A 1 706 ? 21.601 16.427 -65.523 1.00 82.94 706 ASN A O 1
ATOM 5226 N N . LEU A 1 707 ? 22.822 14.585 -65.075 1.00 76.88 707 LEU A N 1
ATOM 5227 C CA . LEU A 1 707 ? 23.143 14.958 -63.698 1.00 76.88 707 LEU A CA 1
ATOM 5228 C C . LEU A 1 707 ? 24.054 16.200 -63.749 1.00 76.88 707 LEU A C 1
ATOM 5230 O O . LEU A 1 707 ? 25.238 16.129 -64.071 1.00 76.88 707 LEU A O 1
ATOM 5234 N N . GLY A 1 708 ? 23.494 17.388 -63.520 1.00 61.72 708 GLY A N 1
ATOM 5235 C CA . GLY A 1 708 ? 24.250 18.648 -63.538 1.00 61.72 708 GLY A CA 1
ATOM 5236 C C . GLY A 1 708 ? 23.813 19.702 -64.560 1.00 61.72 708 GLY A C 1
ATOM 5237 O O . GLY A 1 708 ? 24.429 20.769 -64.602 1.00 61.72 708 GLY A O 1
ATOM 5238 N N . SER A 1 709 ? 22.740 19.502 -65.336 1.00 53.94 709 SER A N 1
ATOM 5239 C CA . SER A 1 709 ? 22.015 20.652 -65.901 1.00 53.94 709 SER A CA 1
ATOM 5240 C C . SER A 1 709 ? 21.051 21.189 -64.845 1.00 53.94 709 SER A C 1
ATOM 5242 O O . SER A 1 709 ? 19.894 20.782 -64.780 1.00 53.94 709 SER A O 1
ATOM 5244 N N . ASN A 1 710 ? 21.551 22.072 -63.984 1.00 49.53 710 ASN A N 1
ATOM 5245 C CA . ASN A 1 710 ? 20.763 22.734 -62.949 1.00 49.53 710 ASN A CA 1
ATOM 5246 C C . ASN A 1 710 ? 19.727 23.686 -63.596 1.00 49.53 710 ASN A C 1
ATOM 5248 O O . ASN A 1 710 ? 19.955 24.885 -63.733 1.00 49.53 710 ASN A O 1
ATOM 5252 N N . GLU A 1 711 ? 18.598 23.144 -64.056 1.00 42.81 711 GLU A N 1
ATOM 5253 C CA . GLU A 1 711 ? 17.402 23.897 -64.461 1.00 42.81 711 GLU A CA 1
ATOM 5254 C C . GLU A 1 711 ? 16.117 23.275 -63.880 1.00 42.81 711 GLU A C 1
ATOM 5256 O O . GLU A 1 711 ? 15.070 23.339 -64.514 1.00 42.81 711 GLU A O 1
ATOM 5261 N N . ALA A 1 712 ? 16.133 22.668 -62.686 1.00 38.22 712 ALA A N 1
ATOM 5262 C CA . ALA A 1 712 ? 14.870 22.265 -62.054 1.00 38.22 712 ALA A CA 1
ATOM 5263 C C . ALA A 1 712 ? 14.951 21.981 -60.545 1.00 38.22 712 ALA A C 1
ATOM 5265 O O . ALA A 1 712 ? 14.609 20.881 -60.143 1.00 38.22 712 ALA A O 1
ATOM 5266 N N . LEU A 1 713 ? 15.297 22.960 -59.703 1.00 33.88 713 LEU A N 1
ATOM 5267 C CA . LEU A 1 713 ? 14.839 22.975 -58.304 1.00 33.88 713 LEU A CA 1
ATOM 5268 C C . LEU A 1 713 ? 14.584 24.425 -57.872 1.00 33.88 713 LEU A C 1
ATOM 5270 O O . LEU A 1 713 ? 15.492 25.255 -57.845 1.00 33.88 713 LEU A O 1
ATOM 5274 N N . GLY A 1 714 ? 13.319 24.733 -57.602 1.00 32.06 714 GLY A N 1
ATOM 5275 C CA . GLY A 1 714 ? 12.835 25.972 -57.006 1.00 32.06 714 GLY A CA 1
ATOM 5276 C C . GLY A 1 714 ? 11.779 25.656 -55.967 1.00 32.06 714 GLY A C 1
ATOM 5277 O O . GLY A 1 714 ? 11.172 24.566 -56.083 1.00 32.06 714 GLY A O 1
#